Protein AF-A0A970EK89-F1 (afdb_monomer)

Radius of gyration: 27.03 Å; Cα contacts (8 Å, |Δi|>4): 852; chains: 1; bounding box: 70×45×72 Å

Nearest PDB structures (foldseek):
  5ier-assembly3_C  TM=4.985E-01  e=6.602E-02  synthetic construct
  6ihj-assembly1_B  TM=5.282E-01  e=1.179E-01  Drosophila melanogaster
  4j9a-assembly4_D  TM=4.619E-01  e=1.007E-01  Pseudomonas aeruginosa PAO1
  6mrk-assembly1_U  TM=4.945E-01  e=2.105E-01  Drosophila melanogaster
  8ow1-assembly1_P  TM=1.988E-01  e=3.451E-03  Saccharomyces cerevisiae

Sequence (404 aa):
SNGSIYYLDSLKVTEAYGTREESYFKGRLDANYYYGTQWDLVNGGINTVILEKHGDVVKNIVPGRFRDSYQKAMVAVGDQGFGLYYVKDINAPEEVIVLTEEFVYDVKFVSEGKIVFTTKKYDYQDNRFYLHLVDSSGKLKNKFEVNGASICLMPDGTTGFINGPDWQQVDFAAEKLLPPSTEILEPEENEKTKISRILRAAMSLLYDYQLKGKKNLPELKNFFTDTYTPHQYAYTDMVLLFQQDIPNPINTYMMKMKLKKYETNFTYDAASVIIGIELKTPNGETENLDYALELVKNEENWLITGFSTFPTSPERQEVEKVARETIAAIQKGEIFPDKLIPPEIEVGQIQFWRSGINHLATTAQSANLVKVLLQSENRQELYELILEKSVQGTWKPTALNRLK

Foldseek 3Di:
DFDWDQPPVVRDTDGPVRDPQQKDFDADLDPFKGWIWGQDPVVRWIFTFIATPVGDGPGTQGTAAWAEDDNQKGWGAHPPQFWIWIALGSVCSVPIDTLGRARWLHKYQAAQRKIWTWGADPDLQARWIKIWIGHSVSHTDDIDIGNAGDWDADPNRQKIFGDHQQRWIAGNVVGDTDDGPDPRPPPPDDPVNQVSSLVSVQVSQVCCCQAAVDQPLVCLVQAADADVLPFFARNVVVVVVSVDGHPPHDDHKDKDKDWPDWDDDVVQQKIWTKMWIWMADSVGDIDIDIWIWIWHDDPNHIHTHHTQQPSPDPLNVQVQVVVVVVLVCVCVCNPPVVDDDDPQKHWHTKFFDDPVVRGGDNHSQNGQKIWIWIAHPVRPWIKTWIWGQDPVRHTDTDDIGTDD

pLDDT: mean 88.74, std 10.39, range [33.56, 98.56]

Mean predicted aligned error: 7.72 Å

Solvent-accessible surface area (backbone atoms only — not comparable to full-atom values): 22302 Å² total; per-residue (Å²): 131,90,54,69,41,74,41,76,95,72,74,40,77,43,52,53,89,80,54,88,72,46,61,41,87,74,44,79,72,57,98,54,35,25,36,18,33,32,52,38,84,87,79,72,46,45,28,18,28,34,20,38,80,88,59,52,81,76,41,83,57,46,72,8,40,60,67,41,71,50,94,56,20,37,35,24,32,24,53,84,33,27,20,34,39,36,28,66,34,68,91,56,42,88,61,64,41,77,75,44,72,53,53,50,66,32,65,42,68,32,48,89,52,19,39,38,36,20,34,75,41,96,46,48,85,48,85,38,15,32,41,39,34,25,41,65,86,69,47,80,75,49,76,42,86,37,64,35,47,44,77,44,69,46,96,75,25,38,40,35,33,29,44,51,98,70,52,49,39,33,35,63,78,79,70,41,76,49,78,70,96,55,91,75,78,73,77,75,91,41,72,70,56,54,46,52,29,38,52,47,35,44,52,49,52,53,47,39,24,74,41,45,51,49,75,60,68,88,58,46,70,74,31,24,34,68,44,74,90,64,40,22,46,32,32,59,53,49,54,61,55,60,70,57,84,57,82,83,56,47,95,65,69,48,78,47,78,42,84,76,43,81,49,75,41,78,93,72,40,31,35,45,35,29,37,37,38,41,39,37,33,68,88,61,55,68,48,78,51,59,46,19,39,32,32,38,54,56,92,94,43,55,26,34,22,25,62,22,38,54,85,86,40,70,63,47,55,52,50,50,53,53,49,55,55,47,51,56,35,29,71,70,47,76,42,62,68,92,51,87,66,70,91,62,55,43,86,44,33,48,34,30,21,25,70,93,73,76,40,62,14,72,44,73,85,70,30,43,30,33,46,31,36,31,35,31,83,84,67,82,48,42,31,43,38,32,32,36,48,43,96,90,68,48,78,40,82,77,46,76,42,78,60,130

Secondary structure (DSSP, 8-state):
-PPEEEETTTTEEEEGGG---SEEEEEE-SSSEEEEEEE-TTT--EEEEEEETTS-EEEEEEESEEEEEETTEEEEE-GGGEEEEEES-TTSTT-EEEEEEEEPSEEEE-GGG-EEEEEE---SS---EEEEEE-TTS-EEEEEEES-S-EEE-TTSSEEEE-STT--EEETTTTEEPPPSS---PPP--HHHHHHHHHHHHHHHHHHHHHH----HHHHTTTB-EEETTEEEHHHHHHHHHTS--SS--S--EEEEEEEEEEEETTTTEEEEEEEEEEE-TT--EEEEEEEEEEEEETTEEEEEEES--TT-HHHHHHHHHHHHHHHHHHTTSSSTT----TTEEEEEEEEEEGGGTEE-SSGGG-SEEEEEEEETTS--EEEEEEEE-TTS-EEEEEEEEE-

Structure (mmCIF, N/CA/C/O backbone):
data_AF-A0A970EK89-F1
#
_entry.id   AF-A0A970EK89-F1
#
loop_
_atom_site.group_PDB
_atom_site.id
_atom_site.type_symbol
_atom_site.label_atom_id
_atom_site.label_alt_id
_atom_site.label_comp_id
_atom_site.label_asym_id
_atom_site.label_entity_id
_atom_site.label_seq_id
_atom_site.pdbx_PDB_ins_code
_atom_site.Cartn_x
_atom_site.Cartn_y
_atom_site.Cartn_z
_atom_site.occupancy
_atom_site.B_iso_or_equiv
_atom_site.auth_seq_id
_atom_site.auth_comp_id
_atom_site.auth_asym_id
_atom_site.auth_atom_id
_atom_site.pdbx_PDB_model_num
ATOM 1 N N . SER A 1 1 ? 2.313 13.402 -9.896 1.00 33.56 1 SER A N 1
ATOM 2 C CA . SER A 1 1 ? 2.806 14.765 -10.165 1.00 33.56 1 SER A CA 1
ATOM 3 C C . SER A 1 1 ? 2.155 15.236 -11.445 1.00 33.56 1 SER A C 1
ATOM 5 O O . SER A 1 1 ? 2.175 14.496 -12.422 1.00 33.56 1 SER A O 1
ATOM 7 N N . ASN A 1 2 ? 1.520 16.407 -11.416 1.00 37.06 2 ASN A N 1
ATOM 8 C CA . ASN A 1 2 ? 0.937 17.025 -12.605 1.00 37.06 2 ASN A CA 1
ATOM 9 C C . ASN A 1 2 ? 2.095 17.482 -13.494 1.00 37.06 2 ASN A C 1
ATOM 11 O O . ASN A 1 2 ? 2.963 18.220 -13.034 1.00 37.06 2 ASN A O 1
ATOM 15 N N . GLY A 1 3 ? 2.186 16.915 -14.696 1.00 46.78 3 GLY A N 1
ATOM 16 C CA . GLY A 1 3 ? 3.303 17.156 -15.601 1.00 46.78 3 GLY A CA 1
ATOM 17 C C . GLY A 1 3 ? 3.092 18.446 -16.379 1.00 46.78 3 GLY A C 1
ATOM 18 O O . GLY A 1 3 ? 2.134 18.552 -17.139 1.00 46.78 3 GLY A O 1
ATOM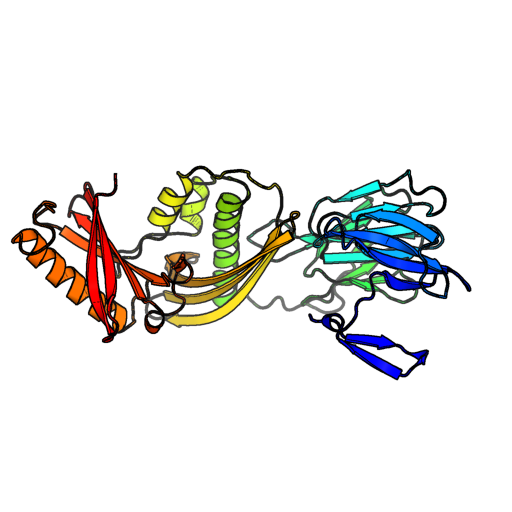 19 N N . SER A 1 4 ? 3.991 19.407 -16.215 1.00 51.50 4 SER A N 1
ATOM 20 C CA . SER A 1 4 ? 4.121 20.514 -17.157 1.00 51.50 4 SER A CA 1
ATOM 21 C C . SER A 1 4 ? 4.821 19.999 -18.423 1.00 51.50 4 SER A C 1
ATOM 23 O O . SER A 1 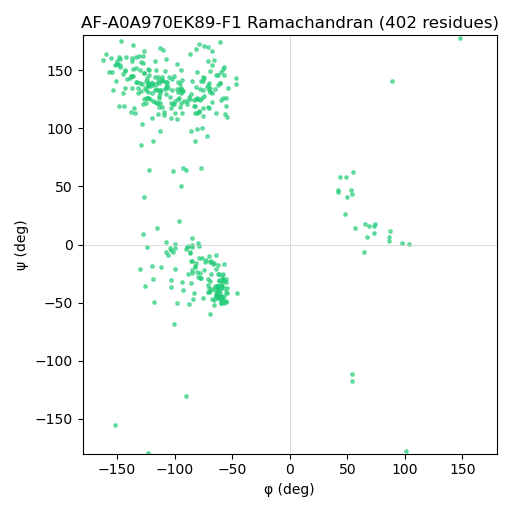4 ? 5.822 19.283 -18.349 1.00 51.50 4 SER A O 1
ATOM 25 N N . ILE A 1 5 ? 4.272 20.329 -19.588 1.00 63.31 5 ILE A N 1
ATOM 26 C CA . ILE A 1 5 ? 4.832 20.048 -20.909 1.00 63.31 5 ILE A CA 1
ATOM 27 C C . ILE A 1 5 ? 5.667 21.255 -21.320 1.00 63.31 5 ILE A C 1
ATOM 29 O O . ILE A 1 5 ? 5.167 22.381 -21.377 1.00 63.31 5 ILE A O 1
ATOM 33 N N . TYR A 1 6 ? 6.939 21.003 -21.610 1.00 63.47 6 TYR A N 1
ATOM 34 C CA . TYR A 1 6 ? 7.887 22.013 -22.062 1.00 63.47 6 TYR A CA 1
ATOM 35 C C . TYR A 1 6 ? 8.096 21.866 -23.566 1.00 63.47 6 TYR A C 1
ATOM 37 O O . TYR A 1 6 ? 8.738 20.923 -24.024 1.00 63.47 6 TYR A O 1
ATOM 45 N N . TYR A 1 7 ? 7.579 22.819 -24.334 1.00 70.06 7 TYR A N 1
ATOM 46 C CA . TYR A 1 7 ? 7.874 22.938 -25.757 1.00 70.06 7 TYR A CA 1
ATOM 47 C C . TYR A 1 7 ? 9.162 23.745 -25.899 1.00 70.06 7 TYR A C 1
ATOM 49 O O . TYR A 1 7 ? 9.141 24.973 -25.809 1.00 70.06 7 TYR A O 1
ATOM 57 N N . LEU A 1 8 ? 10.291 23.053 -26.062 1.00 63.53 8 LEU A N 1
ATOM 58 C CA . LEU A 1 8 ? 11.621 23.673 -26.089 1.00 63.53 8 LEU A CA 1
ATOM 59 C C . LEU A 1 8 ? 11.795 24.633 -27.274 1.00 63.53 8 LEU A C 1
ATOM 61 O O . LEU A 1 8 ? 12.384 25.697 -27.106 1.00 63.53 8 LEU A O 1
ATOM 65 N N . ASP A 1 9 ? 11.203 24.310 -28.425 1.00 63.34 9 ASP A N 1
ATOM 66 C CA . ASP A 1 9 ? 11.290 25.136 -29.636 1.00 63.34 9 ASP A CA 1
ATOM 67 C C . ASP A 1 9 ? 10.527 26.461 -29.506 1.00 63.34 9 ASP A C 1
ATOM 69 O O . ASP A 1 9 ? 10.921 27.475 -30.079 1.00 63.34 9 ASP A O 1
ATOM 73 N N . SER A 1 10 ? 9.440 26.474 -28.729 1.00 68.00 10 SER A N 1
ATOM 74 C CA . SER A 1 10 ? 8.609 27.664 -28.523 1.00 68.00 10 SER A CA 1
ATOM 75 C C . SER A 1 10 ? 8.771 28.287 -27.134 1.00 68.00 10 SER A C 1
ATOM 77 O O . SER A 1 10 ? 8.040 29.221 -26.809 1.00 68.00 10 SER A O 1
ATOM 79 N N . LEU A 1 11 ? 9.651 27.731 -26.290 1.00 70.75 11 LEU A N 1
ATOM 80 C CA . LEU A 1 11 ? 9.825 28.061 -24.866 1.00 70.75 11 LEU A CA 1
ATOM 81 C C . LEU A 1 11 ? 8.507 28.115 -24.072 1.00 70.75 11 LEU A C 1
ATOM 83 O O . LEU A 1 11 ? 8.387 28.819 -23.068 1.00 70.75 11 LEU A O 1
ATOM 87 N N . LYS A 1 12 ? 7.491 27.378 -24.530 1.00 71.25 12 LYS A N 1
ATOM 88 C CA . LYS A 1 12 ? 6.151 27.409 -23.947 1.00 71.25 12 LYS A CA 1
ATOM 89 C C . LYS A 1 12 ? 6.051 26.320 -22.895 1.00 71.25 12 LYS A C 1
ATOM 91 O O . LYS A 1 12 ? 6.378 25.166 -23.161 1.00 71.25 12 LYS A O 1
ATOM 96 N N . VAL A 1 13 ? 5.536 26.681 -21.727 1.00 70.69 13 VAL A N 1
ATOM 97 C CA . VAL A 1 13 ? 5.134 25.723 -20.698 1.00 70.69 13 VAL A CA 1
ATOM 98 C C . VAL A 1 13 ? 3.620 25.621 -20.741 1.00 70.69 13 VAL A C 1
ATOM 100 O O . VAL A 1 13 ? 2.928 26.632 -20.629 1.00 70.69 13 VAL A O 1
ATOM 103 N N . THR A 1 14 ? 3.104 24.416 -20.955 1.00 67.12 14 THR A N 1
ATOM 104 C CA . THR A 1 14 ? 1.666 24.148 -20.865 1.00 67.12 14 THR A CA 1
ATOM 105 C C . THR A 1 14 ? 1.442 23.049 -19.854 1.00 67.12 14 THR A C 1
ATOM 107 O O . THR A 1 14 ? 2.157 22.055 -19.830 1.00 67.12 14 THR A O 1
ATOM 110 N N . GLU A 1 15 ? 0.446 23.214 -19.005 1.00 61.12 15 GLU A N 1
ATOM 111 C CA . GLU A 1 15 ? 0.053 22.160 -18.085 1.00 61.12 15 GLU A CA 1
ATOM 112 C C . GLU A 1 15 ? -0.605 21.015 -18.866 1.00 61.12 15 GLU A C 1
ATOM 114 O O . GLU A 1 15 ? -1.473 21.278 -19.698 1.00 61.12 15 GLU A O 1
ATOM 119 N N . ALA A 1 16 ? -0.221 19.755 -18.622 1.00 55.47 16 ALA A N 1
ATOM 120 C CA . ALA A 1 16 ? -0.694 18.624 -19.433 1.00 55.47 16 ALA A CA 1
ATOM 121 C C . ALA A 1 16 ? -2.229 18.515 -19.517 1.00 55.47 16 ALA A C 1
ATOM 123 O O . ALA A 1 16 ? -2.762 18.158 -20.563 1.00 55.47 16 ALA A O 1
ATOM 124 N N . TYR A 1 17 ? -2.951 18.909 -18.460 1.00 55.06 17 TYR A N 1
ATOM 125 C CA . TYR A 1 17 ? -4.421 18.923 -18.429 1.00 55.06 17 TYR A CA 1
ATOM 126 C C . TYR A 1 17 ? -5.063 20.038 -19.277 1.00 55.06 17 TYR A C 1
ATOM 128 O O . TYR A 1 17 ? -6.270 20.021 -19.501 1.00 55.06 17 TYR A O 1
ATOM 136 N N . GLY A 1 18 ? -4.283 21.024 -19.725 1.00 50.22 18 GLY A N 1
ATOM 137 C CA . GLY A 1 18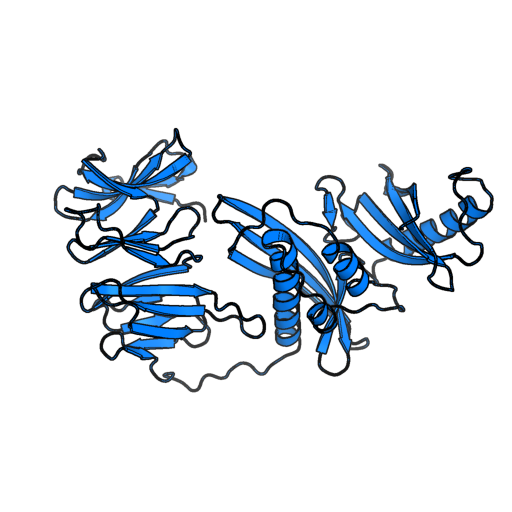 ? -4.723 22.091 -20.626 1.00 50.22 18 GLY A CA 1
ATOM 138 C C . GLY A 1 18 ? -4.563 21.747 -22.108 1.00 50.22 18 GLY A C 1
ATOM 139 O O . GLY A 1 18 ? -4.918 22.565 -22.957 1.00 50.22 18 GLY A O 1
ATOM 140 N N . THR A 1 19 ? -4.021 20.569 -22.433 1.00 59.78 19 THR A N 1
ATOM 141 C CA . THR A 1 19 ? -3.793 20.127 -23.814 1.00 59.78 19 THR A CA 1
ATOM 142 C C . THR A 1 19 ? -4.816 19.071 -24.226 1.00 59.78 19 THR A C 1
ATOM 144 O O . THR A 1 19 ? -5.221 18.238 -23.421 1.00 59.78 19 THR A O 1
ATOM 147 N N . ARG A 1 20 ? -5.241 19.108 -25.494 1.00 58.97 20 ARG A N 1
ATOM 148 C CA . ARG A 1 20 ? -5.979 18.013 -26.151 1.00 58.97 20 ARG A CA 1
ATOM 149 C C . ARG A 1 20 ? -5.034 17.120 -26.965 1.00 58.97 20 ARG A C 1
ATOM 151 O O . ARG A 1 20 ? -5.472 16.475 -27.908 1.00 58.97 20 ARG A O 1
ATOM 158 N N . GLU A 1 21 ? -3.736 17.158 -26.669 1.00 65.94 21 GLU A N 1
ATOM 159 C CA . GLU A 1 21 ? -2.760 16.346 -27.388 1.00 65.94 21 GLU A CA 1
ATOM 160 C C . GLU A 1 21 ? -2.950 14.882 -26.993 1.00 65.94 21 GLU A C 1
ATOM 162 O O . GLU A 1 21 ? -2.835 14.506 -25.825 1.00 65.94 21 GLU A O 1
ATOM 167 N N . GLU A 1 22 ? -3.284 14.063 -27.984 1.00 76.88 22 GLU A N 1
ATOM 168 C CA . GLU A 1 22 ? -3.446 12.621 -27.810 1.00 76.88 22 GLU A CA 1
ATOM 169 C C . GLU A 1 22 ? -2.086 11.922 -27.808 1.00 76.88 22 GLU A C 1
ATOM 171 O O . GLU A 1 22 ? -1.927 10.907 -27.140 1.00 76.88 22 GLU A O 1
ATOM 176 N N . SER A 1 23 ? -1.089 12.492 -28.490 1.00 83.81 23 SER A N 1
ATOM 177 C CA . SER A 1 23 ? 0.244 11.919 -28.678 1.00 83.81 23 SER A CA 1
ATOM 178 C C . SER A 1 23 ? 1.327 12.783 -28.041 1.00 83.81 23 SER A C 1
ATOM 180 O O . SER A 1 23 ? 1.394 13.986 -28.269 1.00 83.81 23 SER A O 1
ATOM 182 N N . TYR A 1 24 ? 2.229 12.148 -27.294 1.00 85.31 24 TYR A N 1
ATOM 183 C CA . TYR A 1 24 ? 3.352 12.808 -26.628 1.00 85.31 24 TYR A CA 1
ATOM 184 C C . TYR A 1 24 ? 4.679 12.219 -27.093 1.00 85.31 24 TYR A C 1
ATOM 186 O O . TYR A 1 24 ? 4.908 11.020 -26.929 1.00 85.31 24 TYR A O 1
ATOM 194 N N . PHE A 1 25 ? 5.586 13.065 -27.581 1.00 87.50 25 PHE A N 1
ATOM 195 C CA . PHE A 1 25 ? 6.965 12.692 -27.900 1.00 87.50 25 PHE A CA 1
ATOM 196 C C . PHE A 1 25 ? 7.734 12.290 -26.630 1.00 87.50 25 PHE A C 1
ATOM 198 O O . PHE A 1 25 ? 7.659 12.972 -25.606 1.00 87.50 25 PHE A O 1
ATOM 205 N N . LYS A 1 26 ? 8.474 11.176 -26.681 1.00 87.81 26 LYS A N 1
ATOM 206 C CA . LYS A 1 26 ? 9.225 10.630 -25.533 1.00 87.81 26 LYS A CA 1
ATOM 207 C C . LYS A 1 26 ? 10.703 10.393 -25.807 1.00 87.81 26 LYS A C 1
ATOM 209 O O . LYS A 1 26 ? 11.512 10.591 -24.907 1.00 87.81 26 LYS A O 1
ATOM 214 N N . GLY A 1 27 ? 11.058 9.980 -27.019 1.00 85.31 27 GLY A N 1
ATOM 215 C CA . GLY A 1 27 ? 12.440 9.688 -27.390 1.00 85.31 27 GLY A CA 1
ATOM 216 C C . GLY A 1 27 ? 12.649 9.851 -28.886 1.00 85.31 27 GLY A C 1
ATOM 217 O O . GLY A 1 27 ? 11.733 9.630 -29.671 1.00 85.31 27 GLY A O 1
ATOM 218 N N . ARG A 1 28 ? 13.845 10.259 -29.301 1.00 89.12 28 ARG A N 1
ATOM 219 C CA . ARG A 1 28 ? 14.184 10.370 -30.722 1.00 89.12 28 ARG A CA 1
ATOM 220 C C . ARG A 1 28 ? 14.572 8.993 -31.258 1.00 89.12 28 ARG A C 1
ATOM 222 O O . ARG A 1 28 ? 15.473 8.377 -30.700 1.00 89.12 28 ARG A O 1
ATOM 229 N N . LEU A 1 29 ? 13.916 8.538 -32.326 1.00 88.50 29 LEU A N 1
ATOM 230 C CA . LEU A 1 29 ? 14.318 7.327 -33.046 1.00 88.50 29 LEU A CA 1
ATOM 231 C C . LEU A 1 29 ? 15.359 7.682 -34.116 1.00 88.50 29 LEU A C 1
ATOM 233 O O . LEU A 1 29 ? 16.441 7.103 -34.139 1.00 88.50 29 LEU A O 1
ATOM 237 N N . ASP A 1 30 ? 15.066 8.682 -34.953 1.00 88.50 30 ASP A N 1
ATOM 238 C CA . ASP A 1 30 ? 16.003 9.225 -35.942 1.00 88.50 30 ASP A CA 1
ATOM 239 C C . ASP A 1 30 ? 15.716 10.710 -36.265 1.00 88.50 30 ASP A C 1
ATOM 241 O O . ASP A 1 30 ? 15.244 11.462 -35.415 1.00 88.50 30 ASP A O 1
ATOM 245 N N . ALA A 1 31 ? 16.107 11.207 -37.444 1.00 87.69 31 ALA A N 1
ATOM 246 C CA . ALA A 1 31 ? 15.870 12.597 -37.846 1.00 87.69 31 ALA A CA 1
ATOM 247 C C . ALA A 1 31 ? 14.394 12.953 -38.093 1.00 87.69 31 ALA A C 1
ATOM 249 O O . ALA A 1 31 ? 14.044 14.126 -37.958 1.00 87.69 31 ALA A O 1
ATOM 250 N N . ASN A 1 32 ? 13.564 11.972 -38.443 1.00 90.75 32 ASN A N 1
ATOM 251 C CA . ASN A 1 32 ? 12.176 12.169 -38.853 1.00 90.75 32 ASN A CA 1
ATOM 252 C C . ASN A 1 32 ? 11.179 11.456 -37.936 1.00 90.75 32 ASN A C 1
ATOM 254 O O . ASN A 1 32 ? 10.008 11.820 -37.943 1.00 90.75 32 ASN A O 1
ATOM 258 N N . TYR A 1 33 ? 11.631 10.475 -37.153 1.00 91.44 33 TYR A N 1
ATOM 259 C CA . TYR A 1 33 ? 10.768 9.656 -36.315 1.00 91.44 33 TYR A CA 1
ATOM 260 C C . TYR A 1 33 ? 11.143 9.706 -34.837 1.00 91.44 33 TYR A C 1
ATOM 262 O O . TYR A 1 33 ? 12.309 9.841 -34.445 1.00 91.44 33 TYR A O 1
ATOM 270 N N . TYR A 1 34 ? 10.122 9.537 -34.006 1.00 92.44 34 TYR A N 1
ATOM 271 C CA . TYR A 1 34 ? 10.203 9.603 -32.558 1.00 92.44 34 TYR A CA 1
ATOM 272 C C . TYR A 1 34 ? 9.388 8.481 -31.925 1.00 92.44 34 TYR A C 1
ATOM 274 O O . TYR A 1 34 ? 8.304 8.141 -32.389 1.00 92.44 34 TYR A O 1
ATOM 282 N N . TYR A 1 35 ? 9.876 7.951 -30.811 1.00 92.25 35 TYR A N 1
ATOM 283 C CA . TYR A 1 35 ? 9.048 7.202 -29.881 1.00 92.25 35 TYR A CA 1
ATOM 284 C C . TYR A 1 35 ? 8.066 8.143 -29.196 1.00 92.25 35 TYR A C 1
ATOM 286 O O . TYR A 1 35 ? 8.445 9.211 -28.700 1.00 92.25 35 TYR A O 1
ATOM 294 N N . GLY A 1 36 ? 6.814 7.715 -29.126 1.00 91.06 36 GLY A N 1
ATOM 295 C CA . GLY A 1 36 ? 5.744 8.451 -28.488 1.00 91.06 36 GLY A CA 1
ATOM 296 C C . GLY A 1 36 ? 4.858 7.578 -27.616 1.00 91.06 36 GLY A C 1
ATOM 297 O O . GLY A 1 36 ? 4.949 6.351 -27.573 1.00 91.06 36 GLY A O 1
ATOM 298 N N . THR A 1 37 ? 3.987 8.252 -26.882 1.00 90.25 37 THR A N 1
ATOM 299 C CA . THR A 1 37 ? 2.897 7.643 -26.126 1.00 90.25 37 THR A CA 1
ATOM 300 C C . THR A 1 37 ? 1.603 8.305 -26.565 1.00 90.25 37 THR A C 1
ATOM 302 O O . THR A 1 37 ? 1.497 9.523 -26.432 1.00 90.25 37 THR A O 1
ATOM 305 N N . GLN A 1 38 ? 0.651 7.520 -27.061 1.00 90.06 38 GLN A N 1
ATOM 306 C CA . GLN A 1 38 ? -0.667 7.989 -27.471 1.00 90.06 38 GLN A CA 1
ATOM 307 C C . GLN A 1 38 ? -1.734 7.542 -26.469 1.00 90.06 38 GLN A C 1
ATOM 309 O O . GLN A 1 38 ? -1.735 6.391 -26.039 1.00 90.06 38 GLN A O 1
ATOM 314 N N . TRP A 1 39 ? -2.635 8.445 -26.102 1.00 85.31 39 TRP A N 1
ATOM 315 C CA . TRP A 1 39 ? -3.853 8.147 -25.359 1.00 85.31 39 TRP A CA 1
ATOM 316 C C . TRP A 1 39 ? -4.967 7.828 -26.349 1.00 85.31 39 TRP A C 1
ATOM 318 O O . TRP A 1 39 ? -5.323 8.659 -27.181 1.00 85.31 39 TRP A O 1
ATOM 328 N N . ASP A 1 40 ? -5.533 6.634 -26.242 1.00 78.44 40 ASP A N 1
ATOM 329 C CA . ASP A 1 40 ? -6.761 6.276 -26.934 1.00 78.44 40 ASP A CA 1
ATOM 330 C C . ASP A 1 40 ? -7.942 6.842 -26.136 1.00 78.44 40 ASP A C 1
ATOM 332 O O . ASP A 1 40 ? -8.362 6.277 -25.126 1.00 78.44 40 ASP A O 1
ATOM 336 N N . LEU A 1 41 ? -8.475 7.983 -26.575 1.00 71.31 41 LEU A N 1
ATOM 337 C CA . LEU A 1 41 ? -9.610 8.636 -25.916 1.00 71.31 41 LEU A CA 1
ATOM 338 C C . LEU A 1 41 ? -10.931 7.864 -26.069 1.00 71.31 41 LEU A C 1
ATOM 340 O O . LEU A 1 41 ? -11.882 8.159 -25.346 1.00 71.31 41 LEU A O 1
ATOM 344 N N . VAL A 1 42 ? -11.009 6.896 -26.991 1.00 73.50 42 VAL A N 1
ATOM 345 C CA . VAL A 1 42 ? -12.214 6.089 -27.231 1.00 73.50 42 VAL A CA 1
ATOM 346 C C . VAL A 1 42 ? -12.271 4.922 -26.252 1.00 73.50 42 VAL A C 1
ATOM 348 O O . VAL A 1 42 ? -13.306 4.696 -25.629 1.00 73.50 42 VAL A O 1
ATOM 351 N N . ASN A 1 43 ? -11.156 4.205 -26.091 1.00 71.31 43 ASN A N 1
ATOM 352 C CA . ASN A 1 43 ? -11.085 3.016 -25.236 1.00 71.31 43 ASN A CA 1
ATOM 353 C C . ASN A 1 43 ? -10.440 3.278 -23.865 1.00 71.31 43 ASN A C 1
ATOM 355 O O . ASN A 1 43 ? -10.423 2.391 -23.015 1.00 71.31 43 ASN A O 1
ATOM 359 N N . GLY A 1 44 ? -9.897 4.478 -23.637 1.00 72.19 44 GLY A N 1
ATOM 360 C CA . GLY A 1 44 ? -9.219 4.864 -22.395 1.00 72.19 44 GLY A CA 1
ATOM 361 C C . GLY A 1 44 ? -7.836 4.229 -22.193 1.00 72.19 44 GLY A C 1
ATOM 362 O O . GLY A 1 44 ? -7.278 4.336 -21.102 1.00 72.19 44 GLY A O 1
ATOM 363 N N . GLY A 1 45 ? -7.296 3.561 -23.216 1.00 79.25 45 GLY A N 1
ATOM 364 C CA . GLY A 1 45 ? -5.996 2.892 -23.173 1.00 79.25 45 GLY A CA 1
ATOM 365 C C . GLY A 1 45 ? -4.835 3.819 -23.519 1.00 79.25 45 GLY A C 1
ATOM 366 O O . GLY A 1 45 ? -5.013 4.892 -24.097 1.00 79.25 45 GLY A O 1
ATOM 367 N N . ILE A 1 46 ? -3.617 3.393 -23.194 1.00 87.94 46 ILE A N 1
ATOM 368 C CA . ILE A 1 46 ? -2.400 4.079 -23.629 1.00 87.94 46 ILE A CA 1
ATOM 369 C C . ILE A 1 46 ? -1.600 3.146 -24.534 1.00 87.94 46 ILE A C 1
ATOM 371 O O . ILE A 1 46 ? -1.463 1.961 -24.250 1.00 87.94 46 ILE A O 1
ATOM 375 N N . ASN A 1 47 ? -1.051 3.680 -25.621 1.00 90.69 47 ASN A N 1
ATOM 376 C CA . ASN A 1 47 ? -0.247 2.934 -26.581 1.00 90.69 47 ASN A CA 1
ATOM 377 C C . ASN A 1 47 ? 1.131 3.566 -26.759 1.00 90.69 47 ASN A C 1
ATOM 379 O O . ASN A 1 47 ? 1.288 4.789 -26.790 1.00 90.69 47 ASN A O 1
ATOM 383 N N . THR A 1 48 ? 2.141 2.722 -26.932 1.00 92.62 48 THR A N 1
ATOM 384 C CA . THR A 1 48 ? 3.463 3.128 -27.393 1.00 92.62 48 THR A CA 1
ATOM 385 C C . THR A 1 48 ? 3.477 3.122 -28.913 1.00 92.62 48 THR A C 1
ATOM 387 O O . THR A 1 48 ? 3.133 2.122 -29.548 1.00 92.62 48 THR A O 1
ATOM 390 N N . VAL A 1 49 ? 3.880 4.249 -29.493 1.00 93.12 49 VAL A N 1
ATOM 391 C CA . VAL A 1 49 ? 3.758 4.524 -30.928 1.00 93.12 49 VAL A CA 1
ATOM 392 C C . VAL A 1 49 ? 5.050 5.099 -31.499 1.00 93.12 49 VAL A C 1
ATOM 394 O O . VAL A 1 49 ? 5.887 5.622 -30.762 1.00 93.12 49 VAL A O 1
ATOM 397 N N . ILE A 1 50 ? 5.196 5.032 -32.820 1.00 93.12 50 ILE A N 1
ATOM 398 C CA . ILE A 1 50 ? 6.165 5.822 -33.577 1.00 93.12 50 ILE A CA 1
ATOM 399 C C . ILE A 1 50 ? 5.432 7.005 -34.196 1.00 93.12 50 ILE A C 1
ATOM 401 O O . ILE A 1 50 ? 4.462 6.825 -34.935 1.00 93.12 50 ILE A O 1
ATOM 405 N N . LEU A 1 51 ? 5.916 8.199 -33.883 1.00 92.69 51 LEU A N 1
ATOM 406 C CA . LEU A 1 51 ? 5.441 9.469 -34.409 1.00 92.69 51 LEU A CA 1
ATOM 407 C C . LEU A 1 51 ? 6.400 9.958 -35.486 1.00 92.69 51 LEU A C 1
ATOM 409 O O . LEU A 1 51 ? 7.618 9.818 -35.344 1.00 92.69 51 LEU A O 1
ATOM 413 N N . GLU A 1 52 ? 5.869 10.568 -36.536 1.00 92.50 52 GLU A N 1
ATOM 414 C CA . GLU A 1 52 ? 6.671 11.420 -37.410 1.00 92.50 52 GLU A CA 1
ATOM 415 C C . GLU A 1 52 ? 6.888 12.804 -36.773 1.00 92.50 52 GLU A C 1
ATOM 417 O O . GLU A 1 52 ? 6.345 13.117 -35.708 1.00 92.50 52 GLU A O 1
ATOM 422 N N . LYS A 1 53 ? 7.728 13.636 -37.388 1.00 86.38 53 LYS A N 1
ATOM 423 C CA . LYS A 1 53 ? 8.177 14.919 -36.835 1.00 86.38 53 LYS A CA 1
ATOM 424 C C . LYS A 1 53 ? 7.026 15.882 -36.527 1.00 86.38 53 LYS A C 1
ATOM 426 O O . LYS A 1 53 ? 7.158 16.685 -35.605 1.00 86.38 53 LYS A O 1
ATOM 431 N N . HIS A 1 54 ? 5.920 15.807 -37.265 1.00 84.75 54 HIS A N 1
ATOM 432 C CA . HIS A 1 54 ? 4.741 16.644 -37.024 1.00 84.75 54 HIS A CA 1
ATOM 433 C C . HIS A 1 54 ? 3.736 16.056 -36.021 1.00 84.75 54 HIS A C 1
ATOM 435 O O . HIS A 1 54 ? 2.774 16.734 -35.672 1.00 84.75 54 HIS A O 1
ATOM 441 N N . GLY A 1 55 ? 3.989 14.854 -35.490 1.00 82.50 55 GLY A N 1
ATOM 442 C CA . GLY A 1 55 ? 3.178 14.239 -34.433 1.00 82.50 55 GLY A CA 1
ATOM 443 C C . GLY A 1 55 ? 2.143 13.230 -34.920 1.00 82.50 55 GLY A C 1
ATOM 444 O O . GLY A 1 55 ? 1.444 12.649 -34.089 1.00 82.50 55 GLY A O 1
ATOM 445 N N . ASP A 1 56 ? 2.077 12.972 -36.227 1.00 87.81 56 ASP A N 1
ATOM 446 C CA . ASP A 1 56 ? 1.218 11.930 -36.783 1.00 87.81 56 ASP A CA 1
ATOM 447 C C . ASP A 1 56 ? 1.755 10.535 -36.439 1.00 87.81 56 ASP A C 1
ATOM 449 O O . ASP A 1 56 ? 2.958 10.258 -36.505 1.00 87.81 56 ASP A O 1
ATOM 453 N N . VAL A 1 57 ? 0.843 9.635 -36.061 1.00 90.38 57 VAL A N 1
ATOM 454 C CA . VAL A 1 57 ? 1.171 8.246 -35.727 1.00 90.38 57 VAL A CA 1
ATOM 455 C C . VAL A 1 57 ? 1.439 7.462 -37.006 1.00 90.38 57 VAL A C 1
ATOM 457 O O . VAL A 1 57 ? 0.549 7.254 -37.826 1.00 90.38 57 VAL A O 1
ATOM 460 N N . VAL A 1 58 ? 2.667 6.967 -37.143 1.00 91.31 58 VAL A N 1
ATOM 461 C CA . VAL A 1 58 ? 3.103 6.145 -38.281 1.00 91.31 58 VAL A CA 1
ATOM 462 C C . VAL A 1 58 ? 2.955 4.660 -37.971 1.00 91.31 58 VAL A C 1
ATOM 464 O O . VAL A 1 58 ? 2.702 3.852 -38.864 1.00 91.31 58 VAL A O 1
ATOM 467 N N . LYS A 1 59 ? 3.128 4.278 -36.699 1.00 90.38 59 LYS A N 1
ATOM 468 C CA . LYS A 1 59 ? 3.070 2.878 -36.271 1.00 90.38 59 LYS A CA 1
ATOM 469 C C . LYS A 1 59 ? 2.655 2.742 -34.810 1.00 90.38 59 LYS A C 1
ATOM 471 O O . LYS A 1 59 ? 3.246 3.377 -33.942 1.00 90.38 59 LYS A O 1
ATOM 476 N N . ASN A 1 60 ? 1.716 1.840 -34.538 1.00 90.81 60 ASN A N 1
ATOM 477 C CA . ASN A 1 60 ? 1.444 1.345 -33.189 1.00 90.81 60 ASN A CA 1
ATOM 478 C C . ASN A 1 60 ? 2.382 0.172 -32.887 1.00 90.81 60 ASN A C 1
ATOM 480 O O . ASN A 1 60 ? 2.502 -0.735 -33.712 1.00 90.81 60 ASN A O 1
ATOM 484 N N . ILE A 1 61 ? 3.065 0.205 -31.740 1.00 92.00 61 ILE A N 1
ATOM 485 C CA . ILE A 1 61 ? 4.029 -0.832 -31.353 1.00 92.00 61 ILE A CA 1
ATOM 486 C C . ILE A 1 61 ? 3.387 -1.798 -30.360 1.00 92.00 61 ILE A C 1
ATOM 488 O O . ILE A 1 61 ? 3.138 -2.946 -30.707 1.00 92.00 61 ILE A O 1
ATOM 492 N N . VAL A 1 62 ? 3.095 -1.330 -29.144 1.00 92.31 62 VAL A N 1
ATOM 493 C CA . VAL A 1 62 ? 2.491 -2.132 -28.067 1.00 92.31 62 VAL A CA 1
ATOM 494 C C . VAL A 1 62 ? 1.633 -1.259 -27.149 1.00 92.31 62 VAL A C 1
ATOM 496 O O . VAL A 1 62 ? 1.918 -0.063 -27.028 1.00 92.31 62 VAL A O 1
ATOM 499 N N . PRO A 1 63 ? 0.633 -1.826 -26.452 1.00 90.12 63 PRO A N 1
ATOM 500 C CA . PRO A 1 63 ? -0.034 -1.148 -25.345 1.00 90.12 63 PRO A CA 1
ATOM 501 C C . PRO A 1 63 ? 0.946 -0.749 -24.231 1.00 90.12 63 PRO A C 1
ATOM 503 O O . PRO A 1 63 ? 1.960 -1.408 -23.990 1.00 90.12 63 PRO A O 1
ATOM 506 N N . GLY A 1 64 ? 0.621 0.324 -23.522 1.00 90.81 64 GLY A N 1
ATOM 507 C CA . GLY A 1 64 ? 1.409 0.890 -22.437 1.00 90.81 64 GLY A CA 1
ATOM 508 C C . GLY A 1 64 ? 2.238 2.111 -22.832 1.00 90.81 64 GLY A C 1
ATOM 509 O O . GLY A 1 64 ? 2.217 2.619 -23.953 1.00 90.81 64 GLY A O 1
ATOM 510 N N . ARG A 1 65 ? 2.993 2.611 -21.857 1.00 92.56 65 ARG A N 1
ATOM 511 C CA . ARG A 1 65 ? 3.803 3.829 -21.933 1.00 92.56 65 ARG A CA 1
ATOM 512 C C . ARG A 1 65 ? 5.247 3.497 -22.271 1.00 92.56 65 ARG A C 1
ATOM 514 O O . ARG A 1 65 ? 5.899 2.769 -21.518 1.00 92.56 65 ARG A O 1
ATOM 521 N N . PHE A 1 66 ? 5.766 4.130 -23.319 1.00 94.06 66 PHE A N 1
ATOM 522 C CA . PHE A 1 66 ? 7.183 4.082 -23.666 1.00 94.06 66 PHE A CA 1
ATOM 523 C C . PHE A 1 66 ? 8.040 4.497 -22.466 1.00 94.06 66 PHE A C 1
ATOM 525 O O . PHE A 1 66 ? 7.744 5.502 -21.803 1.00 94.06 66 PHE A O 1
ATOM 532 N N . ARG A 1 67 ? 9.106 3.739 -22.194 1.00 93.88 67 ARG A N 1
ATOM 533 C CA . ARG A 1 67 ? 10.062 4.062 -21.130 1.00 93.88 67 ARG A CA 1
ATOM 534 C C . ARG A 1 67 ? 11.466 4.315 -21.632 1.00 93.88 67 ARG A C 1
ATOM 536 O O . ARG A 1 67 ? 12.045 5.316 -21.227 1.00 93.88 67 ARG A O 1
ATOM 543 N N . ASP A 1 68 ? 11.991 3.425 -22.462 1.00 95.06 68 ASP A N 1
ATOM 544 C CA . ASP A 1 68 ? 13.371 3.514 -22.926 1.00 95.06 68 ASP A CA 1
ATOM 545 C C . ASP A 1 68 ? 13.580 2.713 -24.220 1.00 95.06 68 ASP A C 1
ATOM 547 O O . ASP A 1 68 ? 12.758 1.861 -24.578 1.00 95.06 68 ASP A O 1
ATOM 551 N N . SER A 1 69 ? 14.686 2.977 -24.915 1.00 94.56 69 SER A N 1
ATOM 552 C CA . SER A 1 69 ? 15.058 2.315 -26.169 1.00 94.56 69 SER A CA 1
ATOM 553 C C . SER A 1 69 ? 16.562 2.109 -26.302 1.00 94.56 69 SER A C 1
ATOM 555 O O . SER A 1 69 ? 17.349 2.974 -25.927 1.00 94.56 69 SER A O 1
ATOM 557 N N . TYR A 1 70 ? 16.951 1.012 -26.947 1.00 93.88 70 TYR A N 1
ATOM 558 C CA . TYR A 1 70 ? 18.326 0.731 -27.338 1.00 93.88 70 TYR A CA 1
ATOM 559 C C . TYR A 1 70 ? 18.356 0.226 -28.779 1.00 93.88 70 TYR A C 1
ATOM 561 O O . TYR A 1 70 ? 17.860 -0.859 -29.081 1.00 93.88 70 TYR A O 1
ATOM 569 N N . GLN A 1 71 ? 18.949 1.011 -29.682 1.00 91.44 71 GLN A N 1
ATOM 570 C CA . GLN A 1 71 ? 18.916 0.750 -31.125 1.00 91.44 71 GLN A CA 1
ATOM 571 C C . GLN A 1 71 ? 17.465 0.580 -31.625 1.00 91.44 71 GLN A C 1
ATOM 573 O O . GLN A 1 71 ? 16.669 1.512 -31.538 1.00 91.44 71 GLN A O 1
ATOM 578 N N . LYS A 1 72 ? 17.118 -0.604 -32.143 1.00 91.12 72 LYS A N 1
ATOM 579 C CA . LYS A 1 72 ? 15.767 -0.958 -32.601 1.00 91.12 72 LYS A CA 1
ATOM 580 C C . LYS A 1 72 ? 14.897 -1.572 -31.507 1.00 91.12 72 LYS A C 1
ATOM 582 O O . LYS A 1 72 ? 13.742 -1.883 -31.770 1.00 91.12 72 LYS A O 1
ATOM 587 N N . ALA A 1 73 ? 15.448 -1.793 -30.322 1.00 94.81 73 ALA A N 1
ATOM 588 C CA . ALA A 1 73 ? 14.749 -2.420 -29.221 1.00 94.81 73 ALA A CA 1
ATOM 589 C C . ALA A 1 73 ? 14.132 -1.357 -28.308 1.00 94.81 73 ALA A C 1
ATOM 591 O O . ALA A 1 73 ? 14.675 -0.259 -28.160 1.00 94.81 73 ALA A O 1
ATOM 592 N N . MET A 1 74 ? 13.016 -1.680 -27.663 1.00 95.31 74 MET A N 1
ATOM 593 C CA . MET A 1 74 ? 12.361 -0.770 -26.725 1.00 95.31 74 MET A CA 1
ATOM 594 C C . MET A 1 74 ? 11.659 -1.504 -25.590 1.00 95.31 74 MET A C 1
ATOM 596 O O . MET A 1 74 ? 11.306 -2.678 -25.708 1.00 95.31 74 MET A O 1
ATOM 600 N N . VAL A 1 75 ? 11.416 -0.775 -24.504 1.00 97.25 75 VAL A N 1
ATOM 601 C CA . VAL A 1 75 ? 10.604 -1.236 -23.379 1.00 97.25 75 VAL A CA 1
ATOM 602 C C . VAL A 1 75 ? 9.439 -0.289 -23.116 1.00 97.25 75 VAL A C 1
ATOM 604 O O . VAL A 1 75 ? 9.588 0.938 -23.119 1.00 97.25 75 VAL A O 1
ATOM 607 N N . ALA A 1 76 ? 8.269 -0.871 -22.868 1.00 95.88 76 ALA A N 1
ATOM 608 C CA . ALA A 1 76 ? 7.070 -0.163 -22.445 1.00 95.88 76 ALA A CA 1
ATOM 609 C C . ALA A 1 76 ? 6.561 -0.732 -21.126 1.00 95.88 76 ALA A C 1
ATOM 611 O O . ALA A 1 76 ? 6.521 -1.942 -20.919 1.00 95.88 76 ALA A O 1
ATOM 612 N N . VAL A 1 77 ? 6.144 0.161 -20.236 1.00 96.12 77 VAL A N 1
ATOM 613 C CA . VAL A 1 77 ? 5.446 -0.219 -19.007 1.00 96.12 77 VAL A CA 1
ATOM 614 C C . VAL A 1 77 ? 3.960 -0.160 -19.282 1.00 96.12 77 VAL A C 1
ATOM 616 O O . VAL A 1 77 ? 3.482 0.847 -19.806 1.00 96.12 77 VAL A O 1
ATOM 619 N N . GLY A 1 78 ? 3.238 -1.202 -18.894 1.00 92.19 78 GLY A N 1
ATOM 620 C CA . GLY A 1 78 ? 1.800 -1.261 -19.085 1.00 92.19 78 GLY A CA 1
ATOM 621 C C . GLY A 1 78 ? 1.045 -0.145 -18.373 1.00 92.19 78 GLY A C 1
ATOM 622 O O . GLY A 1 78 ? 1.587 0.693 -17.623 1.00 92.19 78 GLY A O 1
ATOM 623 N N . ASP A 1 79 ? -0.251 -0.125 -18.646 1.00 84.88 79 ASP A N 1
ATOM 624 C CA . ASP A 1 79 ? -1.136 0.863 -18.069 1.00 84.88 79 ASP A CA 1
ATOM 625 C C . ASP A 1 79 ? -1.061 0.814 -16.552 1.00 84.88 79 ASP A C 1
ATOM 627 O O . ASP A 1 79 ? -0.762 -0.194 -15.911 1.00 84.88 79 ASP A O 1
ATOM 631 N N . GLN A 1 80 ? -1.199 1.996 -15.966 1.00 87.69 80 GLN A N 1
ATOM 632 C CA . GLN A 1 80 ? -1.138 2.177 -14.524 1.00 87.69 80 GLN A CA 1
ATOM 633 C C . GLN A 1 80 ? 0.212 1.854 -13.865 1.00 87.69 80 GLN A C 1
ATOM 635 O O . GLN A 1 80 ? 0.404 2.253 -12.720 1.00 87.69 80 GLN A O 1
ATOM 640 N N . GLY A 1 81 ? 1.199 1.323 -14.591 1.00 92.31 81 GLY A N 1
ATOM 641 C CA . GLY A 1 81 ? 2.502 0.936 -14.048 1.00 92.31 81 GLY A CA 1
ATOM 642 C C . GLY A 1 81 ? 2.672 -0.569 -13.864 1.00 92.31 81 GLY A C 1
ATOM 643 O O . GLY A 1 81 ? 3.730 -0.975 -13.401 1.00 92.31 81 GLY A O 1
ATOM 644 N N . PHE A 1 82 ? 1.664 -1.372 -14.207 1.00 94.69 82 PHE A N 1
ATOM 645 C CA . PHE A 1 82 ? 1.718 -2.828 -14.114 1.00 94.69 82 PHE A CA 1
ATOM 646 C C . PHE A 1 82 ? 2.108 -3.430 -15.455 1.00 94.69 82 PHE A C 1
ATOM 648 O O . PHE A 1 82 ? 1.574 -3.045 -16.493 1.00 94.69 82 PHE A O 1
ATOM 655 N N . GLY A 1 83 ? 3.035 -4.377 -15.420 1.00 95.62 83 GLY A N 1
ATOM 656 C CA . GLY A 1 83 ? 3.543 -5.028 -16.614 1.00 95.62 83 GLY A CA 1
ATOM 657 C C . GLY A 1 83 ? 4.743 -4.315 -17.234 1.00 95.62 83 GLY A C 1
ATOM 658 O O . GLY A 1 83 ? 4.794 -3.083 -17.308 1.00 95.62 83 GLY A O 1
ATOM 659 N N . LEU A 1 84 ? 5.706 -5.105 -17.709 1.00 97.81 84 LEU A N 1
ATOM 660 C CA . LEU A 1 84 ? 6.844 -4.644 -18.498 1.00 97.81 84 LEU A CA 1
ATOM 661 C C . LEU A 1 84 ? 6.948 -5.456 -19.785 1.00 97.81 84 LEU A C 1
ATOM 663 O O . LEU A 1 84 ? 7.142 -6.671 -19.744 1.00 97.81 84 LEU A O 1
ATOM 667 N N . TYR A 1 85 ? 6.879 -4.762 -20.913 1.00 97.00 85 TYR A N 1
ATOM 668 C CA . TYR A 1 85 ? 6.908 -5.342 -22.246 1.00 97.00 85 TYR A CA 1
ATOM 669 C C . TYR A 1 85 ? 8.194 -4.945 -22.957 1.00 97.00 85 TYR A C 1
ATOM 671 O O . TYR A 1 85 ? 8.554 -3.767 -22.996 1.00 97.00 85 TYR A O 1
ATOM 679 N N . TYR A 1 86 ? 8.874 -5.931 -23.527 1.00 97.62 86 TYR A N 1
ATOM 680 C CA . TYR A 1 86 ? 10.098 -5.771 -24.292 1.00 97.62 86 TYR A CA 1
ATOM 681 C C . TYR A 1 86 ? 9.856 -6.138 -25.756 1.00 97.62 86 TYR A C 1
ATOM 683 O O . TYR A 1 86 ? 9.390 -7.234 -26.058 1.00 97.62 86 TYR A O 1
ATOM 691 N N . VAL A 1 87 ? 10.204 -5.224 -26.660 1.00 96.44 87 VAL A N 1
ATOM 692 C CA . VAL A 1 87 ? 10.183 -5.443 -28.109 1.00 96.44 87 VAL A CA 1
ATOM 693 C C . VAL A 1 87 ? 11.620 -5.393 -28.607 1.00 96.44 87 VAL A C 1
ATOM 695 O O . VAL A 1 87 ? 12.292 -4.370 -28.466 1.00 96.44 87 VAL A O 1
ATOM 698 N N . LYS A 1 88 ? 12.101 -6.501 -29.178 1.00 94.50 88 LYS A N 1
ATOM 699 C CA . LYS A 1 88 ? 13.489 -6.643 -29.654 1.00 94.50 88 LYS A CA 1
ATOM 700 C C . LYS A 1 88 ? 13.789 -5.806 -30.891 1.00 94.50 88 LYS A C 1
ATOM 702 O O . LYS A 1 88 ? 14.866 -5.225 -30.992 1.00 94.50 88 LYS A O 1
ATOM 707 N N . ASP A 1 89 ? 12.844 -5.759 -31.823 1.00 93.12 89 ASP A N 1
ATOM 708 C CA . ASP A 1 89 ? 12.936 -4.956 -33.035 1.00 93.12 89 ASP A CA 1
ATOM 709 C C . ASP A 1 89 ? 11.583 -4.298 -33.300 1.00 93.12 89 ASP A C 1
ATOM 711 O O . ASP A 1 89 ? 10.601 -4.965 -33.611 1.00 93.12 89 ASP A O 1
ATOM 715 N N . ILE A 1 90 ? 11.529 -2.970 -33.217 1.00 91.12 90 ILE A N 1
ATOM 716 C CA . ILE A 1 90 ? 10.331 -2.181 -33.530 1.00 91.12 90 ILE A CA 1
ATOM 717 C C . ILE A 1 90 ? 9.805 -2.404 -34.949 1.00 91.12 90 ILE A C 1
ATOM 719 O O . ILE A 1 90 ? 8.664 -2.043 -35.236 1.00 91.12 90 ILE A O 1
ATOM 723 N N . ASN A 1 91 ? 10.602 -2.966 -35.859 1.00 88.88 91 ASN A N 1
ATOM 724 C CA . ASN A 1 91 ? 10.157 -3.319 -37.203 1.00 88.88 91 ASN A CA 1
ATOM 725 C C . ASN A 1 91 ? 9.345 -4.624 -37.228 1.00 88.88 91 ASN A C 1
ATOM 727 O O . ASN A 1 91 ? 8.479 -4.730 -38.091 1.00 88.88 91 ASN A O 1
ATOM 731 N N . ALA A 1 92 ? 9.534 -5.511 -36.244 1.00 86.94 92 ALA A N 1
ATOM 732 C CA . ALA A 1 92 ? 8.805 -6.767 -36.033 1.00 86.94 92 ALA A CA 1
ATOM 733 C C . ALA A 1 92 ? 8.131 -6.787 -34.633 1.00 86.94 92 ALA A C 1
ATOM 735 O O . ALA A 1 92 ? 8.525 -7.554 -33.750 1.00 86.94 92 ALA A O 1
ATOM 736 N N . PRO A 1 93 ? 7.165 -5.882 -34.374 1.00 76.31 93 PRO A N 1
ATOM 737 C CA . PRO A 1 93 ? 6.579 -5.666 -33.047 1.00 76.31 93 PRO A CA 1
ATOM 738 C C . PRO A 1 93 ? 5.692 -6.817 -32.553 1.00 76.31 93 PRO A C 1
ATOM 740 O O . PRO A 1 93 ? 5.300 -6.815 -31.392 1.00 76.31 93 PRO A O 1
ATOM 743 N N . GLU A 1 94 ? 5.358 -7.785 -33.405 1.00 78.94 94 GLU A N 1
ATOM 744 C CA . GLU A 1 94 ? 4.570 -8.968 -33.059 1.00 78.94 94 GLU A CA 1
ATOM 745 C C . GLU A 1 94 ? 5.267 -9.895 -32.045 1.00 78.94 94 GLU A C 1
ATOM 747 O O . GLU A 1 94 ? 4.595 -10.641 -31.332 1.00 78.94 94 GLU A O 1
ATOM 752 N N . GLU A 1 95 ? 6.595 -9.816 -31.913 1.00 85.44 95 GLU A N 1
ATOM 753 C CA . GLU A 1 95 ? 7.381 -10.585 -30.940 1.00 85.44 95 GLU A CA 1
ATOM 754 C C . GLU A 1 95 ? 7.546 -9.837 -29.602 1.00 85.44 95 GLU A C 1
ATOM 756 O O . GLU A 1 95 ? 8.651 -9.464 -29.194 1.00 85.44 95 GLU A O 1
ATOM 761 N N . VAL A 1 96 ? 6.435 -9.604 -28.898 1.00 92.12 96 VAL A N 1
ATOM 762 C CA . VAL A 1 96 ? 6.453 -8.954 -27.576 1.00 92.12 96 VAL A CA 1
ATOM 763 C C . VAL A 1 96 ? 6.841 -9.952 -26.487 1.00 92.12 96 VAL A C 1
ATOM 765 O O . VAL A 1 96 ? 6.189 -10.978 -26.298 1.00 92.12 96 VAL A O 1
ATOM 768 N N . ILE A 1 97 ? 7.868 -9.620 -25.708 1.00 95.88 97 ILE A N 1
ATOM 769 C CA . ILE A 1 97 ? 8.302 -10.402 -24.548 1.00 95.88 97 ILE A CA 1
ATOM 770 C C . ILE A 1 97 ? 7.789 -9.729 -23.276 1.00 95.88 97 ILE A C 1
ATOM 772 O O . ILE A 1 97 ? 8.136 -8.585 -22.982 1.00 95.88 97 ILE A O 1
ATOM 776 N N . VAL A 1 98 ? 6.991 -10.450 -22.491 1.00 96.44 98 VAL A N 1
ATOM 777 C CA . VAL A 1 98 ? 6.552 -9.999 -21.163 1.00 96.44 98 VAL A CA 1
ATOM 778 C C . VAL A 1 98 ? 7.657 -10.303 -20.151 1.00 96.44 98 VAL A C 1
ATOM 780 O O . VAL A 1 98 ? 7.962 -11.465 -19.894 1.00 96.44 98 VAL A O 1
ATOM 783 N N . LEU A 1 99 ? 8.274 -9.263 -19.585 1.00 97.75 99 LEU A N 1
ATOM 784 C CA . LEU A 1 99 ? 9.341 -9.404 -18.586 1.00 97.75 99 LEU A CA 1
ATOM 785 C C . LEU A 1 99 ? 8.794 -9.558 -17.160 1.00 97.75 99 LEU A C 1
ATOM 787 O O . LEU A 1 99 ? 9.402 -10.236 -16.335 1.00 97.75 99 LEU A O 1
ATOM 791 N N . THR A 1 100 ? 7.664 -8.920 -16.855 1.00 96.56 100 THR A N 1
ATOM 792 C CA . THR A 1 100 ? 6.926 -9.068 -15.591 1.00 96.56 100 THR A CA 1
ATOM 793 C C . THR A 1 100 ? 5.496 -8.557 -15.759 1.00 96.56 100 THR A C 1
ATOM 795 O O . THR A 1 100 ? 5.249 -7.747 -16.649 1.00 96.56 100 THR A O 1
ATOM 798 N N . GLU A 1 101 ? 4.581 -8.990 -14.892 1.00 94.88 101 GLU A N 1
ATOM 799 C CA . GLU A 1 101 ? 3.222 -8.440 -14.728 1.00 94.88 101 GLU A CA 1
ATOM 800 C C . GLU A 1 101 ? 3.101 -7.547 -13.473 1.00 94.88 101 GLU A C 1
ATOM 802 O O . GLU A 1 101 ? 2.066 -6.928 -13.222 1.00 94.88 101 GLU A O 1
ATOM 807 N N . GLU A 1 102 ? 4.159 -7.464 -12.660 1.00 95.19 102 GLU A N 1
ATOM 808 C CA . GLU A 1 102 ? 4.175 -6.676 -11.426 1.00 95.19 102 GLU A CA 1
ATOM 809 C C . GLU A 1 102 ? 4.188 -5.163 -11.692 1.00 95.19 102 GLU A C 1
ATOM 811 O O . GLU A 1 102 ? 4.399 -4.693 -12.813 1.00 95.19 102 GLU A O 1
ATOM 816 N N . PHE A 1 103 ? 3.992 -4.379 -10.628 1.00 95.62 103 PHE A N 1
ATOM 817 C CA . PHE A 1 103 ? 4.202 -2.939 -10.691 1.00 95.62 103 PHE A CA 1
ATOM 818 C C . PHE A 1 103 ? 5.690 -2.618 -10.885 1.00 95.62 103 PHE A C 1
ATOM 820 O O . PHE A 1 103 ? 6.529 -2.975 -10.053 1.00 95.62 103 PHE A O 1
ATOM 827 N N . VAL A 1 104 ? 5.996 -1.897 -11.961 1.00 97.62 104 VAL A N 1
ATOM 828 C CA . VAL A 1 104 ? 7.348 -1.476 -12.332 1.00 97.62 104 VAL A CA 1
ATOM 829 C C . VAL A 1 104 ? 7.591 -0.065 -11.816 1.00 97.62 104 VAL A C 1
ATOM 831 O O . VAL A 1 104 ? 6.917 0.888 -12.222 1.00 97.62 104 VAL A O 1
ATOM 834 N N . TYR A 1 105 ? 8.574 0.083 -10.931 1.00 96.19 105 TYR A N 1
ATOM 835 C CA . TYR A 1 105 ? 8.919 1.385 -10.361 1.00 96.19 105 TYR A CA 1
ATOM 836 C C . TYR A 1 105 ? 9.846 2.189 -11.275 1.00 96.19 105 TYR A C 1
ATOM 838 O O . TYR A 1 105 ? 9.631 3.388 -11.461 1.00 96.19 105 TYR A O 1
ATOM 846 N N . ASP A 1 106 ? 10.837 1.533 -11.875 1.00 97.56 106 ASP A N 1
ATOM 847 C CA . ASP A 1 106 ? 11.738 2.102 -12.873 1.00 97.56 106 ASP A CA 1
ATOM 848 C C . ASP A 1 106 ? 12.246 0.997 -13.810 1.00 97.56 106 ASP A C 1
ATOM 850 O O . ASP A 1 106 ? 12.270 -0.180 -13.447 1.00 97.56 106 ASP A O 1
ATOM 854 N N . VAL A 1 107 ? 12.628 1.377 -15.026 1.00 98.00 107 VAL A N 1
ATOM 855 C CA . VAL A 1 107 ? 13.218 0.488 -16.033 1.00 98.00 107 VAL A CA 1
ATOM 856 C C . VAL A 1 107 ? 14.139 1.285 -16.942 1.00 98.00 107 VAL A C 1
ATOM 858 O O . VAL A 1 107 ? 13.811 2.419 -17.299 1.00 98.00 107 VAL A O 1
ATOM 861 N N . LYS A 1 108 ? 15.280 0.695 -17.314 1.00 96.75 108 LYS A N 1
ATOM 862 C CA . LYS A 1 108 ? 16.258 1.284 -18.237 1.00 96.75 108 LYS A CA 1
ATOM 863 C C . LYS A 1 108 ? 16.967 0.215 -19.058 1.00 96.75 108 LYS A C 1
ATOM 865 O O . LYS A 1 108 ? 17.146 -0.911 -18.587 1.00 96.75 108 LYS A O 1
ATOM 870 N N . PHE A 1 109 ? 17.419 0.587 -20.250 1.00 97.38 109 PHE A N 1
ATOM 871 C CA . PHE A 1 109 ? 18.485 -0.146 -20.921 1.00 97.38 109 PHE A CA 1
ATOM 872 C C . PHE A 1 109 ? 19.833 0.182 -20.276 1.00 97.38 109 PHE A C 1
ATOM 874 O O . PHE A 1 109 ? 20.090 1.310 -19.859 1.00 97.38 109 PHE A O 1
ATOM 881 N N . VAL A 1 110 ? 20.700 -0.821 -20.200 1.00 96.94 110 VAL A N 1
ATOM 882 C CA . VAL A 1 110 ? 22.091 -0.702 -19.746 1.00 96.94 110 VAL A CA 1
ATOM 883 C C . VAL A 1 110 ? 23.023 -1.212 -20.845 1.00 96.94 110 VAL A C 1
ATOM 885 O O . VAL A 1 110 ? 22.572 -1.576 -21.938 1.00 96.94 110 VAL A O 1
ATOM 888 N N . SER A 1 111 ? 24.333 -1.190 -20.597 1.00 93.94 111 SER A N 1
ATOM 889 C CA . SER A 1 111 ? 25.346 -1.583 -21.582 1.00 93.94 111 SER A CA 1
ATOM 890 C C . SER A 1 111 ? 25.008 -2.910 -22.279 1.00 93.94 111 SER A C 1
ATOM 892 O O . SER A 1 111 ? 24.494 -3.837 -21.651 1.00 93.94 111 SER A O 1
ATOM 894 N N . GLU A 1 112 ? 25.323 -3.004 -23.575 1.00 93.75 112 GLU A N 1
ATOM 895 C CA . GLU A 1 112 ? 25.060 -4.183 -24.426 1.00 93.75 112 GLU A CA 1
ATOM 896 C C . GLU A 1 112 ? 23.568 -4.497 -24.661 1.00 93.75 112 GLU A C 1
ATOM 898 O O . GLU A 1 112 ? 23.213 -5.601 -25.076 1.00 93.75 112 GLU A O 1
ATOM 903 N N . GLY A 1 113 ? 22.676 -3.533 -24.411 1.00 94.81 113 GLY A N 1
ATOM 904 C CA . GLY A 1 113 ? 21.238 -3.699 -24.636 1.00 94.81 113 GLY A CA 1
ATOM 905 C C . GLY A 1 113 ? 20.559 -4.612 -23.613 1.00 94.81 113 GLY A C 1
ATOM 906 O O . GLY A 1 113 ? 19.444 -5.075 -23.854 1.00 94.81 113 GLY A O 1
ATOM 907 N N . LYS A 1 114 ? 21.216 -4.881 -22.477 1.00 97.50 114 LYS A N 1
ATOM 908 C CA . LYS A 1 114 ? 20.582 -5.508 -21.311 1.00 97.50 114 LYS A CA 1
ATOM 909 C C . LYS A 1 114 ? 19.536 -4.554 -20.726 1.00 97.50 114 LYS A C 1
ATOM 911 O O . LYS A 1 114 ? 19.597 -3.341 -20.929 1.00 97.50 114 LYS A O 1
ATOM 916 N N . ILE A 1 115 ? 18.589 -5.098 -19.976 1.00 98.50 115 ILE A N 1
ATOM 917 C CA . ILE A 1 115 ? 17.485 -4.346 -19.375 1.00 98.50 115 ILE A CA 1
ATOM 918 C C . ILE A 1 115 ? 17.537 -4.533 -17.869 1.00 98.50 115 ILE A C 1
ATOM 920 O O . ILE A 1 115 ? 17.704 -5.649 -17.377 1.00 98.50 115 ILE A O 1
ATOM 924 N N . VAL A 1 116 ? 17.348 -3.441 -17.139 1.00 98.31 116 VAL A N 1
ATOM 925 C CA . VAL A 1 116 ? 17.196 -3.469 -15.687 1.00 98.31 116 VAL A CA 1
ATOM 926 C C . VAL A 1 116 ? 15.892 -2.827 -15.282 1.00 98.31 116 VAL A C 1
ATOM 928 O O . VAL A 1 116 ? 15.504 -1.805 -15.844 1.00 98.31 116 VAL A O 1
ATOM 931 N N . PHE A 1 117 ? 15.211 -3.413 -14.304 1.00 98.56 117 PHE A N 1
ATOM 932 C CA . PHE A 1 117 ? 13.973 -2.853 -13.772 1.00 98.56 117 PHE A CA 1
ATOM 933 C C . PHE A 1 117 ? 13.775 -3.199 -12.304 1.00 98.56 117 PHE A C 1
ATOM 935 O O . PHE A 1 117 ? 14.333 -4.174 -11.798 1.00 98.56 117 PHE A O 1
ATOM 942 N N . THR A 1 118 ? 12.964 -2.395 -11.623 1.00 98.06 118 THR A N 1
ATOM 943 C CA . THR A 1 118 ? 12.682 -2.541 -10.194 1.00 98.06 118 THR A CA 1
ATOM 944 C C . THR A 1 118 ? 11.234 -2.930 -9.924 1.00 98.06 118 THR A C 1
ATOM 946 O O . THR A 1 118 ? 10.295 -2.303 -10.423 1.00 98.06 118 THR A O 1
ATOM 949 N N . THR A 1 119 ? 11.049 -3.938 -9.070 1.00 96.81 119 THR A N 1
ATOM 950 C CA . THR A 1 119 ? 9.744 -4.308 -8.497 1.00 96.81 119 THR A CA 1
ATOM 951 C C . THR A 1 119 ? 9.821 -4.365 -6.972 1.00 96.81 119 THR A C 1
ATOM 953 O O . THR A 1 119 ? 10.905 -4.310 -6.386 1.00 96.81 119 THR A O 1
ATOM 956 N N . LYS A 1 120 ? 8.674 -4.413 -6.289 1.00 93.44 120 LYS A N 1
ATOM 957 C CA . LYS A 1 120 ? 8.637 -4.489 -4.822 1.00 93.44 120 LYS A CA 1
ATOM 958 C C . LYS A 1 120 ? 9.132 -5.865 -4.352 1.00 93.44 120 LYS A C 1
ATOM 960 O O . LYS A 1 120 ? 8.736 -6.884 -4.910 1.00 93.44 120 LYS A O 1
ATOM 965 N N . LYS A 1 121 ? 9.930 -5.919 -3.277 1.00 92.00 121 LYS A N 1
ATOM 966 C CA . LYS A 1 121 ? 10.125 -7.165 -2.519 1.00 92.00 121 LYS A CA 1
ATOM 967 C C . LYS A 1 121 ? 8.897 -7.347 -1.626 1.00 92.00 121 LYS A C 1
ATOM 969 O O . LYS A 1 121 ? 8.643 -6.518 -0.754 1.00 92.00 121 LYS A O 1
ATOM 974 N N . TYR A 1 122 ? 8.098 -8.385 -1.868 1.00 80.94 122 TYR A N 1
ATOM 975 C CA . TYR A 1 122 ? 6.917 -8.695 -1.052 1.00 80.94 122 TYR A CA 1
ATOM 976 C C . TYR A 1 122 ? 7.321 -9.353 0.274 1.00 80.94 122 TYR A C 1
ATOM 978 O O . TYR A 1 122 ? 7.031 -10.517 0.522 1.00 80.94 122 TYR A O 1
ATOM 986 N N . ASP A 1 123 ? 8.007 -8.583 1.111 1.00 78.94 123 ASP A N 1
ATOM 987 C CA . ASP A 1 123 ? 8.369 -8.920 2.482 1.00 78.94 123 ASP A CA 1
ATOM 988 C C . ASP A 1 123 ? 7.938 -7.748 3.368 1.00 78.94 123 ASP A C 1
ATOM 990 O O . ASP A 1 123 ? 8.141 -6.587 3.016 1.00 78.94 123 ASP A O 1
ATOM 994 N N . TYR A 1 124 ? 7.264 -8.027 4.479 1.00 72.94 124 TYR A N 1
ATOM 995 C CA . TYR A 1 124 ? 6.812 -6.978 5.388 1.00 72.94 124 TYR A CA 1
ATOM 996 C C . TYR A 1 124 ? 7.889 -6.561 6.394 1.00 72.94 124 TYR A C 1
ATOM 998 O O . TYR A 1 124 ? 7.824 -5.441 6.921 1.00 72.94 124 TYR A O 1
ATOM 1006 N N . GLN A 1 125 ? 8.872 -7.432 6.652 1.00 74.38 125 GLN A N 1
ATOM 1007 C CA . GLN A 1 125 ? 9.979 -7.151 7.564 1.00 74.38 125 GLN A CA 1
ATOM 1008 C C . GLN A 1 125 ? 10.813 -5.989 7.013 1.00 74.38 125 GLN A C 1
ATOM 1010 O O . GLN A 1 125 ? 11.062 -5.002 7.715 1.00 74.38 125 GLN A O 1
ATOM 1015 N N . ASP A 1 126 ? 11.076 -6.028 5.707 1.00 78.31 126 ASP A N 1
ATOM 1016 C CA . ASP A 1 126 ? 11.941 -5.082 5.015 1.00 78.31 126 ASP A CA 1
ATOM 1017 C C . ASP A 1 126 ? 11.180 -4.214 4.014 1.00 78.31 126 ASP A C 1
ATOM 1019 O O . ASP A 1 126 ? 10.342 -4.676 3.248 1.00 78.31 126 ASP A O 1
ATOM 1023 N N . ASN A 1 127 ? 11.529 -2.931 3.935 1.00 84.88 127 ASN A N 1
ATOM 1024 C CA . ASN A 1 127 ? 11.041 -2.053 2.871 1.00 84.88 127 ASN A CA 1
ATOM 1025 C C . ASN A 1 127 ? 12.023 -2.045 1.692 1.00 84.88 127 ASN A C 1
ATOM 1027 O O . ASN A 1 127 ? 12.673 -1.034 1.434 1.00 84.88 127 ASN A O 1
ATOM 1031 N N . ARG A 1 128 ? 12.163 -3.196 1.030 1.00 91.38 128 ARG A N 1
ATOM 1032 C CA . ARG A 1 128 ? 13.133 -3.416 -0.052 1.00 91.38 128 ARG A CA 1
ATOM 1033 C C . ARG A 1 128 ? 12.463 -3.631 -1.407 1.00 91.38 128 ARG A C 1
ATOM 1035 O O . ARG A 1 128 ? 11.252 -3.827 -1.531 1.00 91.38 128 ARG A O 1
ATOM 1042 N N . PHE A 1 129 ? 13.292 -3.600 -2.436 1.00 94.88 129 PHE A N 1
ATOM 1043 C CA . PHE A 1 129 ? 12.933 -3.795 -3.830 1.00 94.88 129 PHE A CA 1
ATOM 1044 C C . PHE A 1 129 ? 13.828 -4.868 -4.440 1.00 94.88 129 PHE A C 1
ATOM 1046 O O . PHE A 1 129 ? 14.898 -5.190 -3.919 1.00 94.88 129 PHE A O 1
ATOM 1053 N N . TYR A 1 130 ? 13.383 -5.410 -5.563 1.00 96.81 130 TYR A N 1
ATOM 1054 C CA . TYR A 1 130 ? 14.204 -6.246 -6.415 1.00 96.81 130 TYR A CA 1
ATOM 1055 C C . TYR A 1 130 ? 14.640 -5.464 -7.637 1.00 96.81 130 TYR A C 1
ATOM 1057 O O . TYR A 1 130 ? 13.791 -4.937 -8.350 1.00 96.81 130 TYR A O 1
ATOM 1065 N N . LEU A 1 131 ? 15.945 -5.438 -7.891 1.00 97.94 131 LEU A N 1
ATOM 1066 C CA . LEU A 1 131 ? 16.516 -5.042 -9.169 1.00 97.94 131 LEU A CA 1
ATOM 1067 C C . LEU A 1 131 ? 16.717 -6.298 -10.013 1.00 97.94 131 LEU A C 1
ATOM 1069 O O . LEU A 1 131 ? 17.545 -7.150 -9.689 1.00 97.94 131 LEU A O 1
ATOM 1073 N N . HIS A 1 132 ? 15.959 -6.411 -11.093 1.00 98.44 132 HIS A N 1
ATOM 1074 C CA . HIS A 1 132 ? 16.059 -7.509 -12.047 1.00 98.44 132 HIS A CA 1
ATOM 1075 C C . HIS A 1 132 ? 16.995 -7.099 -13.176 1.00 98.44 132 HIS A C 1
ATOM 1077 O O . HIS A 1 132 ? 16.856 -6.000 -13.708 1.00 98.44 132 HIS A O 1
ATOM 1083 N N . LEU A 1 133 ? 17.930 -7.974 -13.545 1.00 98.25 133 LEU A N 1
ATOM 1084 C CA . LEU A 1 133 ? 18.811 -7.812 -14.699 1.00 98.25 133 LEU A CA 1
ATOM 1085 C C . LEU A 1 133 ? 18.464 -8.867 -15.743 1.00 98.25 133 LEU A C 1
ATOM 1087 O O . LEU A 1 133 ? 18.539 -10.068 -15.481 1.00 98.25 133 LEU A O 1
ATOM 1091 N N . VAL A 1 134 ? 18.118 -8.408 -16.936 1.00 98.06 134 VAL A N 1
ATOM 1092 C CA . VAL A 1 134 ? 17.700 -9.221 -18.074 1.00 98.06 134 VAL A CA 1
ATOM 1093 C C . VAL A 1 134 ? 18.674 -8.985 -19.221 1.00 98.06 134 VAL A C 1
ATOM 1095 O O . VAL A 1 134 ? 19.107 -7.859 -19.456 1.00 98.06 134 VAL A O 1
ATOM 1098 N N . ASP A 1 135 ? 19.042 -10.042 -19.937 1.00 96.94 135 ASP A N 1
ATOM 1099 C CA . ASP A 1 135 ? 19.869 -9.902 -21.133 1.00 96.94 135 ASP A CA 1
ATOM 1100 C C . ASP A 1 135 ? 19.085 -9.351 -22.337 1.00 96.94 135 ASP A C 1
ATOM 1102 O O . ASP A 1 135 ? 17.858 -9.250 -22.326 1.00 96.94 135 ASP A O 1
ATOM 1106 N N . SER A 1 136 ? 19.794 -9.019 -23.415 1.00 95.88 136 SER A N 1
ATOM 1107 C CA . SER A 1 136 ? 19.194 -8.519 -24.661 1.00 95.88 136 SER A CA 1
ATOM 1108 C C . SER A 1 136 ? 18.279 -9.534 -25.364 1.00 95.88 136 SER A C 1
ATOM 1110 O O . SER A 1 136 ? 17.564 -9.190 -26.302 1.00 95.88 136 SER A O 1
ATOM 1112 N N . SER A 1 137 ? 18.249 -10.797 -24.922 1.00 95.31 137 SER A N 1
ATOM 1113 C CA . SER A 1 137 ? 17.287 -11.784 -25.417 1.00 95.31 137 SER A CA 1
ATOM 1114 C C . SER A 1 137 ? 15.954 -11.751 -24.661 1.00 95.31 137 SER A C 1
ATOM 1116 O O . SER A 1 137 ? 15.010 -12.419 -25.089 1.00 95.31 137 SER A O 1
ATOM 1118 N N . GLY A 1 138 ? 15.857 -10.969 -23.581 1.00 95.56 138 GLY A N 1
ATOM 1119 C CA . GLY A 1 138 ? 14.704 -10.931 -22.686 1.00 95.56 138 GLY A CA 1
ATOM 1120 C C . GLY A 1 138 ? 14.759 -11.979 -21.570 1.00 95.56 138 GLY A C 1
ATOM 1121 O O . GLY A 1 138 ? 13.760 -12.189 -20.886 1.00 95.56 138 GLY A O 1
ATOM 1122 N N . LYS A 1 139 ? 15.901 -12.651 -21.358 1.00 97.00 139 LYS A N 1
ATOM 1123 C CA . LYS A 1 139 ? 16.051 -13.678 -20.320 1.00 97.00 139 LYS A CA 1
ATOM 1124 C C . LYS A 1 139 ? 16.634 -13.090 -19.036 1.00 97.00 139 LYS A C 1
ATOM 1126 O O . LYS A 1 139 ? 17.676 -12.437 -19.063 1.00 97.00 139 LYS A O 1
ATOM 1131 N N . LEU A 1 140 ? 15.995 -13.371 -17.897 1.00 97.44 140 LEU A N 1
ATOM 1132 C CA . LEU A 1 140 ? 16.502 -12.992 -16.575 1.00 97.44 140 LEU A CA 1
ATOM 1133 C C . LEU A 1 140 ? 17.884 -13.622 -16.327 1.00 97.44 140 LEU A C 1
ATOM 1135 O O . LEU A 1 140 ? 18.045 -14.841 -16.417 1.00 97.44 140 LEU A O 1
ATOM 1139 N N . LYS A 1 141 ? 18.870 -12.780 -16.011 1.00 96.19 141 LYS A N 1
ATOM 1140 C CA . LYS A 1 141 ? 20.237 -13.167 -15.639 1.00 96.19 141 LYS A CA 1
ATOM 1141 C C . LYS A 1 141 ? 20.423 -13.182 -14.135 1.00 96.19 141 LYS A C 1
ATOM 1143 O O . LYS A 1 141 ? 20.924 -14.159 -13.589 1.00 96.19 141 LYS A O 1
ATOM 1148 N N . ASN A 1 142 ? 20.029 -12.092 -13.483 1.00 95.81 142 ASN A N 1
ATOM 1149 C CA . ASN A 1 142 ? 20.276 -11.897 -12.065 1.00 95.81 142 ASN A CA 1
ATOM 1150 C C . ASN A 1 142 ? 19.156 -11.083 -11.409 1.00 95.81 142 ASN A C 1
ATOM 1152 O O . ASN A 1 142 ? 18.380 -10.400 -12.082 1.00 95.81 142 ASN A O 1
ATOM 1156 N N . LYS A 1 143 ? 19.079 -11.168 -10.083 1.00 96.25 143 LYS A N 1
ATOM 1157 C CA . LYS A 1 143 ? 18.101 -10.474 -9.252 1.00 96.25 143 LYS A CA 1
ATOM 1158 C C . LYS A 1 143 ? 18.770 -10.063 -7.944 1.00 96.25 143 LYS A C 1
ATOM 1160 O O . LYS A 1 143 ? 19.220 -10.920 -7.189 1.00 96.25 143 LYS A O 1
ATOM 1165 N N . PHE A 1 144 ? 18.809 -8.764 -7.671 1.00 95.19 144 PHE A N 1
ATOM 1166 C CA . PHE A 1 144 ? 19.455 -8.199 -6.485 1.00 95.19 144 PHE A CA 1
ATOM 1167 C C . PHE A 1 144 ? 18.424 -7.599 -5.535 1.00 95.19 144 PHE A C 1
ATOM 1169 O O . PHE A 1 144 ? 17.468 -6.961 -5.978 1.00 95.19 144 PHE A O 1
ATOM 1176 N N . GLU A 1 145 ? 18.634 -7.764 -4.231 1.00 94.19 145 GLU A N 1
ATOM 1177 C CA . GLU A 1 145 ? 17.897 -7.002 -3.224 1.00 94.19 145 GLU A CA 1
ATOM 1178 C C . GLU A 1 145 ? 18.501 -5.611 -3.070 1.00 94.19 145 GLU A C 1
ATOM 1180 O O . GLU A 1 145 ? 19.702 -5.464 -2.840 1.00 94.19 145 GLU A O 1
ATOM 1185 N N . VAL A 1 146 ? 17.654 -4.593 -3.200 1.00 93.69 146 VAL A N 1
ATOM 1186 C CA . VAL A 1 146 ? 18.064 -3.190 -3.169 1.00 93.69 146 VAL A CA 1
ATOM 1187 C C . VAL A 1 146 ? 17.105 -2.348 -2.323 1.00 93.69 146 VAL A C 1
ATOM 1189 O O . VAL A 1 146 ? 15.953 -2.717 -2.091 1.00 93.69 146 VAL A O 1
ATOM 1192 N N . ASN A 1 147 ? 17.577 -1.204 -1.842 1.00 90.25 147 ASN A N 1
ATOM 1193 C CA . ASN A 1 147 ? 16.888 -0.368 -0.859 1.00 90.25 147 ASN A CA 1
ATOM 1194 C C . ASN A 1 147 ? 15.867 0.597 -1.469 1.00 90.25 147 ASN A C 1
ATOM 1196 O O . ASN A 1 147 ? 15.046 1.165 -0.746 1.00 90.25 147 ASN A O 1
ATOM 1200 N N . GLY A 1 148 ? 15.900 0.799 -2.784 1.00 92.25 148 GLY A N 1
ATOM 1201 C CA . GLY A 1 148 ? 14.978 1.703 -3.452 1.00 92.25 148 GLY A CA 1
ATOM 1202 C C . GLY A 1 148 ? 14.594 1.268 -4.848 1.00 92.25 148 GLY A C 1
ATOM 1203 O O . GLY A 1 148 ? 15.033 0.252 -5.381 1.00 92.25 148 GLY A O 1
ATOM 1204 N N . ALA A 1 149 ? 13.678 2.047 -5.399 1.00 93.88 149 ALA A N 1
ATOM 1205 C CA . ALA A 1 149 ? 12.898 1.683 -6.564 1.00 93.88 149 ALA A CA 1
ATOM 1206 C C . ALA A 1 149 ? 13.335 2.422 -7.835 1.00 93.88 149 ALA A C 1
ATOM 1208 O O . ALA A 1 149 ? 12.841 2.114 -8.912 1.00 93.88 149 ALA A O 1
ATOM 1209 N N . SER A 1 150 ? 14.218 3.411 -7.729 1.00 95.56 150 SER A N 1
ATOM 1210 C CA . SER A 1 150 ? 14.686 4.239 -8.838 1.00 95.56 150 SER A CA 1
ATOM 1211 C C . SER A 1 150 ? 16.142 3.946 -9.157 1.00 95.56 150 SER A C 1
ATOM 1213 O O . SER A 1 150 ? 16.964 3.755 -8.259 1.00 95.56 150 SER A O 1
ATOM 1215 N N . ILE A 1 151 ? 16.447 3.956 -10.449 1.00 96.00 151 ILE A N 1
ATOM 1216 C CA . ILE A 1 151 ? 17.753 3.639 -11.007 1.00 96.00 151 ILE A CA 1
ATOM 1217 C C . ILE A 1 151 ? 18.328 4.932 -11.592 1.00 96.00 151 ILE A C 1
ATOM 1219 O O . ILE A 1 151 ? 17.658 5.655 -12.327 1.00 96.00 151 ILE A O 1
ATOM 1223 N N . CYS A 1 152 ? 19.583 5.232 -11.294 1.00 95.12 152 CYS A N 1
ATOM 1224 C CA . CYS A 1 152 ? 20.365 6.248 -11.991 1.00 95.12 152 CYS A CA 1
ATOM 1225 C C . CYS A 1 152 ? 21.501 5.549 -12.736 1.00 95.12 152 CYS A C 1
ATOM 1227 O O . CYS A 1 152 ? 22.091 4.621 -12.191 1.00 95.12 152 CYS A O 1
ATOM 1229 N N . LEU A 1 153 ? 21.799 5.962 -13.966 1.00 95.19 153 LEU A N 1
ATOM 1230 C CA . LEU A 1 153 ? 22.844 5.345 -14.785 1.00 95.19 153 LEU A CA 1
ATOM 1231 C C . LEU A 1 153 ? 23.954 6.339 -15.084 1.00 95.19 153 LEU A C 1
ATOM 1233 O O . LEU A 1 153 ? 23.697 7.520 -15.325 1.00 95.19 153 LEU A O 1
ATOM 1237 N N . MET A 1 154 ? 25.180 5.827 -15.131 1.00 94.31 154 MET A N 1
ATOM 1238 C CA . MET A 1 154 ? 26.274 6.517 -15.801 1.00 94.31 154 MET A CA 1
ATOM 1239 C C . MET A 1 154 ? 26.022 6.553 -17.319 1.00 94.31 154 MET A C 1
ATOM 1241 O O . MET A 1 154 ? 25.324 5.680 -17.838 1.00 94.31 154 MET A O 1
ATOM 1245 N N . PRO A 1 155 ? 26.582 7.533 -18.057 1.00 91.56 155 PRO A N 1
ATOM 1246 C CA . PRO A 1 155 ? 26.315 7.691 -19.491 1.00 91.56 155 PRO A CA 1
ATOM 1247 C C . PRO A 1 155 ? 26.674 6.479 -20.363 1.00 91.56 155 PRO A C 1
ATOM 1249 O O . PRO A 1 155 ? 26.084 6.297 -21.423 1.00 91.56 155 PRO A O 1
ATOM 1252 N N . ASP A 1 156 ? 27.639 5.663 -19.935 1.00 92.44 156 ASP A N 1
ATOM 1253 C CA . ASP A 1 156 ? 28.049 4.428 -20.618 1.00 92.44 156 ASP A CA 1
ATOM 1254 C C . ASP A 1 156 ? 27.100 3.243 -20.365 1.00 92.44 156 ASP A C 1
ATOM 1256 O O . ASP A 1 156 ? 27.197 2.210 -21.030 1.00 92.44 156 ASP A O 1
ATOM 1260 N N . GLY A 1 157 ? 26.179 3.380 -19.408 1.00 93.44 157 GLY A N 1
ATOM 1261 C CA . GLY A 1 157 ? 25.244 2.342 -19.003 1.00 93.44 157 GLY A CA 1
ATOM 1262 C C . GLY A 1 157 ? 25.894 1.132 -18.333 1.00 93.44 157 GLY A C 1
ATOM 1263 O O . GLY A 1 157 ? 25.185 0.165 -18.081 1.00 93.44 157 GLY A O 1
ATOM 1264 N N . THR A 1 158 ? 27.198 1.125 -18.038 1.00 96.00 158 THR A N 1
ATOM 1265 C CA . THR A 1 158 ? 27.846 -0.035 -17.393 1.00 96.00 158 THR A CA 1
ATOM 1266 C C . THR A 1 158 ? 27.695 0.001 -15.877 1.00 96.00 158 THR A C 1
ATOM 1268 O O . THR A 1 158 ? 27.728 -1.042 -15.230 1.00 96.00 158 THR A O 1
ATOM 1271 N N . THR A 1 159 ? 27.497 1.192 -15.309 1.00 95.62 159 THR A N 1
ATOM 1272 C CA . THR A 1 159 ? 27.340 1.408 -13.867 1.00 95.62 159 THR A CA 1
ATOM 1273 C C . THR A 1 159 ? 26.014 2.091 -13.563 1.00 95.62 159 THR A C 1
ATOM 1275 O O . THR A 1 159 ? 25.643 3.066 -14.222 1.00 95.62 159 THR A O 1
ATOM 1278 N N . GLY A 1 160 ? 25.328 1.626 -12.520 1.00 95.25 160 GLY A N 1
ATOM 1279 C CA . GLY A 1 160 ? 24.133 2.272 -11.991 1.00 95.25 160 GLY A CA 1
ATOM 1280 C C . GLY A 1 160 ? 24.160 2.459 -10.483 1.00 95.25 160 GLY A C 1
ATOM 1281 O O . GLY A 1 160 ? 24.912 1.801 -9.770 1.00 95.25 160 GLY A O 1
ATOM 1282 N N . PHE A 1 161 ? 23.297 3.349 -10.013 1.00 94.88 161 PHE A N 1
ATOM 1283 C CA . PHE A 1 161 ? 23.074 3.648 -8.606 1.00 94.88 161 PHE A CA 1
ATOM 1284 C C . PHE A 1 161 ? 21.593 3.495 -8.291 1.00 94.88 161 PHE A C 1
ATOM 1286 O O . PHE A 1 161 ? 20.740 3.989 -9.033 1.00 94.88 161 PHE A O 1
ATOM 1293 N N . ILE A 1 162 ? 21.289 2.830 -7.183 1.00 94.38 162 ILE A N 1
ATOM 1294 C CA . ILE A 1 162 ? 19.927 2.686 -6.684 1.00 94.38 162 ILE A CA 1
ATOM 1295 C C . ILE A 1 162 ? 19.677 3.742 -5.619 1.00 94.38 162 ILE A C 1
ATOM 1297 O O . ILE A 1 162 ? 20.485 3.928 -4.706 1.00 94.38 162 ILE A O 1
ATOM 1301 N N . ASN A 1 163 ? 18.553 4.449 -5.737 1.00 89.31 163 ASN A N 1
ATOM 1302 C CA . ASN A 1 163 ? 18.176 5.420 -4.720 1.00 89.31 163 ASN A CA 1
ATOM 1303 C C . ASN A 1 163 ? 17.945 4.722 -3.370 1.00 89.31 163 ASN A C 1
ATOM 1305 O O . ASN A 1 163 ? 17.455 3.602 -3.308 1.00 89.31 163 ASN A O 1
ATOM 1309 N N . GLY A 1 164 ? 18.269 5.386 -2.269 1.00 84.25 164 GLY A N 1
ATOM 1310 C CA . GLY A 1 164 ? 18.145 4.798 -0.939 1.00 84.25 164 GLY A CA 1
ATOM 1311 C C . GLY A 1 164 ? 19.218 5.331 0.003 1.00 84.25 164 GLY A C 1
ATOM 1312 O O . GLY A 1 164 ? 20.046 6.131 -0.433 1.00 84.25 164 GLY A O 1
ATOM 1313 N N . PRO A 1 165 ? 19.206 4.908 1.277 1.00 76.50 165 PRO A N 1
ATOM 1314 C CA . PRO A 1 165 ? 20.190 5.348 2.270 1.00 76.50 165 PRO A CA 1
ATOM 1315 C C . PRO A 1 165 ? 21.638 5.058 1.838 1.00 76.50 165 PRO A C 1
ATOM 1317 O O . PRO A 1 165 ? 22.530 5.857 2.106 1.00 76.50 165 PRO A O 1
ATOM 1320 N N . ASP A 1 166 ? 21.833 3.983 1.075 1.00 78.31 166 ASP A N 1
ATOM 1321 C CA . ASP A 1 166 ? 23.152 3.392 0.828 1.00 78.31 166 ASP A CA 1
ATOM 1322 C C . ASP A 1 166 ? 23.721 3.712 -0.558 1.00 78.31 166 ASP A C 1
ATOM 1324 O O . ASP A 1 166 ? 24.821 3.268 -0.879 1.00 78.31 166 ASP A O 1
ATOM 1328 N N . TRP A 1 167 ? 22.955 4.416 -1.405 1.00 82.38 167 TRP A N 1
ATOM 1329 C CA . TRP A 1 167 ? 23.315 4.706 -2.803 1.00 82.38 167 TRP A CA 1
ATOM 1330 C C . TRP A 1 167 ? 23.930 3.498 -3.521 1.00 82.38 167 TRP A C 1
ATOM 1332 O O . TRP A 1 167 ? 24.984 3.599 -4.149 1.00 82.38 167 TRP A O 1
ATOM 1342 N N . GLN A 1 168 ? 23.286 2.335 -3.374 1.00 91.75 168 GLN A N 1
ATOM 1343 C CA . GLN A 1 168 ? 23.877 1.058 -3.761 1.00 91.75 168 GLN A CA 1
ATOM 1344 C C . GLN A 1 168 ? 24.307 1.088 -5.225 1.00 91.75 168 GLN A C 1
ATOM 1346 O O . GLN A 1 168 ? 23.503 1.390 -6.111 1.00 91.75 168 GLN A O 1
ATOM 1351 N N . GLN A 1 169 ? 25.573 0.762 -5.466 1.00 94.31 169 GLN A N 1
ATOM 1352 C CA . GLN A 1 169 ? 26.153 0.774 -6.797 1.00 94.31 169 GLN A CA 1
ATOM 1353 C C . GLN A 1 169 ? 26.098 -0.623 -7.413 1.00 94.31 169 GLN A C 1
ATOM 1355 O O . GLN A 1 169 ? 26.384 -1.626 -6.760 1.00 94.31 169 GLN A O 1
ATOM 1360 N N . VAL A 1 170 ? 25.751 -0.682 -8.692 1.00 95.38 170 VAL A N 1
ATOM 1361 C CA . VAL A 1 170 ? 25.649 -1.917 -9.467 1.00 95.38 170 VAL A CA 1
ATOM 1362 C C . VAL A 1 170 ? 26.564 -1.808 -10.676 1.00 95.38 170 VAL A C 1
ATOM 1364 O O . VAL A 1 170 ? 26.530 -0.813 -11.400 1.00 95.38 170 VAL A O 1
ATOM 1367 N N . ASP A 1 171 ? 27.367 -2.842 -10.891 1.00 95.94 171 ASP A N 1
ATOM 1368 C CA . ASP A 1 171 ? 28.158 -3.035 -12.102 1.00 95.94 171 ASP A CA 1
ATOM 1369 C C . ASP A 1 171 ? 27.397 -4.004 -13.017 1.00 95.94 171 ASP A C 1
ATOM 1371 O O . ASP A 1 171 ? 27.270 -5.194 -12.719 1.00 95.94 171 ASP A O 1
ATOM 1375 N N . PHE A 1 172 ? 26.839 -3.487 -14.113 1.00 95.50 172 PHE A N 1
ATOM 1376 C CA . PHE A 1 172 ? 26.030 -4.254 -15.066 1.00 95.50 172 PHE A CA 1
ATOM 1377 C C . PHE A 1 172 ? 26.870 -5.037 -16.079 1.00 95.50 172 PHE A C 1
ATOM 1379 O O . PHE A 1 172 ? 26.368 -5.989 -16.689 1.00 95.50 172 PHE A O 1
ATOM 1386 N N . ALA A 1 173 ? 28.143 -4.670 -16.247 1.00 91.94 173 ALA A N 1
ATOM 1387 C CA . ALA A 1 173 ? 29.079 -5.437 -17.058 1.00 91.94 173 ALA A CA 1
ATOM 1388 C C . ALA A 1 173 ? 29.507 -6.703 -16.303 1.00 91.94 173 ALA A C 1
ATOM 1390 O O . ALA A 1 173 ? 29.449 -7.800 -16.856 1.00 91.94 173 ALA A O 1
ATOM 1391 N N . ALA A 1 174 ? 29.853 -6.562 -15.020 1.00 94.06 174 ALA A N 1
ATOM 1392 C CA . ALA A 1 174 ? 30.201 -7.680 -14.142 1.00 94.06 174 ALA A CA 1
ATOM 1393 C C . ALA A 1 174 ? 28.990 -8.361 -13.472 1.00 94.06 174 ALA A C 1
ATOM 1395 O O . ALA A 1 174 ? 29.173 -9.327 -12.733 1.00 94.06 174 ALA A O 1
ATOM 1396 N N . GLU A 1 175 ? 27.776 -7.855 -13.705 1.00 94.81 175 GLU A N 1
ATOM 1397 C CA . GLU A 1 175 ? 26.501 -8.381 -13.194 1.00 94.81 175 GLU A CA 1
ATOM 1398 C C . GLU A 1 175 ? 26.481 -8.576 -11.670 1.00 94.81 175 GLU A C 1
ATOM 1400 O O . GLU A 1 175 ? 26.059 -9.620 -11.161 1.00 94.81 175 GLU A O 1
ATOM 1405 N N . LYS A 1 176 ? 26.942 -7.566 -10.924 1.00 95.38 176 LYS A N 1
ATOM 1406 C CA . LYS A 1 176 ? 27.073 -7.643 -9.464 1.00 95.38 176 LYS A CA 1
ATOM 1407 C C . LYS A 1 176 ? 26.740 -6.333 -8.758 1.00 95.38 176 LYS A C 1
ATOM 1409 O O . LYS A 1 176 ? 27.003 -5.242 -9.263 1.00 95.38 176 LYS A O 1
ATOM 1414 N N . LEU A 1 177 ? 26.232 -6.468 -7.536 1.00 93.44 177 LEU A N 1
ATOM 1415 C CA . LEU A 1 177 ? 26.163 -5.375 -6.574 1.00 93.44 177 LEU A CA 1
ATOM 1416 C C . LEU A 1 177 ? 27.573 -5.114 -6.032 1.00 93.44 177 LEU A C 1
ATOM 1418 O O . LEU A 1 177 ? 28.259 -6.049 -5.610 1.00 93.44 177 LEU A O 1
ATOM 1422 N N . LEU A 1 178 ? 28.023 -3.865 -6.077 1.00 91.00 178 LEU A N 1
ATOM 1423 C CA . LEU A 1 178 ? 29.317 -3.487 -5.525 1.00 91.00 178 LEU A CA 1
ATOM 1424 C C . LEU A 1 178 ? 29.211 -3.299 -4.008 1.00 91.00 178 LEU A C 1
ATOM 1426 O O . LEU A 1 178 ? 28.152 -2.907 -3.510 1.00 91.00 178 LEU A O 1
ATOM 1430 N N . PRO A 1 179 ? 30.295 -3.580 -3.262 1.00 82.88 179 PRO A N 1
ATOM 1431 C CA . PRO A 1 179 ? 30.333 -3.264 -1.847 1.00 82.88 179 PRO A CA 1
ATOM 1432 C C . PRO A 1 179 ? 30.135 -1.755 -1.648 1.00 82.88 179 PRO A C 1
ATOM 1434 O O . PRO A 1 179 ? 30.536 -0.960 -2.506 1.00 82.88 179 PRO A O 1
ATOM 1437 N N . PRO A 1 180 ? 29.524 -1.352 -0.529 1.00 74.56 180 PRO A N 1
ATOM 1438 C CA . PRO A 1 180 ? 29.301 0.053 -0.247 1.00 74.56 180 PRO A CA 1
ATOM 1439 C C . PRO A 1 180 ? 30.629 0.811 -0.160 1.00 74.56 180 PRO A C 1
ATOM 1441 O O . PRO A 1 180 ? 31.618 0.315 0.379 1.00 74.56 180 PRO A O 1
ATOM 1444 N N . SER A 1 181 ? 30.652 2.020 -0.722 1.00 65.00 181 SER A N 1
ATOM 1445 C CA . SER A 1 181 ? 31.849 2.868 -0.804 1.00 65.00 181 SER A CA 1
ATOM 1446 C C . SER A 1 181 ? 32.241 3.505 0.533 1.00 65.00 181 SER A C 1
ATOM 1448 O O . SER A 1 181 ? 33.367 3.976 0.684 1.00 65.00 181 SER A O 1
ATOM 1450 N N . THR A 1 182 ? 31.336 3.494 1.509 1.00 61.72 182 THR A N 1
ATOM 1451 C CA . THR A 1 182 ? 31.546 3.960 2.883 1.00 61.72 182 THR A CA 1
ATOM 1452 C C . THR A 1 182 ? 30.932 2.962 3.855 1.00 61.72 182 THR A C 1
ATOM 1454 O O . THR A 1 182 ? 29.948 2.312 3.507 1.00 61.72 182 THR A O 1
ATOM 1457 N N . GLU A 1 183 ? 31.471 2.857 5.074 1.00 59.22 183 GLU A N 1
ATOM 1458 C CA . GLU A 1 183 ? 30.764 2.186 6.171 1.00 59.22 183 GLU A CA 1
ATOM 1459 C C . GLU A 1 183 ? 29.390 2.840 6.328 1.00 59.22 183 GLU A C 1
ATOM 1461 O O . GLU A 1 183 ? 29.265 4.010 6.692 1.00 59.22 183 GLU A O 1
ATOM 1466 N N . ILE A 1 184 ? 28.356 2.092 5.966 1.00 56.97 184 ILE A N 1
ATOM 1467 C CA . ILE A 1 184 ? 26.980 2.517 6.137 1.00 56.97 184 ILE A CA 1
ATOM 1468 C C . ILE A 1 184 ? 26.655 2.287 7.604 1.00 56.97 184 ILE A C 1
ATOM 1470 O O . ILE A 1 184 ? 26.619 1.151 8.073 1.00 56.97 184 ILE A O 1
ATOM 1474 N N . LEU A 1 185 ? 26.410 3.375 8.326 1.00 52.06 185 LEU A N 1
ATOM 1475 C CA . LEU A 1 185 ? 25.712 3.299 9.597 1.00 52.06 185 LEU A CA 1
ATOM 1476 C C . LEU A 1 185 ? 24.254 2.985 9.261 1.00 52.06 185 LEU A C 1
ATOM 1478 O O . LEU A 1 185 ? 23.483 3.901 8.968 1.00 52.06 185 LEU A O 1
ATOM 1482 N N . GLU A 1 186 ? 23.877 1.701 9.253 1.00 57.59 186 GLU A N 1
ATOM 1483 C CA . GLU A 1 186 ? 22.459 1.372 9.359 1.00 57.59 186 GLU A CA 1
ATOM 1484 C C . GLU A 1 186 ? 21.968 2.064 10.637 1.00 57.59 186 GLU A C 1
ATOM 1486 O O . GLU A 1 186 ? 22.540 1.829 11.707 1.00 57.59 186 GLU A O 1
ATOM 1491 N N . PRO A 1 187 ? 21.003 2.996 10.551 1.00 57.66 187 PRO A N 1
ATOM 1492 C CA . PRO A 1 187 ? 20.521 3.657 11.747 1.00 57.66 187 PRO A CA 1
ATOM 1493 C C . PRO A 1 187 ? 19.998 2.574 12.686 1.00 57.66 187 PRO A C 1
ATOM 1495 O O . PRO A 1 187 ? 19.170 1.764 12.267 1.00 57.66 187 PRO A O 1
ATOM 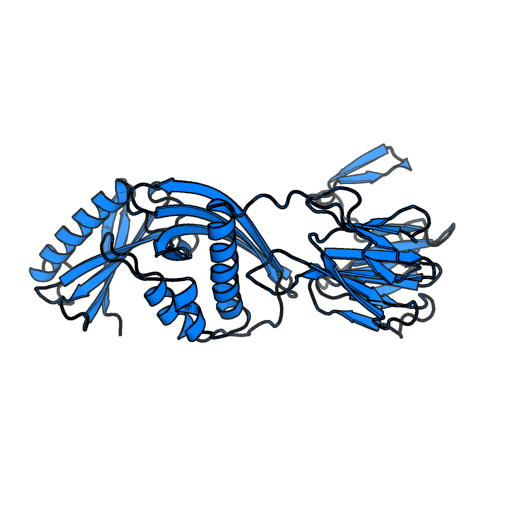1498 N N . GLU A 1 188 ? 20.501 2.556 13.925 1.00 65.25 188 GLU A N 1
ATOM 1499 C CA . GLU A 1 188 ? 20.078 1.582 14.931 1.00 65.25 188 GLU A CA 1
ATOM 1500 C C . GLU A 1 188 ? 18.551 1.483 14.961 1.00 65.25 188 GLU A C 1
ATOM 1502 O O . GLU A 1 188 ? 17.836 2.496 14.879 1.00 65.25 188 GLU A O 1
ATOM 1507 N N . GLU A 1 189 ? 18.054 0.248 15.063 1.00 77.69 189 GLU A N 1
ATOM 1508 C CA . GLU A 1 189 ? 16.626 -0.010 15.159 1.00 77.69 189 GLU A CA 1
ATOM 1509 C C . GLU A 1 189 ? 16.058 0.769 16.351 1.00 77.69 189 GLU A C 1
ATOM 1511 O O . GLU A 1 189 ? 16.347 0.492 17.512 1.00 77.69 189 GLU A O 1
ATOM 1516 N N . ASN A 1 190 ? 15.224 1.761 16.054 1.00 85.06 190 ASN A N 1
ATOM 1517 C CA . ASN A 1 190 ? 14.528 2.556 17.055 1.00 85.06 190 ASN A CA 1
ATOM 1518 C C . ASN A 1 190 ? 13.029 2.245 17.048 1.00 85.06 190 ASN A C 1
ATOM 1520 O O . ASN A 1 190 ? 12.490 1.653 16.106 1.00 85.06 190 ASN A O 1
ATOM 1524 N N . GLU A 1 191 ? 12.324 2.698 18.081 1.00 87.50 191 GLU A N 1
ATOM 1525 C CA . GLU A 1 191 ? 10.890 2.431 18.258 1.00 87.50 191 GLU A CA 1
ATOM 1526 C C . GLU A 1 191 ? 10.047 2.840 17.040 1.00 87.50 191 GLU A C 1
ATOM 1528 O O . GLU A 1 191 ? 9.156 2.107 16.609 1.00 87.50 191 GLU A O 1
ATOM 1533 N N . LYS A 1 192 ? 10.391 3.954 16.382 1.00 88.19 192 LYS A N 1
ATOM 1534 C CA . LYS A 1 192 ? 9.696 4.400 15.169 1.00 88.19 192 LYS A CA 1
ATOM 1535 C C . LYS A 1 192 ? 9.876 3.416 14.008 1.00 88.19 192 LYS A C 1
ATOM 1537 O O . LYS A 1 192 ? 8.932 3.202 13.241 1.00 88.19 192 LYS A O 1
ATOM 1542 N N . THR A 1 193 ? 11.059 2.820 13.852 1.00 86.81 193 THR A N 1
ATOM 1543 C CA . THR A 1 193 ? 11.307 1.789 12.828 1.00 86.81 193 THR A CA 1
ATOM 1544 C C . THR A 1 193 ? 10.578 0.480 13.135 1.00 86.81 193 THR A C 1
ATOM 1546 O O . THR A 1 193 ? 9.956 -0.071 12.222 1.00 86.81 193 THR A O 1
ATOM 1549 N N . LYS A 1 194 ? 10.531 0.053 14.409 1.00 89.50 194 LYS A N 1
ATOM 1550 C CA . LYS A 1 194 ? 9.745 -1.110 14.863 1.00 89.50 194 LYS A CA 1
ATOM 1551 C C . LYS A 1 194 ? 8.253 -0.919 14.572 1.00 89.50 194 LYS A C 1
ATOM 1553 O O . LYS A 1 194 ? 7.643 -1.758 13.912 1.00 89.50 194 LYS A O 1
ATOM 1558 N N . ILE A 1 195 ? 7.687 0.228 14.958 1.00 92.06 195 ILE A N 1
ATOM 1559 C CA . ILE A 1 195 ? 6.290 0.587 14.664 1.00 92.06 195 ILE A CA 1
ATOM 1560 C C . ILE A 1 195 ? 6.044 0.611 13.153 1.00 92.06 195 ILE A C 1
ATOM 1562 O O . ILE A 1 195 ? 5.087 0.014 12.671 1.00 92.06 195 ILE A O 1
ATOM 1566 N N . SER A 1 196 ? 6.926 1.240 12.370 1.00 90.94 196 SER A N 1
ATOM 1567 C CA . SER A 1 196 ? 6.769 1.301 10.909 1.00 90.94 196 SER A CA 1
ATOM 1568 C C . SER A 1 196 ? 6.737 -0.087 10.260 1.00 90.94 196 SER A C 1
ATOM 1570 O O . SER A 1 196 ? 5.990 -0.290 9.303 1.00 90.94 196 SER A O 1
ATOM 1572 N N . ARG A 1 197 ? 7.522 -1.044 10.771 1.00 90.88 197 ARG A N 1
ATOM 1573 C CA . ARG A 1 197 ? 7.518 -2.439 10.314 1.00 90.88 197 ARG A CA 1
ATOM 1574 C C . ARG A 1 197 ? 6.191 -3.129 10.615 1.00 90.88 197 ARG A C 1
ATOM 1576 O O . ARG A 1 197 ? 5.599 -3.707 9.707 1.00 90.88 197 ARG A O 1
ATOM 1583 N N . ILE A 1 198 ? 5.688 -2.993 11.841 1.00 93.44 198 ILE A N 1
ATOM 1584 C CA . ILE A 1 198 ? 4.384 -3.542 12.238 1.00 93.44 198 ILE A CA 1
ATOM 1585 C C . ILE A 1 198 ? 3.255 -2.949 11.394 1.00 93.44 198 ILE A C 1
ATOM 1587 O O . ILE A 1 198 ? 2.441 -3.693 10.859 1.00 93.44 198 ILE A O 1
ATOM 1591 N N . LEU A 1 199 ? 3.252 -1.630 11.179 1.00 95.00 199 LEU A N 1
ATOM 1592 C CA . LEU A 1 199 ? 2.265 -0.965 10.327 1.00 95.00 199 LEU A CA 1
ATOM 1593 C C . LEU A 1 199 ? 2.306 -1.491 8.886 1.00 95.00 199 LEU A C 1
ATOM 1595 O O . LEU A 1 199 ? 1.261 -1.781 8.308 1.00 95.00 199 LEU A O 1
ATOM 1599 N N . ARG A 1 200 ? 3.500 -1.668 8.298 1.00 92.50 200 ARG A N 1
ATOM 1600 C CA . ARG A 1 200 ? 3.629 -2.249 6.949 1.00 92.50 200 ARG A CA 1
ATOM 1601 C C . ARG A 1 200 ? 3.054 -3.659 6.892 1.00 92.50 200 ARG A C 1
ATOM 1603 O O . ARG A 1 200 ? 2.363 -3.974 5.924 1.00 92.50 200 ARG A O 1
ATOM 1610 N N . ALA A 1 201 ? 3.349 -4.486 7.891 1.00 92.31 201 ALA A N 1
ATOM 1611 C CA . ALA A 1 201 ? 2.895 -5.868 7.954 1.00 92.31 201 ALA A CA 1
ATOM 1612 C C . ALA A 1 201 ? 1.377 -5.963 8.105 1.00 92.31 201 ALA A C 1
ATOM 1614 O O . ALA A 1 201 ? 0.715 -6.570 7.265 1.00 92.31 201 ALA A O 1
ATOM 1615 N N . ALA A 1 202 ? 0.827 -5.263 9.096 1.00 94.94 202 ALA A N 1
ATOM 1616 C CA . ALA A 1 202 ? -0.601 -5.192 9.364 1.00 94.94 202 ALA A CA 1
ATOM 1617 C C . ALA A 1 202 ? -1.402 -4.719 8.144 1.00 94.94 202 ALA A C 1
ATOM 1619 O O . ALA A 1 202 ? -2.371 -5.363 7.746 1.00 94.94 202 ALA A O 1
ATOM 1620 N N . MET A 1 203 ? -0.971 -3.624 7.508 1.00 94.75 203 MET A N 1
ATOM 1621 C CA . MET A 1 203 ? -1.670 -3.089 6.339 1.00 94.75 203 MET A CA 1
ATOM 1622 C C . MET A 1 203 ? -1.495 -3.977 5.106 1.00 94.75 203 MET A C 1
ATOM 1624 O O . MET A 1 203 ? -2.426 -4.112 4.320 1.00 94.75 203 MET A O 1
ATOM 1628 N N . SER A 1 204 ? -0.336 -4.623 4.931 1.00 92.19 204 SER A N 1
ATOM 1629 C CA . SER A 1 204 ? -0.160 -5.593 3.842 1.00 92.19 204 SER A CA 1
ATOM 1630 C C . SER A 1 204 ? -1.099 -6.783 4.014 1.00 92.19 204 SER A C 1
ATOM 1632 O O . SER A 1 204 ? -1.732 -7.174 3.044 1.00 92.19 204 SER A O 1
ATOM 1634 N N . LEU A 1 205 ? -1.248 -7.298 5.238 1.00 92.75 205 LEU A N 1
ATOM 1635 C CA . LEU A 1 205 ? -2.173 -8.383 5.556 1.00 92.75 205 LEU A CA 1
ATOM 1636 C C . LEU A 1 205 ? -3.637 -7.974 5.320 1.00 92.75 205 LEU A C 1
ATOM 1638 O O . LEU A 1 205 ? -4.386 -8.720 4.691 1.00 92.75 205 LEU A O 1
ATOM 1642 N N . LEU A 1 206 ? -4.026 -6.768 5.753 1.00 93.69 206 LEU A N 1
ATOM 1643 C CA . LEU A 1 206 ? -5.355 -6.207 5.496 1.00 93.69 206 LEU A CA 1
ATOM 1644 C C . LEU A 1 206 ? -5.660 -6.126 3.992 1.00 93.69 206 LEU A C 1
ATOM 1646 O O . LEU A 1 206 ? -6.703 -6.610 3.558 1.00 93.69 206 LEU A O 1
ATOM 1650 N N . TYR A 1 207 ? -4.762 -5.553 3.188 1.00 93.06 207 TYR A N 1
ATOM 1651 C CA . TYR A 1 207 ? -5.012 -5.371 1.755 1.00 93.06 207 TYR A CA 1
ATOM 1652 C C . TYR A 1 207 ? -4.821 -6.639 0.922 1.00 93.06 207 TYR A C 1
ATOM 1654 O O . TYR A 1 207 ? -5.520 -6.810 -0.073 1.00 93.06 207 TYR A O 1
ATOM 1662 N N . ASP A 1 208 ? -3.951 -7.567 1.326 1.00 92.44 208 ASP A N 1
ATOM 1663 C CA . ASP A 1 208 ? -3.898 -8.896 0.710 1.00 92.44 208 ASP A CA 1
ATOM 1664 C C . ASP A 1 208 ? -5.224 -9.641 0.913 1.00 92.44 208 ASP A C 1
ATOM 1666 O O . ASP A 1 208 ? -5.683 -10.337 0.005 1.00 92.44 208 ASP A O 1
ATOM 1670 N N . TYR A 1 209 ? -5.885 -9.457 2.056 1.00 92.88 209 TYR A N 1
ATOM 1671 C CA . TYR A 1 209 ? -7.247 -9.936 2.231 1.00 92.88 209 TYR A CA 1
ATOM 1672 C C . TYR A 1 209 ? -8.237 -9.146 1.364 1.00 92.88 209 TYR A C 1
ATOM 1674 O O . TYR A 1 209 ? -8.855 -9.739 0.487 1.00 92.88 209 TYR A O 1
ATOM 1682 N N . GLN A 1 210 ? -8.354 -7.826 1.538 1.00 91.25 210 GLN A N 1
ATOM 1683 C CA . GLN A 1 210 ? -9.394 -7.018 0.880 1.00 91.25 210 GLN A CA 1
ATOM 1684 C C . GLN A 1 210 ? -9.320 -7.020 -0.652 1.00 91.25 210 GLN A C 1
ATOM 1686 O O . GLN A 1 210 ? -10.352 -6.898 -1.302 1.00 91.25 210 GLN A O 1
ATOM 1691 N N . LEU A 1 211 ? -8.122 -7.154 -1.229 1.00 91.94 211 LEU A N 1
ATOM 1692 C C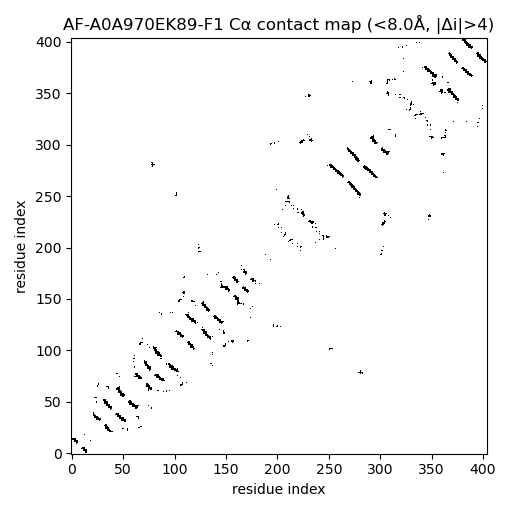A . LEU A 1 211 ? -7.923 -7.121 -2.680 1.00 91.94 211 LEU A CA 1
ATOM 1693 C C . LEU A 1 211 ? -7.702 -8.508 -3.281 1.00 91.94 211 LEU A C 1
ATOM 1695 O O . LEU A 1 211 ? -8.159 -8.755 -4.392 1.00 91.94 211 LEU A O 1
ATOM 1699 N N . LYS A 1 212 ? -7.007 -9.421 -2.587 1.00 91.75 212 LYS A N 1
ATOM 1700 C CA . LYS A 1 212 ? -6.664 -10.752 -3.133 1.00 91.75 212 LYS A CA 1
ATOM 1701 C C . LYS A 1 212 ? -7.466 -11.899 -2.515 1.00 91.75 212 LYS A C 1
ATOM 1703 O O . LYS A 1 212 ? -7.301 -13.043 -2.930 1.00 91.75 212 LYS A O 1
ATOM 1708 N N . GLY A 1 213 ? -8.280 -11.636 -1.493 1.00 91.19 213 GLY A N 1
ATOM 1709 C CA . GLY A 1 213 ? -9.017 -12.657 -0.745 1.00 91.19 213 GLY A CA 1
ATOM 1710 C C . GLY A 1 213 ? -8.135 -13.570 0.117 1.00 91.19 213 GLY A C 1
ATOM 1711 O O . GLY A 1 213 ? -8.584 -14.639 0.534 1.00 91.19 213 GLY A O 1
ATOM 1712 N N . LYS A 1 214 ? -6.874 -13.201 0.391 1.00 90.19 214 LYS A N 1
ATOM 1713 C CA . LYS A 1 214 ? -5.943 -14.050 1.153 1.00 90.19 214 LYS A CA 1
ATOM 1714 C C . LYS A 1 214 ? -6.257 -14.027 2.652 1.00 90.19 214 LYS A C 1
ATOM 1716 O O . LYS A 1 214 ? -5.853 -13.121 3.374 1.00 90.19 214 LYS A O 1
ATOM 1721 N N . LYS A 1 215 ? -6.940 -15.067 3.136 1.00 88.31 215 LYS A N 1
ATOM 1722 C CA . LYS A 1 215 ? -7.274 -15.258 4.558 1.00 88.31 215 LYS A CA 1
ATOM 1723 C C . LYS A 1 215 ? -6.088 -15.877 5.319 1.00 88.31 215 LYS A C 1
ATOM 1725 O O . LYS A 1 215 ? -6.004 -17.095 5.441 1.00 88.31 215 LYS A O 1
ATOM 1730 N N . ASN A 1 216 ? -5.177 -15.058 5.851 1.00 84.81 216 ASN A N 1
ATOM 1731 C CA . ASN A 1 216 ? -4.072 -15.526 6.708 1.00 84.81 216 ASN A CA 1
ATOM 1732 C C . ASN A 1 216 ? -4.359 -15.271 8.200 1.00 84.81 216 ASN A C 1
ATOM 1734 O O . ASN A 1 216 ? -3.688 -14.490 8.872 1.00 84.81 216 ASN A O 1
ATOM 1738 N N . LEU A 1 217 ? -5.413 -15.919 8.709 1.00 84.69 217 LEU A N 1
ATOM 1739 C CA . LEU A 1 217 ? -5.868 -15.774 10.099 1.00 84.69 217 LEU A CA 1
ATOM 1740 C C . LEU A 1 217 ? -4.768 -16.046 11.148 1.00 84.69 217 LEU A C 1
ATOM 1742 O O . LEU A 1 217 ? -4.687 -15.274 12.104 1.00 84.69 217 LEU A O 1
ATOM 1746 N N . PRO A 1 218 ? -3.903 -17.078 11.009 1.00 88.56 218 PRO A N 1
ATOM 1747 C CA . PRO A 1 218 ? -2.871 -17.353 12.010 1.00 88.56 218 PRO A CA 1
ATOM 1748 C C . PRO A 1 218 ? -1.857 -16.221 12.200 1.00 88.56 218 PRO A C 1
ATOM 1750 O O . PRO A 1 218 ? -1.268 -16.131 13.276 1.00 88.56 218 PRO A O 1
ATOM 1753 N N . GLU A 1 219 ? -1.650 -15.373 11.189 1.00 89.50 219 GLU A N 1
ATOM 1754 C CA . GLU A 1 219 ? -0.728 -14.235 11.258 1.00 89.50 219 GLU A CA 1
ATOM 1755 C C . GLU A 1 219 ? -1.330 -12.996 11.926 1.00 89.50 219 GLU A C 1
ATOM 1757 O O . GLU A 1 219 ? -0.570 -12.161 12.411 1.00 89.50 219 GLU A O 1
ATOM 1762 N N . LEU A 1 220 ? -2.662 -12.875 12.024 1.00 91.69 220 LEU A N 1
ATOM 1763 C CA . LEU A 1 220 ? -3.306 -11.689 12.607 1.00 91.69 220 LEU A CA 1
ATOM 1764 C C . LEU A 1 220 ? -2.801 -11.392 14.025 1.00 91.69 220 LEU A C 1
ATOM 1766 O O . LEU A 1 220 ? -2.507 -10.244 14.346 1.00 91.69 220 LEU A O 1
ATOM 1770 N N . LYS A 1 221 ? -2.618 -12.430 14.847 1.00 92.62 221 LYS A N 1
ATOM 1771 C CA . LYS A 1 221 ? -2.146 -12.303 16.238 1.00 92.62 221 LYS A CA 1
ATOM 1772 C C . LYS A 1 221 ? -0.736 -11.711 16.369 1.00 92.62 221 LYS A C 1
ATOM 1774 O O . LYS A 1 221 ? -0.351 -11.302 17.456 1.00 92.62 221 LYS A O 1
ATOM 1779 N N . ASN A 1 222 ? 0.046 -11.704 15.287 1.00 92.50 222 ASN A N 1
ATOM 1780 C CA . ASN A 1 222 ? 1.402 -11.155 15.290 1.00 92.50 222 ASN A CA 1
ATOM 1781 C C . ASN A 1 222 ? 1.405 -9.628 15.134 1.00 92.50 222 ASN A C 1
ATOM 1783 O O . ASN A 1 222 ? 2.435 -9.002 15.367 1.00 92.50 222 ASN A O 1
ATOM 1787 N N . PHE A 1 223 ? 0.285 -9.037 14.705 1.00 94.75 223 PHE A N 1
ATOM 1788 C CA . PHE A 1 223 ? 0.196 -7.613 14.369 1.00 94.75 223 PHE A CA 1
ATOM 1789 C C . PHE A 1 223 ? -0.980 -6.901 15.035 1.00 94.75 223 PHE A C 1
ATOM 1791 O O . PHE A 1 223 ? -0.941 -5.680 15.176 1.00 94.75 223 PHE A O 1
ATOM 1798 N N . PHE A 1 224 ? -2.003 -7.646 15.451 1.00 96.44 224 PHE A N 1
ATOM 1799 C CA . PHE A 1 224 ? -3.215 -7.131 16.073 1.00 96.44 224 PHE A CA 1
ATOM 1800 C C . PHE A 1 224 ? -3.441 -7.800 17.426 1.00 96.44 224 PHE A C 1
ATOM 1802 O O . PHE A 1 224 ? -3.243 -9.007 17.569 1.00 96.44 224 PHE A O 1
ATOM 1809 N N . THR A 1 225 ? -3.897 -7.022 18.402 1.00 95.81 225 THR A N 1
ATOM 1810 C CA . THR A 1 225 ? -4.294 -7.515 19.723 1.00 95.81 225 THR A CA 1
ATOM 1811 C C . THR A 1 225 ? -5.509 -6.757 20.233 1.00 95.81 225 THR A C 1
ATOM 1813 O O . THR A 1 225 ? -5.793 -5.649 19.786 1.00 95.81 225 THR A O 1
ATOM 1816 N N . ASP A 1 226 ? -6.192 -7.345 21.205 1.00 94.00 226 ASP A N 1
ATOM 1817 C CA . ASP A 1 226 ? -7.274 -6.698 21.932 1.00 94.00 226 ASP A CA 1
ATOM 1818 C C . ASP A 1 226 ? -6.760 -6.205 23.295 1.00 94.00 226 ASP A C 1
ATOM 1820 O O . ASP A 1 226 ? -5.925 -6.857 23.930 1.00 94.00 226 ASP A O 1
ATOM 1824 N N . THR A 1 227 ? -7.266 -5.068 23.763 1.00 92.31 227 THR A N 1
ATOM 1825 C CA . THR A 1 227 ? -6.994 -4.495 25.087 1.00 92.31 227 THR A CA 1
ATOM 1826 C C . THR A 1 227 ? -8.296 -4.192 25.819 1.00 92.31 227 THR A C 1
ATOM 1828 O O . THR A 1 227 ? -9.336 -3.995 25.194 1.00 92.31 227 THR A O 1
ATOM 1831 N N . TYR A 1 228 ? -8.241 -4.139 27.154 1.00 86.88 228 TYR A N 1
ATOM 1832 C CA . TYR A 1 228 ? -9.399 -3.828 28.013 1.00 86.88 228 TYR A CA 1
ATOM 1833 C C . TYR A 1 228 ? -9.273 -2.479 28.726 1.00 86.88 228 TYR A C 1
ATOM 1835 O O . TYR A 1 228 ? -10.276 -1.887 29.111 1.00 86.88 228 TYR A O 1
ATOM 1843 N N . THR A 1 229 ? -8.054 -1.947 28.836 1.00 83.81 229 THR A N 1
ATOM 1844 C CA . THR A 1 229 ? -7.790 -0.655 29.477 1.00 83.81 229 THR A CA 1
ATOM 1845 C C . THR A 1 229 ? -6.950 0.221 28.549 1.00 83.81 229 THR A C 1
ATOM 1847 O O . THR A 1 229 ? -5.726 0.230 28.666 1.00 83.81 229 THR A O 1
ATOM 1850 N N . PRO A 1 230 ? -7.580 0.957 27.619 1.00 86.56 230 PRO A N 1
ATOM 1851 C CA . PRO A 1 230 ? -9.015 0.956 27.312 1.00 86.56 230 PRO A CA 1
ATOM 1852 C C . PRO A 1 230 ? -9.433 -0.206 26.398 1.00 86.56 230 PRO A C 1
ATOM 1854 O O . PRO A 1 230 ? -8.591 -0.891 25.813 1.00 86.56 230 PRO A O 1
ATOM 1857 N N . HIS A 1 231 ? -10.746 -0.416 26.269 1.00 90.25 231 HIS A N 1
ATOM 1858 C CA . HIS A 1 231 ? -11.316 -1.396 25.346 1.00 90.25 231 HIS A CA 1
ATOM 1859 C C . HIS A 1 231 ? -11.013 -1.031 23.888 1.00 90.25 231 HIS A C 1
ATOM 1861 O O . HIS A 1 231 ? -11.520 -0.029 23.371 1.00 90.25 231 HIS A O 1
ATOM 1867 N N . GLN A 1 232 ? -10.198 -1.852 23.233 1.00 93.94 232 GLN A N 1
ATOM 1868 C CA . GLN A 1 232 ? -9.858 -1.746 21.815 1.00 93.94 232 GLN A CA 1
ATOM 1869 C C . GLN A 1 232 ? -9.706 -3.163 21.269 1.00 93.94 232 GLN A C 1
ATOM 1871 O O . GLN A 1 232 ? -9.053 -3.990 21.899 1.00 93.94 232 GLN A O 1
ATOM 1876 N N . TYR A 1 233 ? -10.357 -3.461 20.152 1.00 93.06 233 TYR A N 1
ATOM 1877 C CA . TYR A 1 233 ? -10.618 -4.823 19.699 1.00 93.06 233 TYR A CA 1
ATOM 1878 C C . TYR A 1 233 ? -10.147 -5.066 18.261 1.00 93.06 233 TYR A C 1
ATOM 1880 O O . TYR A 1 233 ? -10.838 -5.710 17.470 1.00 93.06 233 TYR A O 1
ATOM 1888 N N . ALA A 1 234 ? -8.976 -4.533 17.893 1.00 95.31 234 ALA A N 1
ATOM 1889 C CA . ALA A 1 234 ? -8.464 -4.645 16.529 1.00 95.31 234 ALA A CA 1
ATOM 1890 C C . ALA A 1 234 ? -8.276 -6.095 16.061 1.00 95.31 234 ALA A C 1
ATOM 1892 O O . ALA A 1 234 ? -8.493 -6.370 14.883 1.00 95.31 234 ALA A O 1
ATOM 1893 N N . TYR A 1 235 ? -7.893 -7.032 16.935 1.00 94.44 235 TYR A N 1
ATOM 1894 C CA . TYR A 1 235 ? -7.771 -8.434 16.528 1.00 94.44 235 TYR A CA 1
ATOM 1895 C C . TYR A 1 235 ? -9.146 -9.026 16.212 1.00 94.44 235 TYR A C 1
ATOM 1897 O O . TYR A 1 235 ? -9.327 -9.628 15.151 1.00 94.44 235 TYR A O 1
ATOM 1905 N N . THR A 1 236 ? -10.127 -8.804 17.091 1.00 89.81 236 THR A N 1
ATOM 1906 C CA . THR A 1 236 ? -11.508 -9.252 16.865 1.00 89.81 236 THR A CA 1
ATOM 1907 C C . THR A 1 236 ? -12.102 -8.637 15.591 1.00 89.81 236 THR A C 1
ATOM 1909 O O . THR A 1 236 ? -12.648 -9.372 14.766 1.00 89.81 236 THR A O 1
ATOM 1912 N N . ASP A 1 237 ? -11.932 -7.328 15.372 1.00 90.31 237 ASP A N 1
ATOM 1913 C CA . ASP A 1 237 ? -12.394 -6.631 14.161 1.00 90.31 237 ASP A CA 1
ATOM 1914 C C . ASP A 1 237 ? -11.802 -7.259 12.889 1.00 90.31 237 ASP A C 1
ATOM 1916 O O . ASP A 1 237 ? -12.518 -7.514 11.918 1.00 90.31 237 ASP A O 1
ATOM 1920 N N . MET A 1 238 ? -10.501 -7.563 12.898 1.00 93.75 238 MET A N 1
ATOM 1921 C CA . MET A 1 238 ? -9.820 -8.185 11.762 1.00 93.75 238 MET A CA 1
ATOM 1922 C C . MET A 1 238 ? -10.282 -9.625 11.508 1.00 93.75 238 MET A C 1
ATOM 1924 O O . MET A 1 238 ? -10.442 -10.018 10.352 1.00 93.75 238 MET A O 1
ATOM 1928 N N . VAL A 1 239 ? -10.532 -10.412 12.560 1.00 90.81 239 VAL A N 1
ATOM 1929 C CA . VAL A 1 239 ? -11.080 -11.772 12.428 1.00 90.81 239 VAL A CA 1
ATOM 1930 C C . VAL A 1 239 ? -12.470 -11.735 11.797 1.00 90.81 239 VAL A C 1
ATOM 1932 O O . VAL A 1 239 ? -12.729 -12.499 10.867 1.00 90.81 239 VAL A O 1
ATOM 1935 N N . LEU A 1 240 ? -13.346 -10.838 12.260 1.00 87.38 240 LEU A N 1
ATOM 1936 C CA . LEU A 1 240 ? -14.690 -10.666 11.703 1.00 87.38 240 LEU A CA 1
ATOM 1937 C C . LEU A 1 240 ? -14.643 -10.185 10.252 1.00 87.38 240 LEU A C 1
ATOM 1939 O O . LEU A 1 240 ? -15.385 -10.690 9.409 1.00 87.38 240 LEU A O 1
ATOM 1943 N N . LEU A 1 241 ? -13.737 -9.255 9.937 1.00 89.69 241 LEU A N 1
ATOM 1944 C CA . LEU A 1 241 ? -13.505 -8.817 8.565 1.00 89.69 241 LEU A CA 1
ATOM 1945 C C . LEU A 1 241 ? -13.109 -10.006 7.680 1.00 89.69 241 LEU A C 1
ATOM 1947 O O . LEU A 1 241 ? -13.717 -10.202 6.637 1.00 89.69 241 LEU A O 1
ATOM 1951 N N . PHE A 1 242 ? -12.163 -10.843 8.117 1.00 89.88 242 PHE A N 1
ATOM 1952 C CA . PHE A 1 242 ? -11.621 -11.960 7.327 1.00 89.88 242 PHE A CA 1
ATOM 1953 C C . PHE A 1 242 ? -12.618 -13.103 7.078 1.00 89.88 242 PHE A C 1
ATOM 1955 O O . PHE A 1 242 ? -12.379 -13.961 6.222 1.00 89.88 242 PHE A O 1
ATOM 1962 N N . GLN A 1 243 ? -13.739 -13.132 7.800 1.00 86.56 243 GLN A N 1
ATOM 1963 C CA . GLN A 1 243 ? -14.822 -14.086 7.559 1.00 86.56 243 GLN A CA 1
ATOM 1964 C C . GLN A 1 243 ? -15.646 -13.737 6.318 1.00 86.56 243 GLN A C 1
ATOM 1966 O O . GLN A 1 243 ? -16.267 -14.631 5.745 1.00 86.56 243 GLN A O 1
ATOM 1971 N N . GLN A 1 244 ? -15.622 -12.479 5.873 1.00 86.06 244 GLN A N 1
ATOM 1972 C CA . GLN A 1 244 ? -16.367 -12.037 4.700 1.00 86.06 244 GLN A CA 1
ATOM 1973 C C . GLN A 1 244 ? -15.746 -12.607 3.413 1.00 86.06 244 GLN A C 1
ATOM 1975 O O . GLN A 1 244 ? -14.572 -13.007 3.373 1.00 86.06 244 GLN A O 1
ATOM 1980 N N . ASP A 1 245 ? -16.539 -12.667 2.349 1.00 86.44 245 ASP A N 1
ATOM 1981 C CA . ASP A 1 245 ? -16.058 -13.064 1.030 1.00 86.44 245 ASP A CA 1
ATOM 1982 C C . ASP A 1 245 ? -15.751 -11.833 0.184 1.00 86.44 245 ASP A C 1
ATOM 1984 O O . ASP A 1 245 ? -16.483 -10.844 0.206 1.00 86.44 245 ASP A O 1
ATOM 1988 N N . ILE A 1 246 ? -14.650 -11.909 -0.564 1.00 87.62 246 ILE A N 1
ATOM 1989 C CA . ILE A 1 246 ? -14.177 -10.817 -1.412 1.00 87.62 246 ILE A CA 1
ATOM 1990 C C . ILE A 1 246 ? -14.595 -11.099 -2.857 1.00 87.62 246 ILE A C 1
ATOM 1992 O O . ILE A 1 246 ? -14.104 -12.064 -3.453 1.00 87.62 246 ILE A O 1
ATOM 1996 N N . PRO A 1 247 ? -15.504 -10.294 -3.434 1.00 78.56 247 PRO A N 1
ATOM 1997 C CA . PRO A 1 247 ? -15.895 -10.451 -4.824 1.00 78.56 247 PRO A CA 1
ATOM 1998 C C . PRO A 1 247 ? -14.755 -9.994 -5.743 1.00 78.56 247 PRO A C 1
ATOM 2000 O O . PRO A 1 247 ? -14.182 -8.930 -5.540 1.00 78.56 247 PRO A O 1
ATOM 2003 N N . ASN A 1 248 ? -14.471 -10.778 -6.787 1.00 84.12 248 ASN A N 1
ATOM 2004 C CA . ASN A 1 248 ? -13.502 -10.453 -7.844 1.00 84.12 248 ASN A CA 1
ATOM 2005 C C . ASN A 1 248 ? -12.087 -10.108 -7.329 1.00 84.12 248 ASN A C 1
ATOM 2007 O O . ASN A 1 248 ? -11.608 -8.994 -7.553 1.00 84.12 248 ASN A O 1
ATOM 2011 N N . PRO A 1 249 ? -11.396 -11.048 -6.659 1.00 88.00 249 PRO A N 1
ATOM 2012 C CA . PRO A 1 249 ? -10.045 -10.805 -6.175 1.00 88.00 249 PRO A CA 1
ATOM 2013 C C . PRO A 1 249 ? -9.090 -10.491 -7.333 1.00 88.00 249 PRO A C 1
ATOM 2015 O O . PRO A 1 249 ? -9.123 -11.131 -8.386 1.00 88.00 249 PRO A O 1
ATOM 2018 N N . ILE A 1 250 ? -8.205 -9.524 -7.113 1.00 88.31 250 ILE A N 1
ATOM 2019 C CA . ILE A 1 250 ? -7.115 -9.186 -8.027 1.00 88.31 250 ILE A CA 1
ATOM 2020 C C . ILE A 1 250 ? -5.814 -9.851 -7.577 1.00 88.31 250 ILE A C 1
ATOM 2022 O O . ILE A 1 250 ? -5.609 -10.144 -6.401 1.00 88.31 250 ILE A O 1
ATOM 2026 N N . ASN A 1 251 ? -4.891 -10.063 -8.514 1.00 85.19 251 ASN A N 1
ATOM 2027 C CA . ASN A 1 251 ? -3.652 -10.792 -8.224 1.00 85.19 251 ASN A CA 1
ATOM 2028 C C . ASN A 1 251 ? -2.516 -9.896 -7.715 1.00 85.19 251 ASN A C 1
ATOM 2030 O O . ASN A 1 251 ? -1.630 -10.361 -6.995 1.00 85.19 251 ASN A O 1
ATOM 2034 N N . THR A 1 252 ? -2.526 -8.607 -8.058 1.00 90.31 252 THR A N 1
ATOM 2035 C CA . THR A 1 252 ? -1.453 -7.673 -7.708 1.00 90.31 252 THR A CA 1
ATOM 2036 C C . THR A 1 252 ? -1.980 -6.262 -7.479 1.00 90.31 252 THR A C 1
ATOM 2038 O O . THR A 1 252 ? -3.022 -5.881 -8.003 1.00 90.31 252 THR A O 1
ATOM 2041 N N . TYR A 1 253 ? -1.251 -5.498 -6.673 1.00 93.12 253 TYR A N 1
ATOM 2042 C CA . TYR A 1 253 ? -1.501 -4.089 -6.404 1.00 93.12 253 TYR A CA 1
ATOM 2043 C C . TYR A 1 253 ? -0.198 -3.406 -5.982 1.00 93.12 253 TYR A C 1
ATOM 2045 O O . TYR A 1 253 ? 0.763 -4.050 -5.545 1.00 93.12 253 TYR A O 1
ATOM 2053 N N . MET A 1 254 ? -0.182 -2.081 -6.088 1.00 94.00 254 MET A N 1
ATOM 2054 C CA . MET A 1 254 ? 0.862 -1.224 -5.547 1.00 94.00 254 MET A CA 1
ATOM 2055 C C . MET A 1 254 ? 0.285 -0.501 -4.339 1.00 94.00 254 MET A C 1
ATOM 2057 O O . MET A 1 254 ? -0.797 0.073 -4.417 1.00 94.00 254 MET A O 1
ATOM 2061 N N . MET A 1 255 ? 1.011 -0.551 -3.226 1.00 93.56 255 MET A N 1
ATOM 2062 C CA . MET A 1 255 ? 0.664 0.166 -2.006 1.00 93.56 255 MET A CA 1
ATOM 2063 C C . MET A 1 255 ? 1.830 1.040 -1.588 1.00 93.56 255 MET A C 1
ATOM 2065 O O . MET A 1 255 ? 2.946 0.552 -1.381 1.00 93.56 255 MET A O 1
ATOM 2069 N N . LYS A 1 256 ? 1.543 2.323 -1.396 1.00 92.81 256 LYS A N 1
ATOM 2070 C CA . LYS A 1 256 ? 2.452 3.288 -0.797 1.00 92.81 256 LYS A CA 1
ATOM 2071 C C . LYS A 1 256 ? 1.869 3.765 0.522 1.00 92.81 256 LYS A C 1
ATOM 2073 O O . LYS A 1 256 ? 0.784 4.329 0.563 1.00 92.81 256 LYS A O 1
ATOM 2078 N N . MET A 1 257 ? 2.629 3.575 1.593 1.00 93.62 257 MET A N 1
ATOM 2079 C CA . MET A 1 257 ? 2.258 4.016 2.933 1.00 93.62 257 MET A CA 1
ATOM 2080 C C . MET A 1 257 ? 3.095 5.227 3.343 1.00 93.62 257 MET A C 1
ATOM 2082 O O . MET A 1 257 ? 4.307 5.260 3.122 1.00 93.62 257 MET A O 1
ATOM 2086 N N . LYS A 1 258 ? 2.454 6.223 3.951 1.00 93.69 258 LYS A N 1
ATOM 2087 C CA . LYS A 1 258 ? 3.099 7.412 4.516 1.00 93.69 258 LYS A CA 1
ATOM 2088 C C . LYS A 1 258 ? 2.673 7.580 5.967 1.00 93.69 258 LYS A C 1
ATOM 2090 O O . LYS A 1 258 ? 1.484 7.690 6.242 1.00 93.69 258 LYS A O 1
ATOM 2095 N N . LEU A 1 259 ? 3.634 7.666 6.879 1.00 93.31 259 LEU A N 1
ATOM 2096 C CA . LEU A 1 259 ? 3.373 8.055 8.263 1.00 93.31 259 LEU A CA 1
ATOM 2097 C C . LEU A 1 259 ? 3.123 9.571 8.314 1.00 93.31 259 LEU A C 1
ATOM 2099 O O . LEU A 1 259 ? 4.038 10.350 8.056 1.00 93.31 259 LEU A O 1
ATOM 2103 N N . LYS A 1 260 ? 1.882 9.982 8.592 1.00 94.88 260 LYS A N 1
ATOM 2104 C CA . LYS A 1 260 ? 1.445 11.390 8.628 1.00 94.88 260 LYS A CA 1
ATOM 2105 C C . LYS A 1 260 ? 1.545 11.998 10.024 1.00 94.88 260 LYS A C 1
ATOM 2107 O O . LYS A 1 260 ? 1.928 13.156 10.154 1.00 94.88 260 LYS A O 1
ATOM 2112 N N . LYS A 1 261 ? 1.203 11.223 11.055 1.00 93.69 261 LYS A N 1
ATOM 2113 C CA . LYS A 1 261 ? 1.274 11.624 12.467 1.00 93.69 261 LYS A CA 1
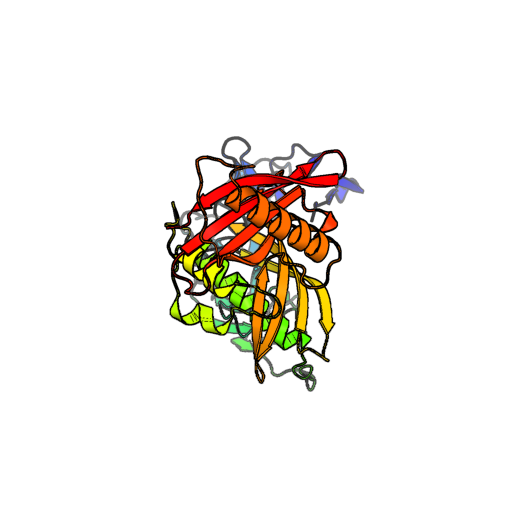ATOM 2114 C C . LYS A 1 261 ? 1.839 10.479 13.299 1.00 93.69 261 LYS A C 1
ATOM 2116 O O . LYS A 1 261 ? 1.568 9.319 12.995 1.00 93.69 261 LYS A O 1
ATOM 2121 N N . TYR A 1 262 ? 2.612 10.815 14.325 1.00 92.19 262 TYR A N 1
ATOM 2122 C CA . TYR A 1 262 ? 3.227 9.865 15.243 1.00 92.19 262 TYR A CA 1
ATOM 2123 C C . TYR A 1 262 ? 3.351 10.497 16.627 1.00 92.19 262 TYR A C 1
ATOM 2125 O O . TYR A 1 262 ? 4.031 11.512 16.777 1.00 92.19 262 TYR A O 1
ATOM 2133 N N . GLU A 1 263 ? 2.703 9.895 17.615 1.00 92.06 263 GLU A N 1
ATOM 2134 C CA . GLU A 1 263 ? 2.777 10.274 19.023 1.00 92.06 263 GLU A CA 1
ATOM 2135 C C . GLU A 1 263 ? 3.030 9.013 19.850 1.00 92.06 263 GLU A C 1
ATOM 2137 O O . GLU A 1 263 ? 2.351 8.006 19.674 1.00 92.06 263 GLU A O 1
ATOM 2142 N N . THR A 1 264 ? 4.014 9.058 20.745 1.00 87.12 264 THR A N 1
ATOM 2143 C CA . THR A 1 264 ? 4.339 7.951 21.653 1.00 87.12 264 THR A CA 1
ATOM 2144 C C . THR A 1 264 ? 4.192 8.381 23.090 1.00 87.12 264 THR A C 1
ATOM 2146 O O . THR A 1 264 ? 4.645 9.459 23.475 1.00 87.12 264 THR A O 1
ATOM 2149 N N . ASN A 1 265 ? 3.639 7.490 23.897 1.00 83.88 265 ASN A N 1
ATOM 2150 C CA . ASN A 1 265 ? 3.612 7.605 25.335 1.00 83.88 265 ASN A CA 1
ATOM 2151 C C . ASN A 1 265 ? 4.367 6.423 25.949 1.00 83.88 265 ASN A C 1
ATOM 2153 O O . ASN A 1 265 ? 3.788 5.381 26.248 1.00 83.88 265 ASN A O 1
ATOM 2157 N N . PHE A 1 266 ? 5.675 6.607 26.131 1.00 75.06 266 PHE A N 1
ATOM 2158 C CA . PHE A 1 266 ? 6.572 5.576 26.660 1.00 75.06 266 PHE A CA 1
ATOM 2159 C C . PHE A 1 266 ? 6.282 5.205 28.120 1.00 75.06 266 PHE A C 1
ATOM 2161 O O . PHE A 1 266 ? 6.741 4.172 28.581 1.00 75.06 266 PHE A O 1
ATOM 2168 N N . THR A 1 267 ? 5.519 6.015 28.861 1.00 77.25 267 THR A N 1
ATOM 2169 C CA . THR A 1 267 ? 5.097 5.657 30.225 1.00 77.25 267 THR A CA 1
ATOM 2170 C C . THR A 1 267 ? 4.064 4.533 30.230 1.00 77.25 267 THR A C 1
ATOM 2172 O O . THR A 1 267 ? 4.011 3.767 31.185 1.00 77.25 267 THR A O 1
ATOM 2175 N N . TYR A 1 268 ? 3.255 4.433 29.176 1.00 78.56 268 TYR A N 1
ATOM 2176 C CA . TYR A 1 268 ? 2.211 3.413 29.043 1.00 78.56 268 TYR A CA 1
ATOM 2177 C C . TYR A 1 268 ? 2.481 2.460 27.883 1.00 78.56 268 TYR A C 1
ATOM 2179 O O . TYR A 1 268 ? 1.560 1.772 27.453 1.00 78.56 268 TYR A O 1
ATOM 2187 N N . ASP A 1 269 ? 3.709 2.465 27.350 1.00 90.38 269 ASP A N 1
ATOM 2188 C CA . ASP A 1 269 ? 4.091 1.619 26.223 1.00 90.38 269 ASP A CA 1
ATOM 2189 C C . ASP A 1 269 ? 3.087 1.704 25.059 1.00 90.38 269 ASP A C 1
ATOM 2191 O O . ASP A 1 269 ? 2.724 0.713 24.437 1.00 90.38 269 ASP A O 1
ATOM 2195 N N . ALA A 1 270 ? 2.609 2.918 24.771 1.00 93.19 270 ALA A N 1
ATOM 2196 C CA . ALA A 1 270 ? 1.532 3.164 23.816 1.00 93.19 270 ALA A CA 1
ATOM 2197 C C . ALA A 1 270 ? 1.961 4.124 22.702 1.00 93.19 270 ALA A C 1
ATOM 2199 O O . ALA A 1 270 ? 2.797 5.011 22.905 1.00 93.19 270 ALA A O 1
ATOM 2200 N N . ALA A 1 271 ? 1.356 3.982 21.524 1.00 94.94 271 ALA A N 1
ATOM 2201 C CA . ALA A 1 271 ? 1.555 4.891 20.404 1.00 94.94 271 ALA A CA 1
ATOM 2202 C C . ALA A 1 271 ? 0.251 5.148 19.643 1.00 94.94 271 ALA A C 1
ATOM 2204 O O . ALA A 1 271 ? -0.532 4.233 19.409 1.00 94.94 271 ALA A O 1
ATOM 2205 N N . SER A 1 272 ? 0.075 6.386 19.193 1.00 95.75 272 SER A N 1
ATOM 2206 C CA . SER A 1 272 ? -1.029 6.812 18.336 1.00 95.75 272 SER A CA 1
ATOM 2207 C C . SER A 1 272 ? -0.451 7.328 17.024 1.00 95.75 272 SER A C 1
ATOM 2209 O O . SER A 1 272 ? 0.386 8.240 16.999 1.00 95.75 272 SER A O 1
ATOM 2211 N N . VAL A 1 273 ? -0.873 6.747 15.904 1.00 96.88 273 VAL A N 1
ATOM 2212 C CA . VAL A 1 273 ? -0.338 7.084 14.581 1.00 96.88 273 VAL A CA 1
ATOM 2213 C C . VAL A 1 273 ? -1.450 7.366 13.586 1.00 96.88 273 VAL A C 1
ATOM 2215 O O . VAL A 1 273 ? -2.534 6.796 13.652 1.00 96.88 273 VAL A O 1
ATOM 2218 N N . ILE A 1 274 ? -1.155 8.232 12.619 1.00 97.31 274 ILE A N 1
ATOM 2219 C CA . ILE A 1 274 ? -1.979 8.380 11.419 1.00 97.31 274 ILE A CA 1
ATOM 2220 C C . ILE A 1 274 ? -1.120 7.996 10.230 1.00 97.31 274 ILE A C 1
ATOM 2222 O O . ILE A 1 274 ? -0.066 8.599 10.001 1.00 97.31 274 ILE A O 1
ATOM 2226 N N . ILE A 1 275 ? -1.581 7.019 9.460 1.00 97.62 275 ILE A N 1
ATOM 2227 C CA . ILE A 1 275 ? -0.966 6.626 8.195 1.00 97.62 275 ILE A CA 1
ATOM 2228 C C . ILE A 1 275 ? -1.884 6.994 7.038 1.00 97.62 275 ILE A C 1
ATOM 2230 O O . ILE A 1 275 ? -3.100 6.916 7.160 1.00 97.62 275 ILE A O 1
ATOM 2234 N N . GLY A 1 276 ? -1.294 7.393 5.918 1.00 97.31 276 GLY A N 1
ATOM 2235 C CA . GLY A 1 276 ? -1.979 7.469 4.635 1.00 97.31 276 GLY A CA 1
ATOM 2236 C C . GLY A 1 276 ? -1.537 6.332 3.733 1.00 97.31 276 GLY A C 1
ATOM 2237 O O . GLY A 1 276 ? -0.337 6.065 3.621 1.00 97.31 276 GLY A O 1
ATOM 2238 N N . ILE A 1 277 ? -2.499 5.697 3.085 1.00 96.12 277 ILE A N 1
ATOM 2239 C CA . ILE A 1 277 ? -2.317 4.628 2.119 1.00 96.12 277 ILE A CA 1
ATOM 2240 C C . ILE A 1 277 ? -2.768 5.131 0.753 1.00 96.12 277 ILE A C 1
ATOM 2242 O O . ILE A 1 277 ? -3.881 5.619 0.601 1.00 96.12 277 ILE A O 1
ATOM 2246 N N . GLU A 1 278 ? -1.893 4.980 -0.232 1.00 95.56 278 GLU A N 1
ATOM 2247 C CA . GLU A 1 278 ? -2.187 5.151 -1.651 1.00 95.56 278 GLU A CA 1
ATOM 2248 C C . GLU A 1 278 ? -2.116 3.770 -2.309 1.00 95.56 278 GLU A C 1
ATOM 2250 O O . GLU A 1 278 ? -1.067 3.115 -2.277 1.00 95.56 278 GLU A O 1
ATOM 2255 N N . LEU A 1 279 ? -3.236 3.326 -2.874 1.00 94.44 279 LEU A N 1
ATOM 2256 C CA . LEU A 1 279 ? -3.364 2.069 -3.599 1.00 94.44 279 LEU A CA 1
ATOM 2257 C C . LEU A 1 279 ? -3.518 2.306 -5.085 1.00 94.44 279 LEU A C 1
ATOM 2259 O O . LEU A 1 279 ? -4.119 3.288 -5.527 1.00 94.44 279 LEU A O 1
ATOM 2263 N N . LYS A 1 280 ? -3.021 1.338 -5.845 1.00 94.31 280 LYS A N 1
ATOM 2264 C CA . LYS A 1 280 ? -3.242 1.258 -7.276 1.00 94.31 280 LYS A CA 1
ATOM 2265 C C . LYS A 1 280 ? -3.401 -0.183 -7.720 1.00 94.31 280 LYS A C 1
ATOM 2267 O O . LYS A 1 280 ? -2.583 -1.023 -7.339 1.00 94.31 280 LYS A O 1
ATOM 2272 N N . THR A 1 281 ? -4.400 -0.449 -8.552 1.00 93.00 281 THR A N 1
ATOM 2273 C CA . THR A 1 281 ? -4.640 -1.766 -9.156 1.00 93.00 281 THR A CA 1
ATOM 2274 C C . THR A 1 281 ? -4.283 -1.754 -10.651 1.00 93.00 281 THR A C 1
ATOM 2276 O O . THR A 1 281 ? -4.218 -0.678 -11.262 1.00 93.00 281 THR A O 1
ATOM 2279 N N . PRO A 1 282 ? -4.043 -2.927 -11.271 1.00 90.31 282 PRO A N 1
ATOM 2280 C CA . PRO A 1 282 ? -3.855 -3.037 -12.720 1.00 90.31 282 PRO A CA 1
ATOM 2281 C C . PRO A 1 282 ? -5.018 -2.461 -13.535 1.00 90.31 282 PRO A C 1
ATOM 2283 O O . PRO A 1 282 ? -4.798 -1.913 -14.609 1.00 90.31 282 PRO A O 1
ATOM 2286 N N . ASN A 1 283 ? -6.236 -2.505 -12.987 1.00 87.81 283 ASN A N 1
ATOM 2287 C CA . ASN A 1 283 ? -7.452 -2.018 -13.641 1.00 87.81 283 ASN A CA 1
ATOM 2288 C C . ASN A 1 283 ? -7.600 -0.485 -13.585 1.00 87.81 283 ASN A C 1
ATOM 2290 O O . ASN A 1 283 ? -8.563 0.063 -14.111 1.00 87.81 283 ASN A O 1
ATOM 2294 N N . GLY A 1 284 ? -6.659 0.224 -12.951 1.00 85.00 284 GLY A N 1
ATOM 2295 C CA . GLY A 1 284 ? -6.670 1.686 -12.855 1.00 85.00 284 GLY A CA 1
ATOM 2296 C C . GLY A 1 284 ? -7.468 2.253 -11.701 1.00 85.00 284 GLY A C 1
ATOM 2297 O O . GLY A 1 284 ? -7.542 3.474 -11.571 1.00 85.00 284 GLY A O 1
ATOM 2298 N N . GLU A 1 285 ? -7.977 1.401 -10.817 1.00 88.75 285 GLU A N 1
ATOM 2299 C CA . GLU A 1 285 ? -8.548 1.860 -9.561 1.00 88.75 285 GLU A CA 1
ATOM 2300 C C . GLU A 1 285 ? -7.421 2.420 -8.694 1.00 88.75 285 GLU A C 1
ATOM 2302 O O . GLU A 1 285 ? -6.362 1.806 -8.508 1.00 88.75 285 GLU A O 1
ATOM 2307 N N . THR A 1 286 ? -7.654 3.621 -8.180 1.00 90.56 286 THR A N 1
ATOM 2308 C CA . THR A 1 286 ? -6.771 4.278 -7.226 1.00 90.56 286 THR A CA 1
ATOM 2309 C C . THR A 1 286 ? -7.568 4.655 -6.004 1.00 90.56 286 THR A C 1
ATOM 2311 O O . THR A 1 286 ? -8.622 5.278 -6.125 1.00 90.56 286 THR A O 1
ATOM 2314 N N . GLU A 1 287 ? -7.026 4.356 -4.836 1.00 90.38 287 GLU A N 1
ATOM 2315 C CA . GLU A 1 287 ? -7.653 4.686 -3.567 1.00 90.38 287 GLU A CA 1
ATOM 2316 C C . GLU A 1 287 ? -6.642 5.392 -2.665 1.00 90.38 287 GLU A C 1
ATOM 2318 O O . GLU A 1 287 ? -5.462 5.044 -2.634 1.00 90.38 287 GLU A O 1
ATOM 2323 N N . ASN A 1 288 ? -7.100 6.428 -1.963 1.00 93.12 288 ASN A N 1
ATOM 2324 C CA . ASN A 1 288 ? -6.297 7.172 -1.002 1.00 93.12 288 ASN A CA 1
ATOM 2325 C C . ASN A 1 288 ? -7.061 7.247 0.317 1.00 93.12 288 ASN A C 1
ATOM 2327 O O . ASN A 1 288 ? -8.004 8.030 0.438 1.00 93.12 288 ASN A O 1
ATOM 2331 N N . LEU A 1 289 ? -6.644 6.445 1.293 1.00 93.44 289 LEU A N 1
ATOM 2332 C CA . LEU A 1 289 ? -7.287 6.355 2.601 1.00 93.44 289 LEU A CA 1
ATOM 2333 C C . LEU A 1 289 ? -6.304 6.678 3.711 1.00 93.44 289 LEU A C 1
ATOM 2335 O O . LEU A 1 289 ? -5.128 6.332 3.647 1.00 93.44 289 LEU A O 1
ATOM 2339 N N . ASP A 1 290 ? -6.819 7.296 4.764 1.00 95.75 290 ASP A N 1
ATOM 2340 C CA . ASP A 1 290 ? -6.065 7.531 5.984 1.00 95.75 290 ASP A CA 1
ATOM 2341 C C . ASP A 1 290 ? -6.612 6.664 7.115 1.00 95.75 290 ASP A C 1
ATOM 2343 O O . ASP A 1 290 ? -7.825 6.520 7.259 1.00 95.75 290 ASP A O 1
ATOM 2347 N N . TYR A 1 291 ? -5.721 6.129 7.944 1.00 97.19 291 TYR A N 1
ATOM 2348 C CA . TYR A 1 291 ? -6.064 5.327 9.114 1.00 97.19 291 TYR A CA 1
ATOM 2349 C C . TYR A 1 291 ? -5.449 5.959 10.355 1.00 97.19 291 TYR A C 1
ATOM 2351 O O . TYR A 1 291 ? -4.236 6.177 10.397 1.00 97.19 291 TYR A O 1
ATOM 2359 N N . ALA A 1 292 ? -6.278 6.230 11.362 1.00 97.88 292 ALA A N 1
ATOM 2360 C CA . ALA A 1 292 ? -5.807 6.448 12.722 1.00 97.88 292 ALA A CA 1
ATOM 2361 C C . ALA A 1 292 ? -5.703 5.092 13.425 1.00 97.88 292 ALA A C 1
ATOM 2363 O O . ALA A 1 292 ? -6.676 4.335 13.441 1.00 97.88 292 ALA A O 1
ATOM 2364 N N . LEU A 1 293 ? -4.531 4.787 13.970 1.00 98.19 293 LEU A N 1
ATOM 2365 C CA . LEU A 1 293 ? -4.217 3.505 14.587 1.00 98.19 293 LEU A CA 1
ATOM 2366 C C . LEU A 1 293 ? -3.637 3.739 15.974 1.00 98.19 293 LEU A C 1
ATOM 2368 O O . LEU A 1 293 ? -2.788 4.610 16.165 1.00 98.19 293 LEU A O 1
ATOM 2372 N N . GLU A 1 294 ? -4.081 2.920 16.910 1.00 97.38 294 GLU A N 1
ATOM 2373 C CA . GLU A 1 294 ? -3.555 2.856 18.264 1.00 97.38 294 GLU A CA 1
ATOM 2374 C C . GLU A 1 294 ? -2.737 1.578 18.410 1.00 97.38 294 GLU A C 1
ATOM 2376 O O . GLU A 1 294 ? -3.106 0.532 17.867 1.00 97.38 294 GLU A O 1
ATOM 2381 N N . LEU A 1 295 ? -1.611 1.676 19.107 1.00 97.00 295 LEU A N 1
ATOM 2382 C CA . LEU A 1 295 ? -0.684 0.580 19.312 1.00 97.00 295 LEU A CA 1
ATOM 2383 C C . LEU A 1 295 ? -0.264 0.493 20.774 1.00 97.00 295 LEU A C 1
ATOM 2385 O O . LEU A 1 295 ? -0.155 1.508 21.464 1.00 97.00 295 LEU A O 1
ATOM 2389 N N . VAL A 1 296 ? 0.063 -0.724 21.192 1.00 95.44 296 VAL A N 1
ATOM 2390 C CA . VAL A 1 296 ? 0.700 -1.020 22.475 1.00 95.44 296 VAL A CA 1
ATOM 2391 C C . VAL A 1 296 ? 1.957 -1.851 22.245 1.00 95.44 296 VAL A C 1
ATOM 2393 O O . VAL A 1 296 ? 2.019 -2.643 21.298 1.00 95.44 296 VAL A O 1
ATOM 2396 N N . LYS A 1 297 ? 2.960 -1.672 23.098 1.00 93.38 297 LYS A N 1
ATOM 2397 C CA . LYS A 1 297 ? 4.145 -2.517 23.154 1.00 93.38 297 LYS A CA 1
ATOM 2398 C C . LYS A 1 297 ? 3.874 -3.667 24.121 1.00 93.38 297 LYS A C 1
ATOM 2400 O O . LYS A 1 297 ? 3.519 -3.458 25.276 1.00 93.38 297 LYS A O 1
ATOM 2405 N N . ASN A 1 298 ? 4.023 -4.887 23.627 1.00 88.19 298 ASN A N 1
ATOM 2406 C CA . ASN A 1 298 ? 4.019 -6.104 24.422 1.00 88.19 298 ASN A CA 1
ATOM 2407 C C . ASN A 1 298 ? 5.413 -6.729 24.329 1.00 88.19 298 ASN A C 1
ATOM 2409 O O . ASN A 1 298 ? 5.829 -7.159 23.249 1.00 88.19 298 ASN A O 1
ATOM 2413 N N . GLU A 1 299 ? 6.140 -6.736 25.446 1.00 85.00 299 GLU A N 1
ATOM 2414 C CA . GLU A 1 299 ? 7.570 -7.061 25.492 1.00 85.00 299 GLU A CA 1
ATOM 2415 C C . GLU A 1 299 ? 8.367 -6.178 24.511 1.00 85.00 299 GLU A C 1
ATOM 2417 O O . GLU A 1 299 ? 8.462 -4.970 24.705 1.00 85.00 299 GLU A O 1
ATOM 2422 N N . GLU A 1 300 ? 8.910 -6.752 23.436 1.00 83.50 300 GLU A N 1
ATOM 2423 C CA . GLU A 1 300 ? 9.658 -6.031 22.396 1.00 83.50 300 GLU A CA 1
ATOM 2424 C C . GLU A 1 300 ? 8.837 -5.729 21.132 1.00 83.50 300 GLU A C 1
ATOM 2426 O O . GLU A 1 300 ? 9.330 -5.067 20.214 1.00 83.50 300 GLU A O 1
ATOM 2431 N N . ASN A 1 301 ? 7.583 -6.185 21.067 1.00 88.81 301 ASN A N 1
ATOM 2432 C CA . ASN A 1 301 ? 6.761 -6.117 19.864 1.00 88.81 301 ASN A CA 1
ATOM 2433 C C . ASN A 1 301 ? 5.650 -5.080 19.994 1.00 88.81 301 ASN A C 1
ATOM 2435 O O . ASN A 1 301 ? 4.910 -5.058 20.972 1.00 88.81 301 ASN A O 1
ATOM 2439 N N . TRP A 1 302 ? 5.483 -4.258 18.962 1.00 94.62 302 TRP A N 1
ATOM 2440 C CA . TRP A 1 302 ? 4.314 -3.391 18.842 1.00 94.62 302 TRP A CA 1
ATOM 2441 C C . TRP A 1 302 ? 3.158 -4.144 18.196 1.00 94.62 302 TRP A C 1
ATOM 2443 O O . TRP A 1 302 ? 3.358 -4.894 17.242 1.00 94.62 302 TRP A O 1
ATOM 2453 N N . LEU A 1 303 ? 1.948 -3.909 18.688 1.00 96.62 303 LEU A N 1
ATOM 2454 C CA . LEU A 1 303 ? 0.718 -4.509 18.181 1.00 96.62 303 LEU A CA 1
ATOM 2455 C C . LEU A 1 303 ? -0.341 -3.421 18.031 1.00 96.62 303 LEU A C 1
ATOM 2457 O O . LEU A 1 303 ? -0.448 -2.540 18.882 1.00 96.62 303 LEU A O 1
ATOM 2461 N N . ILE A 1 304 ? -1.123 -3.480 16.956 1.00 97.88 304 ILE A N 1
ATOM 2462 C CA . ILE A 1 304 ? -2.259 -2.582 16.738 1.00 97.88 304 ILE A CA 1
ATOM 2463 C C . ILE A 1 304 ? -3.407 -3.034 17.637 1.00 97.88 304 ILE A C 1
ATOM 2465 O O . ILE A 1 304 ? -3.819 -4.193 17.583 1.00 97.88 304 ILE A O 1
ATOM 2469 N N . THR A 1 305 ? -3.926 -2.113 18.441 1.00 96.88 305 THR A N 1
ATOM 2470 C CA . THR A 1 305 ? -5.012 -2.368 19.395 1.00 96.88 305 THR A CA 1
ATOM 2471 C C . THR A 1 305 ? -6.350 -1.838 18.910 1.00 96.88 305 THR A C 1
ATOM 2473 O O . THR A 1 305 ? -7.388 -2.422 19.208 1.00 96.88 305 THR A O 1
ATOM 2476 N N . GLY A 1 306 ? -6.352 -0.758 18.123 1.00 96.69 306 GLY A N 1
ATOM 2477 C CA . GLY A 1 306 ? -7.584 -0.133 17.657 1.00 96.69 306 GLY A CA 1
ATOM 2478 C C . GLY A 1 306 ? -7.417 0.686 16.386 1.00 96.69 306 GLY A C 1
ATOM 2479 O O . GLY A 1 306 ? -6.387 1.317 16.150 1.00 96.69 306 GLY A O 1
ATOM 2480 N N . PHE A 1 307 ? -8.481 0.713 15.589 1.00 97.31 307 PHE A N 1
ATOM 2481 C CA . PHE A 1 307 ? -8.626 1.607 14.449 1.00 97.31 307 PHE A CA 1
ATOM 2482 C C . PHE A 1 307 ? -9.561 2.752 14.832 1.00 97.31 307 PHE A C 1
ATOM 2484 O O . PHE A 1 307 ? -10.733 2.519 15.107 1.00 97.31 307 PHE A O 1
ATOM 2491 N N . SER A 1 308 ? -9.066 3.991 14.819 1.00 97.50 308 SER A N 1
ATOM 2492 C CA . SER A 1 308 ? -9.863 5.211 15.044 1.00 97.50 308 SER A CA 1
ATOM 2493 C C . SER A 1 308 ? -10.658 5.191 16.354 1.00 97.50 308 SER A C 1
ATOM 2495 O O . SER A 1 308 ? -11.837 5.539 16.389 1.00 97.50 308 SER A O 1
ATOM 2497 N N . THR A 1 309 ? -10.010 4.746 17.434 1.00 96.88 309 THR A N 1
ATOM 2498 C CA . THR A 1 309 ? -10.621 4.587 18.765 1.00 96.88 309 THR A CA 1
ATOM 2499 C C . THR A 1 309 ? -10.305 5.735 19.730 1.00 96.88 309 THR A C 1
ATOM 2501 O O . THR A 1 309 ? -11.038 5.930 20.696 1.00 96.88 309 THR A O 1
ATOM 2504 N N . PHE A 1 310 ? -9.235 6.501 19.479 1.00 95.38 310 PHE A N 1
ATOM 2505 C CA . PHE A 1 310 ? -8.867 7.741 20.187 1.00 95.38 310 PHE A CA 1
ATOM 2506 C C . PHE A 1 310 ? -9.003 7.677 21.723 1.00 95.38 310 PHE A C 1
ATOM 2508 O O . PHE A 1 310 ? -9.740 8.477 22.314 1.00 95.38 310 PHE A O 1
ATOM 2515 N N . PRO A 1 311 ? -8.305 6.739 22.386 1.00 92.31 311 PRO A N 1
ATOM 2516 C CA . PRO A 1 311 ? -8.538 6.367 23.782 1.00 92.31 311 PRO A CA 1
ATOM 2517 C C . PRO A 1 311 ? -8.414 7.520 24.784 1.00 92.31 311 PRO A C 1
ATOM 2519 O O . PRO A 1 311 ? -9.086 7.528 25.810 1.00 92.31 311 PRO A O 1
ATOM 2522 N N . THR A 1 312 ? -7.568 8.503 24.487 1.00 90.12 312 THR A N 1
ATOM 2523 C CA . THR A 1 312 ? -7.274 9.645 25.363 1.00 90.12 312 THR A CA 1
ATOM 2524 C C . THR A 1 312 ? -8.044 10.913 24.985 1.00 90.12 312 THR A C 1
ATOM 2526 O O . THR A 1 312 ? -7.871 11.946 25.630 1.00 90.12 312 THR A O 1
ATOM 2529 N N . SER A 1 313 ? -8.886 10.867 23.945 1.00 93.88 313 SER A N 1
ATOM 2530 C CA . SER A 1 313 ? -9.607 12.053 23.473 1.00 93.88 313 SER A CA 1
ATOM 2531 C C . SER A 1 313 ? -10.768 12.438 24.404 1.00 93.88 313 SER A C 1
ATOM 2533 O O . SER A 1 313 ? -11.474 11.557 24.906 1.00 93.88 313 SER A O 1
ATOM 2535 N N . PRO A 1 314 ? -11.030 13.742 24.611 1.00 94.38 314 PRO A N 1
ATOM 2536 C CA . PRO A 1 314 ? -12.217 14.199 25.336 1.00 94.38 314 PRO A CA 1
ATOM 2537 C C . PRO A 1 314 ? -13.526 13.696 24.712 1.00 94.38 314 PRO A C 1
ATOM 2539 O O . PRO A 1 314 ? -14.448 13.302 25.423 1.00 94.38 314 PRO A O 1
ATOM 2542 N N . GLU A 1 315 ? -13.596 13.634 23.382 1.00 94.81 315 GLU A N 1
ATOM 2543 C CA . GLU A 1 315 ? -14.769 13.146 22.656 1.00 94.81 315 GLU A CA 1
ATOM 2544 C C . GLU A 1 315 ? -15.048 11.666 22.954 1.00 94.81 315 GLU A C 1
ATOM 2546 O O . GLU A 1 315 ? -16.205 11.270 23.074 1.00 94.81 315 GLU A O 1
ATOM 2551 N N . ARG A 1 316 ? -14.012 10.835 23.142 1.00 94.69 316 ARG A N 1
ATOM 2552 C CA . ARG A 1 316 ? -14.173 9.433 23.565 1.00 94.69 316 ARG A CA 1
ATOM 2553 C C . ARG A 1 316 ? -14.819 9.312 24.941 1.00 94.69 316 ARG A C 1
ATOM 2555 O O . ARG A 1 316 ? -15.619 8.395 25.131 1.00 94.69 316 ARG A O 1
ATOM 2562 N N . GLN A 1 317 ? -14.502 10.214 25.870 1.00 94.38 317 GLN A N 1
ATOM 2563 C CA . GLN A 1 317 ? -15.112 10.245 27.205 1.00 94.38 317 GLN A CA 1
ATOM 2564 C C . GLN A 1 317 ? -16.576 10.699 27.140 1.00 94.38 317 GLN A C 1
ATOM 2566 O O . GLN A 1 317 ? -17.437 10.120 27.802 1.00 94.38 317 GLN A O 1
ATOM 2571 N N . GLU A 1 318 ? -16.872 11.699 26.305 1.00 95.69 318 GLU A N 1
ATOM 2572 C CA . GLU A 1 318 ? -18.240 12.165 26.060 1.00 95.69 318 GLU A CA 1
ATOM 2573 C C . GLU A 1 318 ? -19.118 11.042 25.492 1.00 95.69 318 GLU A C 1
ATOM 2575 O O . GLU A 1 318 ? -20.187 10.756 26.032 1.00 95.69 318 GLU A O 1
ATOM 2580 N N . VAL A 1 319 ? -18.651 10.364 24.439 1.00 96.62 319 VAL A N 1
ATOM 2581 C CA . VAL A 1 319 ? -19.385 9.256 23.815 1.00 96.62 319 VAL A CA 1
ATOM 2582 C C . VAL A 1 319 ? -19.575 8.106 24.803 1.00 96.62 319 VAL A C 1
ATOM 2584 O O . VAL A 1 319 ? -20.659 7.532 24.852 1.00 96.62 319 VAL A O 1
ATOM 2587 N N . GLU A 1 320 ? -18.580 7.785 25.633 1.00 95.62 320 GLU A N 1
ATOM 2588 C CA . GLU A 1 320 ? -18.742 6.745 26.654 1.00 95.62 320 GLU A CA 1
ATOM 2589 C C . GLU A 1 320 ? -19.875 7.057 27.625 1.00 95.62 320 GLU A C 1
ATOM 2591 O O . GLU A 1 320 ? -20.697 6.193 27.929 1.00 95.62 320 GLU A O 1
ATOM 2596 N N . LYS A 1 321 ? -19.933 8.307 28.091 1.00 96.00 321 LYS A N 1
ATOM 2597 C CA . LYS A 1 321 ? -20.996 8.767 28.978 1.00 96.00 321 LYS A CA 1
ATOM 2598 C C . LYS A 1 321 ? -22.361 8.623 28.302 1.00 96.00 321 LYS A C 1
ATOM 2600 O O . LYS A 1 321 ? -23.262 8.029 28.890 1.00 96.00 321 LYS A O 1
ATOM 2605 N N . VAL A 1 322 ? -22.485 9.084 27.055 1.00 96.94 322 VAL A N 1
ATOM 2606 C CA . VAL A 1 322 ? -23.721 8.957 26.264 1.00 96.94 322 VAL A CA 1
ATOM 2607 C C . VAL A 1 322 ? -24.103 7.489 26.066 1.00 96.94 322 VAL A C 1
ATOM 2609 O O . VAL A 1 322 ? -25.274 7.138 26.196 1.00 96.94 322 VAL A O 1
ATOM 2612 N N . ALA A 1 323 ? -23.140 6.605 25.803 1.00 96.00 323 ALA A N 1
ATOM 2613 C CA . ALA A 1 323 ? -23.389 5.176 25.650 1.00 96.00 323 ALA A CA 1
ATOM 2614 C C . ALA A 1 323 ? -23.910 4.547 26.952 1.00 96.00 323 ALA A C 1
ATOM 2616 O O . ALA A 1 323 ? -24.900 3.820 26.915 1.00 96.00 323 ALA A O 1
ATOM 2617 N N . ARG A 1 324 ? -23.317 4.870 28.109 1.00 95.31 324 ARG A N 1
ATOM 2618 C CA . ARG A 1 324 ? -23.784 4.383 29.422 1.00 95.31 324 ARG A CA 1
ATOM 2619 C C . ARG A 1 324 ? -25.193 4.879 29.758 1.00 95.31 324 ARG A C 1
ATOM 2621 O O . ARG A 1 324 ? -26.022 4.095 30.216 1.00 95.31 324 ARG A O 1
ATOM 2628 N N . GLU A 1 325 ? -25.491 6.148 29.484 1.00 95.56 325 GLU A N 1
ATOM 2629 C CA . GLU A 1 325 ? -26.842 6.710 29.637 1.00 95.56 325 GLU A CA 1
ATOM 2630 C C . GLU A 1 325 ? -27.849 6.016 28.705 1.00 95.56 325 GLU A C 1
ATOM 2632 O O . GLU A 1 325 ? -28.957 5.675 29.120 1.00 95.56 325 GLU A O 1
ATOM 2637 N N . THR A 1 326 ? -27.437 5.734 27.467 1.00 95.00 326 THR A N 1
ATOM 2638 C CA . THR A 1 326 ? -28.243 5.017 26.471 1.00 95.00 326 THR A CA 1
ATOM 2639 C C . THR A 1 326 ? -28.540 3.585 26.921 1.00 95.00 326 THR A C 1
ATOM 2641 O O . THR A 1 326 ? -29.688 3.158 26.854 1.00 95.00 326 THR A O 1
ATOM 2644 N N . ILE A 1 327 ? -27.550 2.848 27.435 1.00 94.12 327 ILE A N 1
ATOM 2645 C CA . ILE A 1 327 ? -27.739 1.491 27.981 1.00 94.12 327 ILE A CA 1
ATOM 2646 C C . ILE A 1 327 ? -28.813 1.493 29.073 1.00 94.12 327 ILE A C 1
ATOM 2648 O O . ILE A 1 327 ? -29.758 0.707 29.006 1.00 94.12 327 ILE A O 1
ATOM 2652 N N . ALA A 1 328 ? -28.716 2.416 30.034 1.00 93.00 328 ALA A N 1
ATOM 2653 C CA . ALA A 1 328 ? -29.685 2.520 31.121 1.00 93.00 328 ALA A CA 1
ATOM 2654 C C . ALA A 1 328 ? -31.106 2.836 30.614 1.00 93.00 328 ALA A C 1
ATOM 2656 O O . ALA A 1 328 ? -32.082 2.313 31.150 1.00 93.00 328 ALA A O 1
ATOM 2657 N N . ALA A 1 329 ? -31.235 3.669 29.578 1.00 92.94 329 ALA A N 1
ATOM 2658 C CA . ALA A 1 329 ? -32.521 3.993 28.964 1.00 92.94 329 ALA A CA 1
ATOM 2659 C C . ALA A 1 329 ? -33.116 2.802 28.181 1.00 92.94 329 ALA A C 1
ATOM 2661 O O . ALA A 1 329 ? -34.322 2.559 28.263 1.00 92.94 329 ALA A O 1
ATOM 2662 N N . ILE A 1 330 ? -32.288 2.006 27.487 1.00 92.12 330 ILE A N 1
ATOM 2663 C CA . ILE A 1 330 ? -32.724 0.763 26.819 1.00 92.12 330 ILE A CA 1
ATOM 2664 C C . ILE A 1 330 ? -33.244 -0.242 27.850 1.00 92.12 330 ILE A C 1
ATOM 2666 O O . ILE A 1 330 ? -34.324 -0.799 27.679 1.00 92.12 330 ILE A O 1
ATOM 2670 N N . GLN A 1 331 ? -32.517 -0.442 28.953 1.00 90.38 331 GLN A N 1
ATOM 2671 C CA . GLN A 1 331 ? -32.907 -1.380 30.015 1.00 90.38 331 GLN A CA 1
ATOM 2672 C C . GLN A 1 331 ? -34.233 -0.999 30.696 1.00 90.38 331 GLN A C 1
ATOM 2674 O O . GLN A 1 331 ? -34.938 -1.869 31.206 1.00 90.38 331 GLN A O 1
ATOM 2679 N N . LYS A 1 332 ? -34.602 0.287 30.675 1.00 90.88 332 LYS A N 1
ATOM 2680 C CA . LYS A 1 332 ? -35.907 0.788 31.139 1.00 90.88 332 LYS A CA 1
ATOM 2681 C C . LYS A 1 332 ? -37.003 0.749 30.067 1.00 90.88 332 LYS A C 1
ATOM 2683 O O . LYS A 1 332 ? -38.153 1.050 30.378 1.00 90.88 332 LYS A O 1
ATOM 2688 N N . GLY A 1 333 ? -36.667 0.414 28.821 1.00 88.19 333 GLY A N 1
ATOM 2689 C CA . GLY A 1 333 ? -37.586 0.437 27.682 1.00 88.19 333 GLY A CA 1
ATOM 2690 C C . GLY A 1 333 ? -37.929 1.842 27.171 1.00 88.19 333 GLY A C 1
ATOM 2691 O O . GLY A 1 333 ? -38.918 2.005 26.462 1.00 88.19 333 GLY A O 1
ATOM 2692 N N . GLU A 1 334 ? -37.142 2.865 27.521 1.00 91.81 334 GLU A N 1
ATOM 2693 C CA . GLU A 1 334 ? -37.382 4.263 27.118 1.00 91.81 334 GLU A CA 1
ATOM 2694 C C . 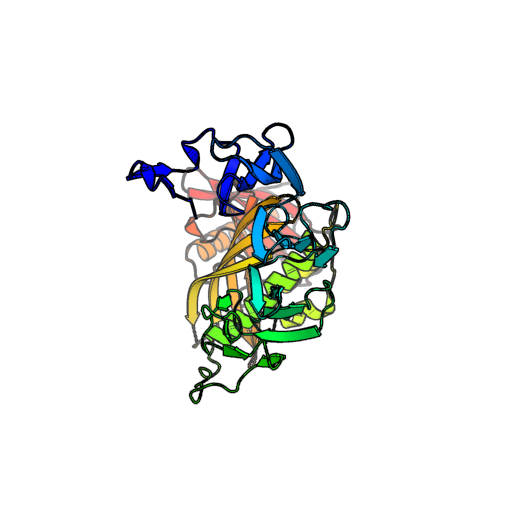GLU A 1 334 ? -36.978 4.522 25.657 1.00 91.81 334 GLU A C 1
ATOM 2696 O O . GLU A 1 334 ? -37.548 5.382 24.984 1.00 91.81 334 GLU A O 1
ATOM 2701 N N . ILE A 1 335 ? -36.000 3.764 25.157 1.00 90.06 335 ILE A N 1
ATOM 2702 C CA . ILE A 1 335 ? -35.502 3.817 23.780 1.00 90.06 335 ILE A CA 1
ATOM 2703 C C . ILE A 1 335 ? -35.319 2.400 23.240 1.00 90.06 335 ILE A C 1
ATOM 2705 O O . ILE A 1 335 ? -34.948 1.492 23.976 1.00 90.06 335 ILE A O 1
ATOM 2709 N N . PHE A 1 336 ? -35.585 2.218 21.944 1.00 88.75 336 PHE A N 1
ATOM 2710 C CA . PHE A 1 336 ? -35.628 0.904 21.290 1.00 88.75 336 PHE A CA 1
ATOM 2711 C C . PHE A 1 336 ? -36.482 -0.128 22.064 1.00 88.75 336 PHE A C 1
ATOM 2713 O O . PHE A 1 336 ? -35.964 -1.182 22.421 1.00 88.75 336 PHE A O 1
ATOM 2720 N N . PRO A 1 337 ? -37.783 0.130 22.310 1.00 82.44 337 PRO A N 1
ATOM 2721 C CA . PRO A 1 337 ? -38.612 -0.699 23.199 1.00 82.44 337 PRO A CA 1
ATOM 2722 C C . PRO A 1 337 ? -38.700 -2.178 22.778 1.00 82.44 337 PRO A C 1
ATOM 2724 O O . PRO A 1 337 ? -38.878 -3.048 23.624 1.00 82.44 337 PRO A O 1
ATOM 2727 N N . ASP A 1 338 ? -38.513 -2.473 21.488 1.00 84.44 338 ASP A N 1
ATOM 2728 C CA . ASP A 1 338 ? -38.513 -3.839 20.946 1.00 84.44 338 ASP A CA 1
ATOM 2729 C C . ASP A 1 338 ? -37.149 -4.553 21.055 1.00 84.44 338 ASP A C 1
ATOM 2731 O O . ASP A 1 338 ? -36.998 -5.690 20.604 1.00 84.44 338 ASP A O 1
ATOM 2735 N N . LYS A 1 339 ? -36.121 -3.894 21.604 1.00 80.81 339 LYS A N 1
ATOM 2736 C CA . LYS A 1 339 ? -34.753 -4.417 21.705 1.00 80.81 339 LYS A CA 1
ATOM 2737 C C . LYS A 1 339 ? -34.330 -4.501 23.167 1.00 80.81 339 LYS A C 1
ATOM 2739 O O . LYS A 1 339 ? -34.052 -3.495 23.805 1.00 80.81 339 LYS A O 1
ATOM 2744 N N . LEU A 1 340 ? -34.238 -5.725 23.676 1.00 79.38 340 LEU A N 1
ATOM 2745 C CA . LEU A 1 340 ? -33.768 -6.005 25.030 1.00 79.38 340 LEU A CA 1
ATOM 2746 C C . LEU A 1 340 ? -32.265 -6.311 25.022 1.00 79.38 340 LEU A C 1
ATOM 2748 O O . LEU A 1 340 ? -31.784 -7.091 24.193 1.00 79.38 340 LEU A O 1
ATOM 2752 N N . ILE A 1 341 ? -31.548 -5.706 25.967 1.00 84.44 341 ILE A N 1
ATOM 2753 C CA . ILE A 1 341 ? -30.143 -6.006 26.268 1.00 84.44 341 ILE A CA 1
ATOM 2754 C C . ILE A 1 341 ? -30.028 -6.565 27.692 1.00 84.44 341 ILE A C 1
ATOM 2756 O O . ILE A 1 341 ? -30.847 -6.202 28.544 1.00 84.44 341 ILE A O 1
ATOM 2760 N N . PRO A 1 342 ? -29.037 -7.428 27.975 1.00 84.94 342 PRO A N 1
ATOM 2761 C CA . PRO A 1 342 ? -28.807 -7.949 29.316 1.00 84.94 342 PRO A CA 1
ATOM 2762 C C . PRO A 1 342 ? -28.584 -6.841 30.364 1.00 84.94 342 PRO A C 1
ATOM 2764 O O . PRO A 1 342 ? -28.081 -5.764 30.026 1.00 84.94 342 PRO A O 1
ATOM 2767 N N . PRO A 1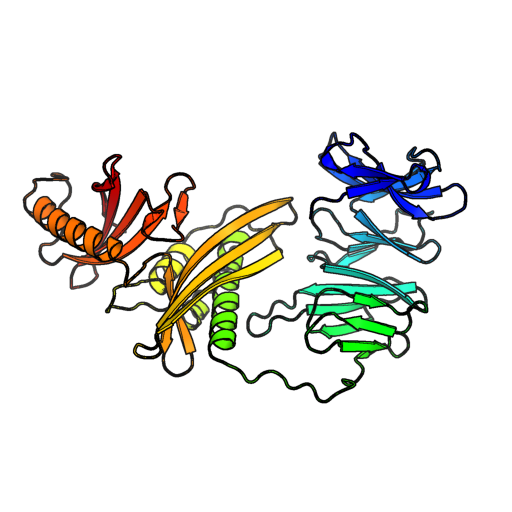 343 ? -28.910 -7.096 31.646 1.00 81.50 343 PRO A N 1
ATOM 2768 C CA . PRO A 1 343 ? -28.626 -6.163 32.739 1.00 81.50 343 PRO A CA 1
ATOM 2769 C C . PRO A 1 343 ? -27.126 -5.862 32.901 1.00 81.50 343 PRO A C 1
ATOM 2771 O O . PRO A 1 343 ? -26.746 -4.722 33.152 1.00 81.50 343 PRO A O 1
ATOM 2774 N N . GLU A 1 344 ? -26.281 -6.874 32.703 1.00 85.44 344 GLU A N 1
ATOM 2775 C CA . GLU A 1 344 ? -24.821 -6.848 32.891 1.00 85.44 344 GLU A CA 1
ATOM 2776 C C . GLU A 1 344 ? -24.087 -6.546 31.572 1.00 85.44 344 GLU A C 1
ATOM 2778 O O . GLU A 1 344 ? -23.214 -7.297 31.132 1.00 85.44 344 GLU A O 1
ATOM 2783 N N . ILE A 1 345 ? -24.507 -5.487 30.876 1.00 88.81 345 ILE A N 1
ATOM 2784 C CA . ILE A 1 345 ? -23.898 -5.064 29.611 1.00 88.81 345 ILE A CA 1
ATOM 2785 C C . ILE A 1 345 ? -22.976 -3.862 29.818 1.00 88.81 345 ILE A C 1
ATOM 2787 O O . ILE A 1 345 ? -23.342 -2.870 30.450 1.00 88.81 345 ILE A O 1
ATOM 2791 N N . GLU A 1 346 ? -21.780 -3.938 29.245 1.00 89.69 346 GLU A N 1
ATOM 2792 C CA . GLU A 1 346 ? -20.742 -2.923 29.385 1.00 89.69 346 GLU A CA 1
ATOM 2793 C C . GLU A 1 346 ? -20.383 -2.275 28.046 1.00 89.69 346 GLU A C 1
ATOM 2795 O O . GLU A 1 346 ? -20.604 -2.833 26.966 1.00 89.69 346 GLU A O 1
ATOM 2800 N N . VAL A 1 347 ? -19.809 -1.071 28.125 1.00 92.00 347 VAL A N 1
ATOM 2801 C CA . VAL A 1 347 ? -19.261 -0.360 26.966 1.00 92.00 347 VAL A CA 1
ATOM 2802 C C . VAL A 1 347 ? -17.874 -0.916 26.652 1.00 92.00 347 VAL A C 1
ATOM 2804 O O . VAL A 1 347 ? -16.940 -0.712 27.421 1.00 92.00 347 VAL A O 1
ATOM 2807 N N . GLY A 1 348 ? -17.742 -1.577 25.504 1.00 90.88 348 GLY A N 1
ATOM 2808 C CA . GLY A 1 348 ? -16.475 -2.060 24.967 1.00 90.88 348 GLY A CA 1
ATOM 2809 C C . GLY A 1 348 ? -15.793 -1.028 24.063 1.00 90.88 348 GLY A C 1
ATOM 2810 O O . GLY A 1 348 ? -15.617 0.141 24.423 1.00 90.88 348 GLY A O 1
ATOM 2811 N N . GLN A 1 349 ? -15.373 -1.469 22.871 1.00 93.56 349 GLN A N 1
ATOM 2812 C CA . GLN A 1 349 ? -14.730 -0.599 21.886 1.00 93.56 349 GLN A CA 1
ATOM 2813 C C . GLN A 1 349 ? -15.677 0.518 21.426 1.00 93.56 349 GLN A C 1
ATOM 2815 O O . GLN A 1 349 ? -16.836 0.281 21.092 1.00 93.56 349 GLN A O 1
ATOM 2820 N N . ILE A 1 350 ? -15.139 1.732 21.322 1.00 96.62 350 ILE A N 1
ATOM 2821 C CA . ILE A 1 350 ? -15.781 2.853 20.635 1.00 96.62 350 ILE A CA 1
ATOM 2822 C C . ILE A 1 350 ? -14.920 3.212 19.436 1.00 96.62 350 ILE A C 1
ATOM 2824 O O . ILE A 1 350 ? -13.748 3.550 19.591 1.00 96.62 350 ILE A O 1
ATOM 2828 N N . GLN A 1 351 ? -15.518 3.149 18.255 1.00 96.81 351 GLN A N 1
ATOM 2829 C CA . GLN A 1 351 ? -14.856 3.398 16.986 1.00 96.81 351 GLN A CA 1
ATOM 2830 C C . GLN A 1 351 ? -15.519 4.569 16.265 1.00 96.81 351 GLN A C 1
ATOM 2832 O O . GLN A 1 351 ? -16.739 4.608 16.101 1.00 96.81 351 GLN A O 1
ATOM 2837 N N . PHE A 1 352 ? -14.709 5.522 15.818 1.00 97.62 352 PHE A N 1
ATOM 2838 C CA . PHE A 1 352 ? -15.165 6.769 15.215 1.00 97.62 352 PHE A CA 1
ATOM 2839 C C . PHE A 1 352 ? -15.141 6.702 13.684 1.00 97.62 352 PHE A C 1
ATOM 2841 O O . PHE A 1 3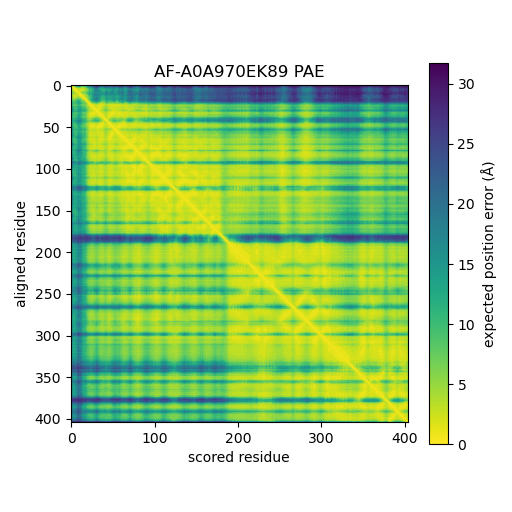52 ? -14.152 6.296 13.072 1.00 97.62 352 PHE A O 1
ATOM 2848 N N . TRP A 1 353 ? -16.226 7.158 13.060 1.00 96.94 353 TRP A N 1
ATOM 2849 C CA . TRP A 1 353 ? -16.483 7.057 11.625 1.00 96.94 353 TRP A CA 1
ATOM 2850 C C . TRP A 1 353 ? -16.871 8.402 11.008 1.00 96.94 353 TRP A C 1
ATOM 2852 O O . TRP A 1 353 ? -17.397 9.310 11.661 1.00 96.94 353 TRP A O 1
ATOM 2862 N N . ARG A 1 354 ? -16.646 8.497 9.697 1.00 93.19 354 ARG A N 1
ATOM 2863 C CA . ARG A 1 354 ? -17.118 9.570 8.823 1.00 93.19 354 ARG A CA 1
ATOM 2864 C C . ARG A 1 354 ? -18.151 9.003 7.855 1.00 93.19 354 ARG A C 1
ATOM 2866 O O . ARG A 1 354 ? -17.795 8.451 6.814 1.00 93.19 354 ARG A O 1
ATOM 2873 N N . SER A 1 355 ? -19.433 9.171 8.168 1.00 82.38 355 SER A N 1
ATOM 2874 C CA . SER A 1 355 ? -20.534 8.611 7.373 1.00 82.38 355 SER A CA 1
ATOM 2875 C C . SER A 1 355 ? -20.566 9.136 5.934 1.00 82.38 355 SER A C 1
ATOM 2877 O O . SER A 1 355 ? -20.896 8.386 5.023 1.00 82.38 355 SER A O 1
ATOM 2879 N N . GLY A 1 356 ? -20.133 10.382 5.698 1.00 81.00 356 GLY A N 1
ATOM 2880 C CA . GLY A 1 356 ? -20.122 10.991 4.361 1.00 81.00 356 GLY A CA 1
ATOM 2881 C C . GLY A 1 356 ? -19.155 10.348 3.358 1.00 81.00 356 GLY A C 1
ATOM 2882 O O . GLY A 1 356 ? -19.291 10.585 2.164 1.00 81.00 356 GLY A O 1
ATOM 2883 N N . ILE A 1 357 ? -18.189 9.551 3.826 1.00 82.56 357 ILE A N 1
ATOM 2884 C CA . ILE A 1 357 ? -17.239 8.813 2.974 1.00 82.56 357 ILE A CA 1
ATOM 2885 C C . ILE A 1 357 ? -17.191 7.314 3.311 1.00 82.56 357 ILE A C 1
ATOM 2887 O O . ILE A 1 357 ? -16.307 6.622 2.824 1.00 82.56 357 ILE A O 1
ATOM 2891 N N . ASN A 1 358 ? -18.112 6.829 4.156 1.00 86.62 358 ASN A N 1
ATOM 2892 C CA . ASN A 1 358 ? -18.149 5.459 4.680 1.00 86.62 358 ASN A CA 1
ATOM 2893 C C . ASN A 1 358 ? -16.765 4.912 5.097 1.00 86.62 358 ASN A C 1
ATOM 2895 O O . ASN A 1 358 ? -16.394 3.793 4.757 1.00 86.62 358 ASN A O 1
ATOM 2899 N N . HIS A 1 359 ? -15.986 5.727 5.814 1.00 92.88 359 HIS A N 1
ATOM 2900 C CA . HIS A 1 359 ? -14.628 5.386 6.244 1.00 92.88 359 HIS A CA 1
ATOM 2901 C C . HIS A 1 359 ? -14.389 5.813 7.689 1.00 92.88 359 HIS A C 1
ATOM 2903 O O . HIS A 1 359 ? -15.097 6.669 8.230 1.00 92.88 359 HIS A O 1
ATOM 2909 N N . LEU A 1 360 ? -13.376 5.227 8.315 1.00 95.19 360 LEU A N 1
ATOM 2910 C CA . LEU A 1 360 ? -12.966 5.561 9.671 1.00 95.19 360 LEU A CA 1
ATOM 2911 C C . LEU A 1 360 ? -12.469 7.014 9.775 1.00 95.19 360 LEU A C 1
ATOM 2913 O O . LEU A 1 360 ? -11.883 7.576 8.844 1.00 95.19 360 LEU A O 1
ATOM 2917 N N . ALA A 1 361 ? -12.734 7.653 10.912 1.00 96.25 361 ALA A N 1
ATOM 2918 C CA . ALA A 1 361 ? -12.304 9.023 11.162 1.00 96.25 361 ALA A CA 1
ATOM 2919 C C . ALA A 1 361 ? -10.809 9.073 11.504 1.00 96.25 361 ALA A C 1
ATOM 2921 O O . ALA A 1 361 ? -10.320 8.253 12.263 1.00 96.25 361 ALA A O 1
ATOM 2922 N N . THR A 1 362 ? -10.072 10.070 11.014 1.00 94.44 362 THR A N 1
ATOM 2923 C CA . THR A 1 362 ? -8.647 10.243 11.367 1.00 94.44 362 THR A CA 1
ATOM 2924 C C . THR A 1 362 ? -8.433 11.037 12.653 1.00 94.44 362 THR A C 1
ATOM 2926 O O . THR A 1 362 ? -7.343 11.013 13.221 1.00 94.44 362 THR A O 1
ATOM 2929 N N . THR A 1 363 ? -9.477 11.720 13.129 1.00 94.25 363 THR A N 1
ATOM 2930 C CA . THR A 1 363 ? -9.549 12.366 14.445 1.00 94.25 363 THR A CA 1
ATOM 2931 C C . THR A 1 363 ? -10.957 12.224 15.017 1.00 94.25 363 THR A C 1
ATOM 2933 O O . THR A 1 363 ? -11.932 12.222 14.257 1.00 94.25 363 THR A O 1
ATOM 2936 N N . ALA A 1 364 ? -11.087 12.182 16.346 1.00 93.94 364 ALA A N 1
ATOM 2937 C CA . ALA A 1 364 ? -12.389 12.091 17.008 1.00 93.94 364 ALA A CA 1
ATOM 2938 C C . ALA A 1 364 ? -13.307 13.284 16.670 1.00 93.94 364 ALA A C 1
ATOM 2940 O O . ALA A 1 364 ? -14.509 13.116 16.481 1.00 93.94 364 ALA A O 1
ATOM 2941 N N . GLN A 1 365 ? -12.738 14.484 16.498 1.00 92.44 365 GLN A N 1
ATOM 2942 C CA . GLN A 1 365 ? -13.481 15.703 16.153 1.00 92.44 365 GLN A CA 1
ATOM 2943 C C . GLN A 1 365 ? -14.136 15.628 14.772 1.00 92.44 365 GLN A C 1
ATOM 2945 O O . GLN A 1 365 ? -15.217 16.180 14.571 1.00 92.44 365 GLN A O 1
ATOM 2950 N N . SER A 1 366 ? -13.468 14.971 13.818 1.00 92.31 366 SER A N 1
ATOM 2951 C CA . SER A 1 366 ? -13.945 14.851 12.435 1.00 92.31 366 SER A CA 1
ATOM 2952 C C . SER A 1 366 ? -15.068 13.826 12.263 1.00 92.31 366 SER A C 1
ATOM 2954 O O . SER A 1 366 ? -15.682 13.763 11.196 1.00 92.31 366 SER A O 1
ATOM 2956 N N . ALA A 1 367 ? -15.319 13.015 13.291 1.00 95.50 367 ALA A N 1
ATOM 2957 C CA . ALA A 1 367 ? -16.326 11.977 13.261 1.00 95.50 367 ALA A CA 1
ATOM 2958 C C . ALA A 1 367 ? -17.734 12.558 13.397 1.00 95.50 367 ALA A C 1
ATOM 2960 O O . ALA A 1 367 ? -17.997 13.462 14.195 1.00 95.50 367 ALA A O 1
ATOM 2961 N N . ASN A 1 368 ? -18.655 11.983 12.638 1.00 94.81 368 ASN A N 1
ATOM 2962 C CA . ASN A 1 368 ? -20.084 12.278 12.710 1.00 94.81 368 ASN A CA 1
ATOM 2963 C C . ASN A 1 368 ? -20.928 11.021 12.971 1.00 94.81 368 ASN A C 1
ATOM 2965 O O . ASN A 1 368 ? -22.141 11.126 13.132 1.00 94.81 368 ASN A O 1
ATOM 2969 N N . LEU A 1 369 ? -20.286 9.855 13.046 1.00 96.81 369 LEU A N 1
ATOM 2970 C CA . LEU A 1 369 ? -20.881 8.583 13.426 1.00 96.81 369 LEU A CA 1
ATOM 2971 C C . LEU A 1 369 ? -19.904 7.839 14.334 1.00 96.81 369 LEU A C 1
ATOM 2973 O O . LEU A 1 369 ? -18.691 7.904 14.142 1.00 96.81 369 LEU A O 1
ATOM 2977 N N . VAL A 1 370 ? -20.428 7.130 15.322 1.00 97.12 370 VAL A N 1
ATOM 2978 C CA . VAL A 1 370 ? -19.657 6.279 16.221 1.00 97.12 370 VAL A CA 1
ATOM 2979 C C . VAL A 1 370 ? -20.338 4.926 16.332 1.00 97.12 370 VAL A C 1
ATOM 2981 O O . VAL A 1 370 ? -21.552 4.842 16.516 1.00 97.12 370 VAL A O 1
ATOM 2984 N N . LYS A 1 371 ? -19.533 3.868 16.238 1.00 95.62 371 LYS A N 1
ATOM 2985 C CA . LYS A 1 371 ? -19.941 2.500 16.543 1.00 95.62 371 LYS A CA 1
ATOM 2986 C C . LYS A 1 371 ? -19.429 2.146 17.928 1.00 95.62 371 LYS A C 1
ATOM 2988 O O . LYS A 1 371 ? -18.225 2.206 18.176 1.00 95.62 371 LYS A O 1
ATOM 2993 N N . VAL A 1 372 ? -20.341 1.803 18.822 1.00 95.75 372 VAL A N 1
ATOM 2994 C CA . VAL A 1 372 ? -20.037 1.361 20.178 1.00 95.75 372 VAL A CA 1
ATOM 2995 C C . VAL A 1 372 ? -20.351 -0.124 20.267 1.00 95.75 372 VAL A C 1
ATOM 2997 O O . VAL A 1 372 ? -21.510 -0.522 20.154 1.00 95.75 372 VAL A O 1
ATOM 3000 N N . LEU A 1 373 ? -19.324 -0.945 20.469 1.00 92.50 373 LEU A N 1
ATOM 3001 C CA . LEU A 1 373 ? -19.518 -2.353 20.775 1.00 92.50 373 LEU A CA 1
ATOM 3002 C C . LEU A 1 373 ? -19.905 -2.481 22.247 1.00 92.50 373 LEU A C 1
ATOM 3004 O O . LEU A 1 373 ? -19.192 -2.010 23.131 1.00 92.50 373 LEU A O 1
ATOM 3008 N N . LEU A 1 374 ? -21.033 -3.125 22.498 1.00 91.06 374 LEU A N 1
ATOM 3009 C CA . LEU A 1 374 ? -21.522 -3.464 23.822 1.00 91.06 374 LEU A CA 1
ATOM 3010 C C . LEU A 1 374 ? -21.371 -4.965 24.042 1.00 91.06 374 LEU A C 1
ATOM 3012 O O . LEU A 1 374 ? -21.629 -5.758 23.132 1.00 91.06 374 LEU A O 1
ATOM 3016 N N . GLN A 1 375 ? -20.971 -5.351 25.246 1.00 85.44 375 GLN A N 1
ATOM 3017 C CA . GLN A 1 375 ? -20.657 -6.738 25.567 1.00 85.44 375 GLN A CA 1
ATOM 3018 C C . GLN A 1 375 ? -21.242 -7.129 26.922 1.00 85.44 375 GLN A C 1
ATOM 3020 O O . GLN A 1 375 ? -21.127 -6.380 27.886 1.00 85.44 375 GLN A O 1
ATOM 3025 N N . SER A 1 376 ? -21.870 -8.305 26.993 1.00 83.69 376 SER A N 1
ATOM 3026 C CA . SER A 1 376 ? -22.267 -8.921 28.269 1.00 83.69 376 SER A CA 1
ATOM 3027 C C . SER A 1 376 ? -21.036 -9.392 29.058 1.00 83.69 376 SER A C 1
ATOM 3029 O O . SER A 1 376 ? -20.103 -9.875 28.413 1.00 83.69 376 SER A O 1
ATOM 3031 N N . GLU A 1 377 ? -21.060 -9.406 30.397 1.00 71.50 377 GLU A N 1
ATOM 3032 C CA . GLU A 1 377 ? -19.949 -9.908 31.247 1.00 71.50 377 GLU A CA 1
ATOM 3033 C C . GLU A 1 377 ? -19.359 -11.257 30.776 1.00 71.50 377 GLU A C 1
ATOM 3035 O O . GLU A 1 377 ? -18.142 -11.423 30.679 1.00 71.50 377 GLU A O 1
ATOM 3040 N N . ASN A 1 378 ? -20.213 -12.205 30.372 1.00 67.50 378 ASN A N 1
ATOM 3041 C CA . ASN A 1 378 ? -19.795 -13.541 29.920 1.00 67.50 378 ASN A CA 1
ATOM 3042 C C . ASN A 1 378 ? -19.394 -13.616 28.434 1.00 67.50 378 ASN A C 1
ATOM 3044 O O . ASN A 1 378 ? -19.147 -14.703 27.913 1.00 67.50 378 ASN A O 1
ATOM 3048 N N . ARG A 1 379 ? -19.354 -12.478 27.730 1.00 65.81 379 ARG A N 1
ATOM 3049 C CA . ARG A 1 379 ? -18.969 -12.325 26.311 1.00 65.81 379 ARG A CA 1
ATOM 3050 C C . ARG A 1 379 ? -19.763 -13.155 25.300 1.00 65.81 379 ARG A C 1
ATOM 3052 O O . ARG A 1 379 ? -19.342 -13.279 24.154 1.00 65.81 379 ARG A O 1
ATOM 3059 N N . GLN A 1 380 ? -20.899 -13.711 25.708 1.00 70.62 380 GLN A N 1
ATOM 3060 C CA . GLN A 1 380 ? -21.750 -14.519 24.836 1.00 70.62 380 GLN A CA 1
ATOM 3061 C C . GLN A 1 380 ? -22.638 -13.663 23.934 1.00 70.62 380 GLN A C 1
ATOM 3063 O O . GLN A 1 380 ? -23.063 -14.132 22.881 1.00 70.62 380 GLN A O 1
ATOM 3068 N N . GLU A 1 381 ? -22.913 -12.416 24.327 1.00 82.62 381 GLU A N 1
ATOM 3069 C CA . GLU A 1 381 ? -23.736 -11.504 23.543 1.00 82.62 381 GLU A CA 1
ATOM 3070 C C . GLU A 1 381 ? -22.980 -10.213 23.230 1.00 82.62 381 GLU A C 1
ATOM 3072 O O . GLU A 1 381 ? -22.459 -9.534 24.122 1.00 82.62 381 GLU A O 1
ATOM 3077 N N . LEU A 1 382 ? -22.934 -9.894 21.936 1.00 85.62 382 LEU A N 1
ATOM 3078 C CA . LEU A 1 382 ? -22.357 -8.674 21.397 1.00 85.62 382 LEU A CA 1
ATOM 3079 C C . LEU A 1 382 ? -23.452 -7.852 20.727 1.00 85.62 382 LEU A C 1
ATOM 3081 O O . LEU A 1 382 ? -24.253 -8.365 19.940 1.00 85.62 382 LEU A O 1
ATOM 3085 N N . TYR A 1 383 ? -23.464 -6.560 21.025 1.00 90.44 383 TYR A N 1
ATOM 3086 C CA . TYR A 1 383 ? -24.362 -5.606 20.396 1.00 90.44 383 TYR A CA 1
ATOM 3087 C C . TYR A 1 383 ? -23.569 -4.440 19.820 1.00 90.44 383 TYR A C 1
ATOM 3089 O O . TYR A 1 383 ? -22.553 -4.029 20.364 1.00 90.44 383 TYR A O 1
ATOM 3097 N N . GLU A 1 384 ? -24.057 -3.877 18.727 1.00 93.06 384 GLU A N 1
ATOM 3098 C CA . GLU A 1 384 ? -23.531 -2.673 18.104 1.00 93.06 384 GLU A CA 1
ATOM 3099 C C . GLU A 1 384 ? -24.533 -1.537 18.325 1.00 93.06 384 GLU A C 1
ATOM 3101 O O . GLU A 1 384 ? -25.639 -1.554 17.782 1.00 93.06 384 GLU A O 1
ATOM 3106 N N . LEU A 1 385 ? -24.154 -0.555 19.138 1.00 95.69 385 LEU A N 1
ATOM 3107 C CA . LEU A 1 385 ? -24.886 0.692 19.319 1.00 95.69 385 LEU A CA 1
ATOM 3108 C C . LEU A 1 385 ? -24.301 1.755 18.381 1.00 95.69 385 LEU A C 1
ATOM 3110 O O . LEU A 1 385 ? -23.118 2.085 18.458 1.00 95.69 385 LEU A O 1
ATOM 3114 N N . ILE A 1 386 ? -25.141 2.313 17.513 1.00 96.50 386 ILE A N 1
ATOM 3115 C CA . ILE A 1 386 ? -24.771 3.397 16.601 1.00 96.50 386 ILE A CA 1
ATOM 3116 C C . ILE A 1 386 ? -25.194 4.727 17.210 1.00 96.50 386 ILE A C 1
ATOM 3118 O O . ILE A 1 386 ? -26.369 4.928 17.534 1.00 96.50 386 ILE A O 1
ATOM 3122 N N . LEU A 1 387 ? -24.229 5.637 17.334 1.00 97.19 387 LEU A N 1
ATOM 3123 C CA . LEU A 1 387 ? -24.450 7.020 17.733 1.00 97.19 387 LEU A CA 1
ATOM 3124 C C . LEU A 1 387 ? -24.114 7.948 16.563 1.00 97.19 387 LEU A C 1
ATOM 3126 O O . LEU A 1 387 ? -23.049 7.833 15.961 1.00 97.19 387 LEU A O 1
ATOM 3130 N N . GLU A 1 388 ? -24.981 8.910 16.270 1.00 96.19 388 GLU A N 1
ATOM 3131 C CA . GLU A 1 388 ? -24.730 9.943 15.261 1.00 96.19 388 GLU A CA 1
ATOM 3132 C C . GLU A 1 388 ? -24.634 11.324 15.896 1.00 96.19 388 GLU A C 1
ATOM 3134 O O . GLU A 1 388 ? -25.337 11.645 16.861 1.00 96.19 388 GLU A O 1
ATOM 3139 N N . LYS A 1 389 ? -23.748 12.154 15.344 1.00 94.62 389 LYS A N 1
ATOM 3140 C CA . LYS A 1 389 ? -23.560 13.528 15.797 1.00 94.62 389 LYS A CA 1
ATOM 3141 C C . LYS A 1 389 ? -24.611 14.421 15.152 1.00 94.62 389 LYS A C 1
ATOM 3143 O O . LYS A 1 389 ? -24.668 14.552 13.931 1.00 94.62 389 LYS A O 1
ATOM 3148 N N . SER A 1 390 ? -25.437 15.052 15.976 1.00 90.50 390 SER A N 1
ATOM 3149 C CA . SER A 1 390 ? -26.442 16.008 15.520 1.00 90.50 390 SER A CA 1
ATOM 3150 C C . SER A 1 390 ? -25.805 17.284 14.960 1.00 90.50 390 SER A C 1
ATOM 3152 O O . SER A 1 390 ? -24.634 17.581 15.201 1.00 90.50 390 SER A O 1
ATOM 3154 N N . VAL A 1 391 ? -26.608 18.096 14.264 1.00 85.38 391 VAL A N 1
ATOM 3155 C CA . VAL A 1 391 ? -26.190 19.421 13.765 1.00 85.38 391 VAL A CA 1
ATOM 3156 C C . VAL A 1 391 ? -25.736 20.338 14.909 1.00 85.38 391 VAL A C 1
ATOM 3158 O O . VAL A 1 391 ? -24.852 21.167 14.721 1.00 85.38 391 VAL A O 1
ATOM 3161 N N . GLN A 1 392 ? -26.300 20.168 16.109 1.00 86.19 392 GLN A N 1
ATOM 3162 C CA . GLN A 1 392 ? -25.901 20.900 17.315 1.00 86.19 392 GLN A CA 1
ATOM 3163 C C . GLN A 1 392 ? -24.629 20.338 17.978 1.00 86.19 392 GLN A C 1
ATOM 3165 O O . GLN A 1 392 ? -24.213 20.841 19.017 1.00 86.19 392 GLN A O 1
ATOM 3170 N N . GLY A 1 393 ? -24.016 19.297 17.409 1.00 86.69 393 GLY A N 1
ATOM 3171 C CA . GLY A 1 393 ? -22.772 18.702 17.892 1.00 86.69 393 GLY A CA 1
ATOM 3172 C C . GLY A 1 393 ? -22.936 17.629 18.970 1.00 86.69 393 GLY A C 1
ATOM 3173 O O . GLY A 1 393 ? -21.925 17.118 19.435 1.00 86.69 393 GLY A O 1
ATOM 3174 N N . THR A 1 394 ? -24.165 17.261 19.342 1.00 92.50 394 THR A N 1
ATOM 3175 C CA . THR A 1 394 ? -24.443 16.251 20.381 1.00 92.50 394 THR A CA 1
ATOM 3176 C C . THR A 1 394 ? -24.636 14.854 19.799 1.00 92.50 394 THR A C 1
ATOM 3178 O O . THR A 1 394 ? -25.273 14.705 18.755 1.00 92.50 394 THR A O 1
ATOM 3181 N N . TRP A 1 395 ? -24.133 13.828 20.485 1.00 96.00 395 TRP A N 1
ATOM 3182 C CA . TRP A 1 395 ? -24.303 12.425 20.095 1.00 96.00 395 TRP A CA 1
ATOM 3183 C C . TRP A 1 395 ? -25.688 11.894 20.463 1.00 96.00 395 TRP A C 1
ATOM 3185 O O . TRP A 1 395 ? -26.162 12.104 21.580 1.00 96.00 395 TRP A O 1
ATOM 3195 N N . LYS A 1 396 ? -26.339 11.194 19.530 1.00 95.38 396 LYS A N 1
ATOM 3196 C CA . LYS A 1 396 ? -27.654 10.576 19.743 1.00 95.38 396 LYS A CA 1
ATOM 3197 C C . LYS A 1 396 ? -27.678 9.130 19.254 1.00 95.38 396 LYS A C 1
ATOM 3199 O O . LYS A 1 396 ? -27.140 8.870 18.179 1.00 95.38 396 LYS A O 1
ATOM 3204 N N . PRO A 1 397 ? -28.327 8.207 19.983 1.00 95.75 397 PRO A N 1
ATOM 3205 C CA . PRO A 1 397 ? -28.488 6.834 19.528 1.00 95.75 397 PRO A CA 1
ATOM 3206 C C . PRO A 1 397 ? -29.449 6.757 18.342 1.00 95.75 397 PRO A C 1
ATOM 3208 O O . PRO A 1 397 ? -30.546 7.313 18.391 1.00 95.75 397 PRO A O 1
ATOM 3211 N N . THR A 1 398 ? -29.045 6.056 17.284 1.00 95.00 398 THR A N 1
ATOM 3212 C CA . THR A 1 398 ? -29.853 5.878 16.065 1.00 95.00 398 THR A CA 1
ATOM 3213 C C . THR A 1 398 ? -30.182 4.417 15.786 1.00 95.00 398 THR A C 1
ATOM 3215 O O . THR A 1 398 ? -31.256 4.124 15.261 1.00 95.00 398 THR A O 1
ATOM 3218 N N . ALA A 1 399 ? -29.317 3.483 16.188 1.00 94.25 399 ALA A N 1
ATOM 3219 C CA . ALA A 1 399 ? -29.567 2.056 16.029 1.00 94.25 399 ALA A CA 1
ATOM 3220 C C . ALA A 1 399 ? -28.897 1.222 17.124 1.00 94.25 399 ALA A C 1
ATOM 3222 O O . ALA A 1 399 ? -27.885 1.614 17.693 1.00 94.25 399 ALA A O 1
ATOM 3223 N N . LEU A 1 400 ? -29.458 0.040 17.368 1.00 94.50 400 LEU A N 1
ATOM 3224 C CA . LEU A 1 400 ? -28.899 -0.998 18.229 1.00 94.50 400 LEU A CA 1
ATOM 3225 C C . LEU A 1 400 ? -29.044 -2.341 17.516 1.00 94.50 400 LEU A C 1
ATOM 3227 O O . LEU A 1 400 ? -30.167 -2.767 17.257 1.00 94.50 400 LEU A O 1
ATOM 3231 N N . ASN A 1 401 ? -27.955 -3.021 17.196 1.00 91.75 401 ASN A N 1
ATOM 3232 C CA . ASN A 1 401 ? -27.978 -4.277 16.450 1.00 91.75 401 ASN A CA 1
ATOM 3233 C C . ASN A 1 401 ? -27.382 -5.393 17.303 1.00 91.75 401 ASN A C 1
ATOM 3235 O O . ASN A 1 401 ? -26.361 -5.190 17.944 1.00 91.75 401 ASN A O 1
ATOM 3239 N N . ARG A 1 402 ? -27.990 -6.581 17.312 1.00 87.94 402 ARG A N 1
ATOM 3240 C CA . ARG A 1 402 ? -27.359 -7.768 17.901 1.00 87.94 402 ARG A CA 1
ATOM 3241 C C . ARG A 1 402 ? -26.420 -8.375 16.862 1.00 87.94 402 ARG A C 1
ATOM 3243 O O . ARG A 1 402 ? -26.872 -8.680 15.757 1.00 87.94 402 ARG A O 1
ATOM 3250 N N . LEU A 1 403 ? -25.147 -8.538 17.207 1.00 80.44 403 LEU A N 1
ATOM 3251 C CA . LEU A 1 403 ? -24.167 -9.213 16.360 1.00 80.44 403 LEU A CA 1
ATOM 3252 C C . LEU A 1 403 ? -24.319 -10.730 16.558 1.00 80.44 403 LEU A C 1
ATOM 3254 O O . LEU A 1 403 ? -24.555 -11.185 17.680 1.00 80.44 403 LEU A O 1
ATOM 3258 N N . LYS A 1 404 ? -24.302 -11.485 15.456 1.00 62.81 404 LYS A N 1
ATOM 3259 C CA . LYS A 1 404 ? -24.506 -12.942 15.443 1.00 62.81 404 LYS A CA 1
ATOM 3260 C C . LYS A 1 404 ? -23.192 -13.693 15.434 1.00 62.81 404 LYS A C 1
ATOM 3262 O O . LYS A 1 404 ? -22.284 -13.224 14.715 1.00 62.81 404 LYS A O 1
#